Protein AF-A0A814JMW0-F1 (afdb_monomer)

Radius of gyration: 36.88 Å; Cα contacts (8 Å, |Δi|>4): 729; chains: 1; bounding box: 128×78×110 Å

Secondary structure (DSSP, 8-state):
------PPPPHHHHHHHHHHHHHHHHHHHTTTS-HHHHHHHHHHHHHHHHHHHHHTT-TT-HHHHHHHHHHHHHHHHHHHHGGG---HHHHHHHHHHHHHHHHHHHHHHH--S-HHHHHHHS-S--TTT-TTS--STTS---HHHHHHHHHHHHHHS----S--TTSSTT------SSHHHHHHHTTSS---HHHHHHHHHHHHT-HHHHHHHHHHTT--HHHHHHHHHHHHHHGGGGGHHHHHHHHHHHHHHHHHHHHHHHTTT-SSTTHHHHHHH-S-SHHHHHHHHHHHHHHHHHHHHHHHHHHHHHHHHTT--HHHHHHHHHHHHHHHHHSTT-TTHHHHHHHHHHHHHHHHHHHHHHHHHHSTT-SHHHHHHHHHHTTTT--------SSSSS-HHIIIIIHHHHHHHHHHH-HHHHHHHHH-SSHHHHHHHHHHHHHHHHHHHHHHHHHHHHHHHHTTTS-TTTTT--S-GGGHHHHHHHHHHHTT-HHHHHHHHHHHHHHHHHHHHHHHHHHHHHHIIIIITTT----HHHHHHHHHHHHHHHHHHHHHHHHHHHHT---HHHHHHHHHHHHHHHHHHHHHHHHH-TT--HHHHHHHHHHHHHHHHHHHHHHHHHHTTPPPSS----TT--S---------------TTHHHHT--GGGHHHHHHHHHHHHHHHHHHHHHHHHHHHHHHHTS----------

Foldseek 3Di:
DDDDDDDDDDPLVLVVLVLVVLLVCCVVVVVPDDVLSVVCNVCVVLLSVLQVCQSVVVPPDPSNLVSLVVVLVVLVVVLVVLPPDPDPVSVVSNVLSVQLSVLSVVCSVPVDDDCVVSVVRSPSDDVVVVPPDPDPPVDDDDVVSVVSVVVSVVVVPPDDDPPDPPPPVPDPDDDDDDPVVVVVVVVPVPDPPPVVVVVLVVLLPDLVLLLLLLQLLLFALQCLLQLLLCLLQPFQQCLLLLVLLVLLLVLLLVCLVVLQVCLVPDLAPLVVVCVLFVPDLVSSVQLLVLLLVLLLLVLLLRLLSLLLLVCVVPVDDSLVSSVVLLVLLLVVLVPPDPSVVSVVSNVLLVLQLVLLVLLLVLLLPPDPQRPPVSLCVVCVVLVSNVRADDDPDQQDARHNCLSHPFSSLLSNLCQCRNSVNSVSLSSDPDSVSSSCSSVSNSVSSSSVSVSSSSLSSSLNSSCAQPDPVQLPVDLASSNSSLVSSCVSQVPPHNVSNVSNSCSNSVSSSNCSNVSLLSSLVSCCVSPPVVVDDDDPVVSVVSSSVSSVVSSVVSSVVSVVVSVLSDRSVLSSLLSSLLRRLLSSLLVCLSVVPSLQHPVLSVVLSVVLNVVSVVLSVLCSVLVVPDDSPGDGHNNPDPDDPGDRPPPPPPPPPDVVSVVSSGHSSNSNVVSSVSSNVRSNVVSVVVVVVVVVVVCVVPDPPPDPPPDDD

pLDDT: mean 72.02, std 21.58, range [23.84, 97.0]

Sequence (709 aa):
VENPKLYPSPVVTRWNTWFNAVKYINENFANLILKQFEFVASKCDNFKFVLLKFENQDFNTTNVYSVIFDLCFWLESQLEIYQNSETFQHDFGKKLFSDAKSKLGKYFLDGAQPATKLFKKARVFDPLQNYLSRKLDDFSFPEFIKSQIKDEWLLYLEISSELNKQSLDNLKLEKWPLRKRIKFLNKFSGENQKTDQDSDSLCENNFLFQILSSWSTTISSFFFAGNILETYLFGSRIFFNTLSVCIGYILAILFQPYLYELKKHINSPYEYLETRYHHGNILRWLCTCTGGVFNFAFLTLHLWGSAIILSILIPMPLWLSSVLIGFLSMVMGSFNGFKQFLCVNFLQVIFVLVTLIIAISLDLLLNDHGTAPVLLEIAGNYSRLKIIETKFDFRTKYTIWNQVFSSPISWCAFHCLLPSNFKKLRSASTSLKSKILIASNAPLVILINFLLVFSGVMTFVHFYGCDPLLIMRFDDKNQIAPFWLMQALETHAPFLTGITFSSFILSSIYQHSNGIANLRNSIYDELIKPVFTFDQVMVERVKLSTFFLLNIMSIVCAMLFTYARNSLLSLFFLFNHSLNPPIFGVMLLSILNTKANFFGAATTFIISLIASIWLAIARIYYINYSRPEFEPNTSLCENSTFTRMNLNNDFEENEIFSYYSVSSLWYPLLSSSFIIIFGSILSFLYEFVKIKYYNYVNKPKLNYVVFNF

Organism: NCBI:txid104777

Structure (mmCIF, N/CA/C/O backbone):
data_AF-A0A814JMW0-F1
#
_entry.id   AF-A0A814JMW0-F1
#
loop_
_atom_site.group_PDB
_atom_site.id
_atom_site.type_symbol
_atom_site.label_atom_id
_atom_site.label_alt_id
_atom_site.label_comp_id
_atom_site.label_asym_id
_atom_site.label_entity_id
_atom_site.label_seq_id
_atom_site.pdbx_PDB_ins_code
_atom_site.Cartn_x
_atom_site.Cartn_y
_atom_site.Cartn_z
_atom_site.occupancy
_atom_site.B_iso_or_equiv
_atom_site.auth_seq_id
_atom_site.auth_comp_id
_atom_site.auth_asym_id
_atom_site.auth_atom_id
_atom_site.pdbx_PDB_model_num
ATOM 1 N N . VAL A 1 1 ? 57.776 -39.636 29.467 1.00 32.97 1 VAL A N 1
ATOM 2 C CA . VAL A 1 1 ? 57.653 -40.203 28.110 1.00 32.97 1 VAL A CA 1
ATOM 3 C C . VAL A 1 1 ? 56.170 -40.423 27.861 1.00 32.97 1 VAL A C 1
ATOM 5 O O . VAL A 1 1 ? 55.550 -41.144 28.623 1.00 32.97 1 VAL A O 1
ATOM 8 N N . GLU A 1 2 ? 55.646 -39.637 26.917 1.00 30.73 2 GLU A N 1
ATOM 9 C CA . GLU A 1 2 ? 54.330 -39.663 26.243 1.00 30.73 2 GLU A CA 1
ATOM 10 C C . GLU A 1 2 ? 53.022 -39.566 27.069 1.00 30.73 2 GLU A C 1
ATOM 12 O O . GLU A 1 2 ? 52.496 -40.523 27.622 1.00 30.73 2 GLU A O 1
ATOM 17 N N . ASN A 1 3 ? 52.474 -38.340 27.079 1.00 31.56 3 ASN A N 1
ATOM 18 C CA . ASN A 1 3 ? 51.127 -37.942 27.510 1.00 31.56 3 ASN A CA 1
ATOM 19 C C . ASN A 1 3 ? 50.062 -38.307 26.455 1.00 31.56 3 ASN A C 1
ATOM 21 O O . ASN A 1 3 ? 50.239 -37.946 25.290 1.00 31.56 3 ASN A O 1
ATOM 25 N N . PRO A 1 4 ? 48.862 -38.724 26.897 1.00 34.56 4 PRO A N 1
ATOM 26 C CA . PRO A 1 4 ? 47.626 -38.109 26.419 1.00 34.56 4 PRO A CA 1
ATOM 27 C C . PRO A 1 4 ? 46.819 -37.588 27.622 1.00 34.56 4 PRO A C 1
ATOM 29 O O . PRO A 1 4 ? 46.383 -38.348 28.485 1.00 34.56 4 PRO A O 1
ATOM 32 N N . LYS A 1 5 ? 46.645 -36.263 27.723 1.00 31.98 5 LYS A N 1
ATOM 33 C CA . LYS A 1 5 ? 45.910 -35.649 28.839 1.00 31.98 5 LYS A CA 1
ATOM 34 C C . LYS A 1 5 ? 44.403 -35.917 28.717 1.00 31.98 5 LYS A C 1
ATOM 36 O O . LYS A 1 5 ? 43.751 -35.462 27.785 1.00 31.98 5 LYS A O 1
ATOM 41 N N . LEU A 1 6 ? 43.935 -36.664 29.714 1.00 31.55 6 LEU A N 1
ATOM 42 C CA . LEU A 1 6 ? 42.581 -36.969 30.181 1.00 31.55 6 LEU A CA 1
ATOM 43 C C . LEU A 1 6 ? 41.470 -35.943 29.863 1.00 31.55 6 LEU A C 1
ATOM 45 O O . LEU A 1 6 ? 41.650 -34.733 29.983 1.00 31.55 6 LEU A O 1
ATOM 49 N N . TYR A 1 7 ? 40.283 -36.480 29.553 1.00 29.80 7 TYR A N 1
ATOM 50 C CA . TYR A 1 7 ? 38.985 -35.792 29.483 1.00 29.80 7 TYR A CA 1
ATOM 51 C C . TYR A 1 7 ? 38.653 -35.010 30.775 1.00 29.80 7 TYR A C 1
ATOM 53 O O . TYR A 1 7 ? 39.103 -35.406 31.853 1.00 29.80 7 TYR A O 1
ATOM 61 N N . PRO A 1 8 ? 37.831 -33.938 30.721 1.00 36.69 8 PRO A N 1
ATOM 62 C CA . PRO A 1 8 ? 37.382 -33.253 31.932 1.00 36.69 8 PRO A CA 1
ATOM 63 C C . PRO A 1 8 ? 36.520 -34.191 32.791 1.00 36.69 8 PRO A C 1
ATOM 65 O O . PRO A 1 8 ? 35.694 -34.939 32.269 1.00 36.69 8 PRO A O 1
ATOM 68 N N . SER A 1 9 ? 36.717 -34.154 34.110 1.00 36.16 9 SER A N 1
ATOM 69 C CA . SER A 1 9 ? 36.027 -35.033 35.057 1.00 36.16 9 SER A CA 1
ATOM 70 C C . SER A 1 9 ? 34.511 -34.752 35.130 1.00 36.16 9 SER A C 1
ATOM 72 O O . SER A 1 9 ? 34.087 -33.600 34.976 1.00 36.16 9 SER A O 1
ATOM 74 N N . PRO A 1 10 ? 33.668 -35.780 35.366 1.00 45.81 10 PRO A N 1
ATOM 75 C CA . PRO A 1 10 ? 32.211 -35.627 35.433 1.00 45.81 10 PRO A CA 1
ATOM 76 C C . PRO A 1 10 ? 31.783 -34.748 36.617 1.00 45.81 10 PRO A C 1
ATOM 78 O O . PRO A 1 10 ? 32.451 -34.732 37.651 1.00 45.81 10 PRO A O 1
ATOM 81 N N . VAL A 1 11 ? 30.662 -34.028 36.491 1.00 50.44 11 VAL A N 1
ATOM 82 C CA . VAL A 1 11 ? 30.157 -33.051 37.482 1.00 50.44 11 VAL A CA 1
ATOM 83 C C . VAL A 1 11 ? 29.976 -33.674 38.875 1.00 50.44 11 VAL A C 1
ATOM 85 O O . VAL A 1 11 ? 30.258 -33.008 39.873 1.00 50.44 11 VAL A O 1
ATOM 88 N N . VAL A 1 12 ? 29.670 -34.971 38.967 1.00 44.84 12 VAL A N 1
ATOM 89 C CA . VAL A 1 12 ? 29.664 -35.728 40.236 1.00 44.84 12 VAL A CA 1
ATOM 90 C C . VAL A 1 12 ? 30.996 -35.681 41.002 1.00 44.84 12 VAL A C 1
ATOM 92 O O . VAL A 1 12 ? 30.989 -35.657 42.234 1.00 44.84 12 VAL A O 1
ATOM 95 N N . THR A 1 13 ? 32.149 -35.629 40.324 1.00 48.53 13 THR A N 1
ATOM 96 C CA . THR A 1 13 ? 33.455 -35.548 41.015 1.00 48.53 13 THR A CA 1
ATOM 97 C C . THR A 1 13 ? 33.617 -34.261 41.824 1.00 48.53 13 THR A C 1
ATOM 99 O O . THR A 1 13 ? 34.257 -34.308 42.868 1.00 48.53 13 THR A O 1
ATOM 102 N N . ARG A 1 14 ? 32.960 -33.166 41.414 1.00 52.34 14 ARG A N 1
ATOM 103 C CA . ARG A 1 14 ? 32.971 -31.868 42.118 1.00 52.34 14 ARG A CA 1
ATOM 104 C C . ARG A 1 14 ? 32.041 -31.831 43.333 1.00 52.34 14 ARG A C 1
ATOM 106 O O . ARG A 1 14 ? 32.289 -31.113 44.287 1.00 52.34 14 ARG A O 1
ATOM 113 N N . TRP A 1 15 ? 30.957 -32.609 43.322 1.00 52.56 15 TRP A N 1
ATOM 114 C CA . TRP A 1 15 ? 30.052 -32.709 44.477 1.00 52.56 15 TRP A CA 1
ATOM 115 C C . TRP A 1 15 ? 30.544 -33.721 45.519 1.00 52.56 15 TRP A C 1
ATOM 117 O O . TRP A 1 15 ? 30.214 -33.603 46.696 1.00 52.56 15 TRP A O 1
ATOM 127 N N . ASN A 1 16 ? 31.359 -34.699 45.111 1.00 55.97 16 ASN A N 1
ATOM 128 C CA . ASN A 1 16 ? 31.934 -35.700 46.014 1.00 55.97 16 ASN A CA 1
ATOM 129 C C . ASN A 1 16 ? 32.823 -35.089 47.098 1.00 55.97 16 ASN A C 1
ATOM 131 O O . ASN A 1 16 ? 32.717 -35.480 48.257 1.00 55.97 16 ASN A O 1
ATOM 135 N N . THR A 1 17 ? 33.687 -34.144 46.732 1.00 55.00 17 THR A N 1
ATOM 136 C CA . THR A 1 17 ? 34.563 -33.420 47.666 1.00 55.00 17 THR A CA 1
ATOM 137 C C . THR A 1 17 ? 33.743 -32.646 48.694 1.00 55.00 17 THR A C 1
ATOM 139 O O . THR A 1 17 ? 34.010 -32.741 49.891 1.00 55.00 17 THR A O 1
ATOM 142 N N . TRP A 1 18 ? 32.679 -31.975 48.249 1.00 58.03 18 TRP A N 1
ATOM 143 C CA . TRP A 1 18 ? 31.778 -31.221 49.118 1.00 58.03 18 TRP A CA 1
ATOM 144 C C . TRP A 1 18 ? 30.972 -32.113 50.077 1.00 58.03 18 TRP A C 1
ATOM 146 O O . TRP A 1 18 ? 30.995 -31.887 51.285 1.00 58.03 18 TRP A O 1
ATOM 156 N N . PHE A 1 19 ? 30.309 -33.166 49.583 1.00 60.44 19 PHE A N 1
ATOM 157 C CA . PHE A 1 19 ? 29.531 -34.072 50.441 1.00 60.44 19 PHE A CA 1
ATOM 158 C C . PHE A 1 19 ? 30.414 -34.816 51.457 1.00 60.44 19 PHE A C 1
ATOM 160 O O . PHE A 1 19 ? 30.001 -35.001 52.604 1.00 60.44 19 PHE A O 1
ATOM 167 N N . ASN A 1 20 ? 31.641 -35.186 51.074 1.00 59.31 20 ASN A N 1
ATOM 168 C CA . ASN A 1 20 ? 32.610 -35.792 51.989 1.00 59.31 20 ASN A CA 1
ATOM 169 C C . ASN A 1 20 ? 33.083 -34.796 53.058 1.00 59.31 20 ASN A C 1
ATOM 171 O O . ASN A 1 20 ? 33.207 -35.174 54.222 1.00 59.31 20 ASN A O 1
ATOM 175 N N . ALA A 1 21 ? 33.293 -33.526 52.694 1.00 56.97 21 ALA A N 1
ATOM 176 C CA . ALA A 1 21 ? 33.627 -32.476 53.653 1.00 56.97 21 ALA A CA 1
ATOM 177 C C . ALA A 1 21 ? 32.484 -32.243 54.654 1.00 56.97 21 ALA A C 1
ATOM 179 O O . ALA A 1 21 ? 32.734 -32.177 55.854 1.00 56.97 21 ALA A O 1
ATOM 180 N N . VAL A 1 22 ? 31.228 -32.194 54.193 1.00 57.81 22 VAL A N 1
ATOM 181 C CA . VAL A 1 22 ? 30.050 -32.049 55.069 1.00 57.81 22 VAL A CA 1
ATOM 182 C C . VAL A 1 22 ? 29.917 -33.232 56.036 1.00 57.81 22 VAL A C 1
ATOM 184 O O . VAL A 1 22 ? 29.662 -33.020 57.220 1.00 57.81 22 VAL A O 1
ATOM 187 N N . LYS A 1 23 ? 30.143 -34.466 55.566 1.00 61.19 23 LYS A N 1
ATOM 188 C CA . LYS A 1 23 ? 30.094 -35.676 56.405 1.00 61.19 23 LYS A CA 1
ATOM 189 C C . LYS A 1 23 ? 31.195 -35.671 57.474 1.00 61.19 23 LYS A C 1
ATOM 191 O O . LYS A 1 23 ? 30.899 -35.851 58.650 1.00 61.19 23 LYS A O 1
ATOM 196 N N . TYR A 1 24 ? 32.425 -35.336 57.081 1.00 58.41 24 TYR A N 1
ATOM 197 C CA . TYR A 1 24 ? 33.569 -35.201 57.990 1.00 58.41 24 TYR A CA 1
ATOM 198 C C . TYR A 1 24 ? 33.367 -34.101 59.043 1.00 58.41 24 TYR A C 1
ATOM 200 O O . TYR A 1 24 ? 33.748 -34.261 60.203 1.00 58.41 24 TYR A O 1
ATOM 208 N N . ILE A 1 25 ? 32.768 -32.974 58.650 1.00 54.44 25 ILE A N 1
ATOM 209 C CA . ILE A 1 25 ? 32.462 -31.866 59.559 1.00 54.44 25 ILE A CA 1
ATOM 210 C C . ILE A 1 25 ? 31.393 -32.293 60.574 1.00 54.44 25 ILE A C 1
ATOM 212 O O . ILE A 1 25 ? 31.570 -32.045 61.764 1.00 54.44 25 ILE A O 1
ATOM 216 N N . ASN A 1 26 ? 30.334 -32.984 60.140 1.00 58.41 26 ASN A N 1
ATOM 217 C CA . ASN A 1 26 ? 29.290 -33.477 61.041 1.00 58.41 26 ASN A CA 1
ATOM 218 C C . ASN A 1 26 ? 29.820 -34.503 62.055 1.00 58.41 26 ASN A C 1
ATOM 220 O O . ASN A 1 26 ? 29.506 -34.412 63.235 1.00 58.41 26 ASN A O 1
ATOM 224 N N . GLU A 1 27 ? 30.654 -35.447 61.615 1.00 59.31 27 GLU A N 1
ATOM 225 C CA . GLU A 1 27 ? 31.215 -36.492 62.485 1.00 59.31 27 GLU A CA 1
ATOM 226 C C . GLU A 1 27 ? 32.170 -35.925 63.551 1.00 59.31 27 GLU A C 1
ATOM 228 O O . GLU A 1 27 ? 32.173 -36.399 64.685 1.00 59.31 27 GLU A O 1
ATOM 233 N N . ASN A 1 28 ? 32.940 -34.880 63.220 1.00 50.22 28 ASN A N 1
ATOM 234 C CA . ASN A 1 28 ? 33.959 -34.325 64.121 1.00 50.22 28 ASN A CA 1
ATOM 235 C C . ASN A 1 28 ? 33.499 -33.109 64.941 1.00 50.22 28 ASN A C 1
ATOM 237 O O . ASN A 1 28 ? 34.107 -32.799 65.964 1.00 50.22 28 ASN A O 1
ATOM 241 N N . PHE A 1 29 ? 32.437 -32.416 64.521 1.00 51.78 29 PHE A N 1
ATOM 242 C CA . PHE A 1 29 ? 31.945 -31.195 65.175 1.00 51.78 29 PHE A CA 1
ATOM 243 C C . PHE A 1 29 ? 30.441 -31.261 65.511 1.00 51.78 29 PHE A C 1
ATOM 245 O O . PHE A 1 29 ? 29.776 -30.227 65.607 1.00 51.78 29 PHE A O 1
ATOM 252 N N . ALA A 1 30 ? 29.914 -32.472 65.735 1.00 46.94 30 ALA A N 1
ATOM 253 C CA . ALA A 1 30 ? 28.493 -32.779 65.958 1.00 46.94 30 ALA A CA 1
ATOM 254 C C . ALA A 1 30 ? 27.775 -31.876 66.985 1.00 46.94 30 ALA A C 1
ATOM 256 O O . ALA A 1 30 ? 26.603 -31.560 66.819 1.00 46.94 30 ALA A O 1
ATOM 257 N N . ASN A 1 31 ? 28.473 -31.403 68.025 1.00 45.53 31 ASN A N 1
ATOM 258 C CA . ASN A 1 31 ? 27.866 -30.620 69.110 1.00 45.53 31 ASN A CA 1
ATOM 259 C C . ASN A 1 31 ? 27.655 -29.124 68.795 1.00 45.53 31 ASN A C 1
ATOM 261 O O . ASN A 1 31 ? 27.012 -28.430 69.580 1.00 45.53 31 ASN A O 1
ATOM 265 N N . LEU A 1 32 ? 28.208 -28.603 67.693 1.00 45.97 32 LEU A N 1
ATOM 266 C CA . LEU A 1 32 ? 28.256 -27.157 67.401 1.00 45.97 32 LEU A CA 1
ATOM 267 C C . LEU A 1 32 ? 27.588 -26.758 66.080 1.00 45.97 32 LEU A C 1
ATOM 269 O O . LEU A 1 32 ? 27.484 -25.570 65.773 1.00 45.97 32 LEU A O 1
ATOM 273 N N . ILE A 1 33 ? 27.135 -27.728 65.293 1.00 48.12 33 ILE A N 1
ATOM 274 C CA . ILE A 1 33 ? 26.652 -27.493 63.937 1.00 48.12 33 ILE A CA 1
ATOM 275 C C . ILE A 1 33 ? 25.131 -27.269 63.924 1.00 48.12 33 ILE A C 1
ATOM 277 O O . ILE A 1 33 ? 24.365 -27.961 64.587 1.00 48.12 33 ILE A O 1
ATOM 281 N N . LEU A 1 34 ? 24.678 -26.297 63.122 1.00 52.75 34 LEU A N 1
ATOM 282 C CA . LEU A 1 34 ? 23.263 -26.092 62.791 1.00 52.75 34 LEU A CA 1
ATOM 283 C C . LEU A 1 34 ? 22.636 -27.415 62.310 1.00 52.75 34 LEU A C 1
ATOM 285 O O . LEU A 1 34 ? 23.131 -27.992 61.343 1.00 52.75 34 LEU A O 1
ATOM 289 N N . LYS A 1 35 ? 21.498 -27.833 62.892 1.00 52.41 35 LYS A N 1
ATOM 290 C CA . LYS A 1 35 ? 20.714 -29.046 62.525 1.00 52.41 35 LYS A CA 1
ATOM 291 C C . LYS A 1 35 ? 20.531 -29.272 61.010 1.00 52.41 35 LYS A C 1
ATOM 293 O O . LYS A 1 35 ? 20.320 -30.387 60.547 1.00 52.41 35 LYS A O 1
ATOM 298 N N . GLN A 1 36 ? 20.626 -28.206 60.216 1.00 50.44 36 GLN A N 1
ATOM 299 C CA . GLN A 1 36 ? 20.558 -28.228 58.756 1.00 50.44 36 GLN A CA 1
ATOM 300 C C . GLN A 1 36 ? 21.731 -28.958 58.079 1.00 50.44 36 GLN A C 1
ATOM 302 O O . GLN A 1 36 ? 21.523 -29.554 57.030 1.00 50.44 36 GLN A O 1
ATOM 307 N N . PHE A 1 37 ? 22.943 -28.946 58.637 1.00 51.62 37 PHE A N 1
ATOM 308 C CA . PH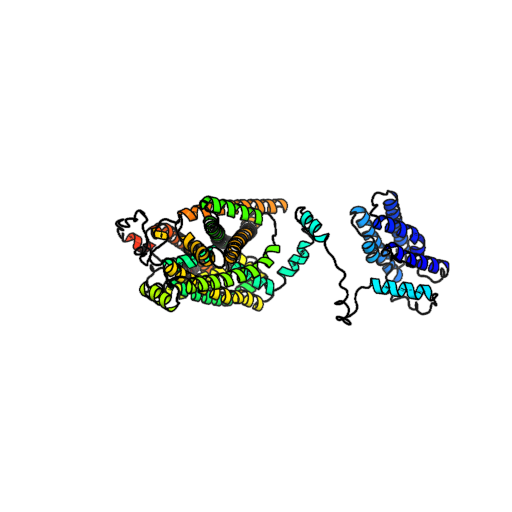E A 1 37 ? 24.082 -29.684 58.065 1.00 51.62 37 PHE A CA 1
ATOM 309 C C . PHE A 1 37 ? 24.102 -31.151 58.506 1.00 51.62 37 PHE A C 1
ATOM 311 O O . PHE A 1 37 ? 24.495 -32.013 57.721 1.00 51.62 37 PHE A O 1
ATOM 318 N N . GLU A 1 38 ? 23.603 -31.443 59.710 1.00 55.88 38 GLU A N 1
ATOM 319 C CA . GLU A 1 38 ? 23.381 -32.810 60.196 1.00 55.88 38 GLU A CA 1
ATOM 320 C C . GLU A 1 38 ? 22.397 -33.563 59.284 1.00 55.88 38 GLU A C 1
ATOM 322 O O . GLU A 1 38 ? 22.662 -34.691 58.858 1.00 55.88 38 GLU A O 1
ATOM 327 N N . PHE A 1 39 ? 21.314 -32.889 58.870 1.00 60.97 39 PHE A N 1
ATOM 328 C CA . PHE A 1 39 ? 20.399 -33.379 57.834 1.00 60.97 39 PHE A CA 1
ATOM 329 C C . PHE A 1 39 ? 21.162 -33.855 56.595 1.00 60.97 39 PHE A C 1
ATOM 331 O O . PHE A 1 39 ? 20.995 -34.987 56.133 1.00 60.97 39 PHE A O 1
ATOM 338 N N . VAL A 1 40 ? 21.992 -32.980 56.047 1.00 58.53 40 VAL A N 1
ATOM 339 C CA . VAL A 1 40 ? 22.605 -33.170 54.735 1.00 58.53 40 VAL A CA 1
ATOM 340 C C . VAL A 1 40 ? 23.587 -34.318 54.811 1.00 58.53 40 VAL A C 1
ATOM 342 O O . VAL A 1 40 ? 23.504 -35.226 53.988 1.00 58.53 40 VAL A O 1
ATOM 345 N N . ALA A 1 41 ? 24.409 -34.335 55.862 1.00 62.41 41 ALA A N 1
ATOM 346 C CA . ALA A 1 41 ? 25.329 -35.421 56.160 1.00 62.41 41 ALA A CA 1
ATOM 347 C C . ALA A 1 41 ? 24.624 -36.790 56.206 1.00 62.41 41 ALA A C 1
ATOM 349 O O . ALA A 1 41 ? 25.139 -37.756 55.642 1.00 62.41 41 ALA A O 1
ATOM 350 N N . SER A 1 42 ? 23.422 -36.871 56.794 1.00 68.38 42 SER A N 1
ATOM 351 C CA . SER A 1 42 ? 22.669 -38.132 56.916 1.00 68.38 42 SER A CA 1
ATOM 352 C C . SER A 1 42 ? 22.102 -38.674 55.592 1.00 68.38 42 SER A C 1
ATOM 354 O O . SER A 1 42 ? 21.862 -39.877 55.473 1.00 68.38 42 SER A O 1
ATOM 356 N N . LYS A 1 43 ? 21.881 -37.813 54.585 1.00 70.75 43 LYS A N 1
ATOM 357 C CA . LYS A 1 43 ? 21.272 -38.181 53.286 1.00 70.75 43 LYS A CA 1
ATOM 358 C C . LYS A 1 43 ? 22.183 -37.940 52.073 1.00 70.75 43 LYS A C 1
ATOM 360 O O . LYS A 1 43 ? 21.739 -38.148 50.942 1.00 70.75 43 LYS A O 1
ATOM 365 N N . CYS A 1 44 ? 23.450 -37.570 52.288 1.00 66.50 44 CYS A N 1
ATOM 366 C CA . CYS A 1 44 ? 24.462 -37.329 51.247 1.00 66.50 44 CYS A CA 1
ATOM 367 C C . CYS A 1 44 ? 24.518 -38.443 50.191 1.00 66.50 44 CYS A C 1
ATOM 369 O O . CYS A 1 44 ? 24.492 -38.169 48.990 1.00 66.50 44 CYS A O 1
ATOM 371 N N . ASP A 1 45 ? 24.567 -39.700 50.634 1.00 68.75 45 ASP A N 1
ATOM 372 C CA . ASP A 1 45 ? 24.754 -40.852 49.748 1.00 68.75 45 ASP A CA 1
ATOM 373 C C . ASP A 1 45 ? 23.541 -41.060 48.816 1.00 68.75 45 ASP A C 1
ATOM 375 O O . ASP A 1 45 ? 23.704 -41.345 47.626 1.00 68.75 45 ASP A O 1
ATOM 379 N N . ASN A 1 46 ? 22.328 -40.779 49.306 1.00 72.00 46 ASN A N 1
ATOM 380 C CA . ASN A 1 46 ? 21.096 -40.819 48.513 1.00 72.00 46 ASN A CA 1
ATOM 381 C C . ASN A 1 46 ? 21.055 -39.693 47.469 1.00 72.00 46 ASN A C 1
ATOM 383 O O . ASN A 1 46 ? 20.706 -39.929 46.311 1.00 72.00 46 ASN A O 1
ATOM 387 N N . PHE A 1 47 ? 21.458 -38.476 47.848 1.00 68.56 47 PHE A N 1
ATOM 388 C CA . PHE A 1 47 ? 21.540 -37.350 46.913 1.00 68.56 47 PHE A CA 1
ATOM 389 C C . PHE A 1 47 ? 22.569 -37.596 45.807 1.00 68.56 47 PHE A C 1
ATOM 391 O O . PHE A 1 47 ? 22.303 -37.322 44.633 1.00 68.56 47 PHE A O 1
ATOM 398 N N . LYS A 1 48 ? 23.716 -38.176 46.162 1.00 66.69 48 LYS A N 1
ATOM 399 C CA . LYS A 1 48 ? 24.762 -38.564 45.215 1.00 66.69 48 LYS A CA 1
ATOM 400 C C . LYS A 1 48 ? 24.289 -39.638 44.234 1.00 66.69 48 LYS A C 1
ATOM 402 O O . LYS A 1 48 ? 24.548 -39.515 43.037 1.00 66.69 48 LYS A O 1
ATOM 407 N N . PHE A 1 49 ? 23.575 -40.659 44.712 1.00 71.00 49 PHE A N 1
ATOM 408 C CA . PHE A 1 49 ? 23.004 -41.705 43.858 1.00 71.00 49 PHE A CA 1
ATOM 409 C C . PHE A 1 49 ? 22.030 -41.132 42.816 1.00 71.00 49 PHE A C 1
ATOM 411 O O . PHE A 1 49 ? 22.138 -41.436 41.626 1.00 71.00 49 PHE A O 1
ATOM 418 N N . VAL A 1 50 ? 21.129 -40.246 43.248 1.00 66.62 50 VAL A N 1
ATOM 419 C CA . VAL A 1 50 ? 20.152 -39.587 42.369 1.00 66.62 50 VAL A CA 1
ATOM 420 C C . VAL A 1 50 ? 20.849 -38.693 41.334 1.00 66.62 50 VAL A C 1
ATOM 422 O O . VAL A 1 50 ? 20.512 -38.746 40.151 1.00 66.62 50 VAL A O 1
ATOM 425 N N . LEU A 1 51 ? 21.867 -37.926 41.739 1.00 62.09 51 LEU A N 1
ATOM 426 C CA . LEU A 1 51 ? 22.665 -37.090 40.832 1.00 62.09 51 LEU A CA 1
ATOM 427 C C . LEU A 1 51 ? 23.383 -37.910 39.755 1.00 62.09 51 LEU A C 1
ATOM 429 O O . LEU A 1 51 ? 23.308 -37.564 38.577 1.00 62.09 51 LEU A O 1
ATOM 433 N N . LEU A 1 52 ? 24.018 -39.017 40.146 1.00 63.72 52 LEU A N 1
ATOM 434 C CA . LEU A 1 52 ? 24.693 -39.933 39.223 1.00 63.72 52 LEU A CA 1
ATOM 435 C C . LEU A 1 52 ? 23.732 -40.506 38.177 1.00 63.72 52 LEU A C 1
ATOM 437 O O . LEU A 1 52 ? 24.054 -40.550 36.991 1.00 63.72 52 LEU A O 1
ATOM 441 N N . LYS A 1 53 ? 22.537 -40.926 38.602 1.00 64.56 53 LYS A N 1
ATOM 442 C CA . LYS A 1 53 ? 21.531 -41.490 37.695 1.00 64.56 53 LYS A CA 1
ATOM 443 C C . LYS A 1 53 ? 20.941 -40.446 36.750 1.00 64.56 53 LYS A C 1
ATOM 445 O O . LYS A 1 53 ? 20.750 -40.741 35.572 1.00 64.56 53 LYS A O 1
ATOM 450 N N . PHE A 1 54 ? 20.748 -39.216 37.225 1.00 60.38 54 PHE A N 1
ATOM 451 C CA . PHE A 1 54 ? 20.322 -38.105 36.377 1.00 60.38 54 PHE A CA 1
ATOM 452 C C . PHE A 1 54 ? 21.393 -37.659 35.373 1.00 60.38 54 PHE A C 1
ATOM 454 O O . PHE A 1 54 ? 21.044 -37.332 34.238 1.00 60.38 54 PHE A O 1
ATOM 461 N N . GLU A 1 55 ? 22.675 -37.653 35.750 1.00 58.00 55 GLU A N 1
ATOM 462 C CA . GLU A 1 55 ? 23.777 -37.361 34.818 1.00 58.00 55 GLU A CA 1
ATOM 463 C C . GLU A 1 55 ? 23.906 -38.432 33.733 1.00 58.00 55 GLU A C 1
ATOM 465 O O . GLU A 1 55 ? 24.109 -38.100 32.566 1.00 58.00 55 GLU A O 1
ATOM 470 N N . ASN A 1 56 ? 23.692 -39.697 34.097 1.00 57.72 56 ASN A N 1
ATOM 471 C CA . ASN A 1 56 ? 23.716 -40.818 33.160 1.00 57.72 56 ASN A CA 1
ATOM 472 C C . ASN A 1 56 ? 22.425 -40.965 32.331 1.00 57.72 56 ASN A C 1
ATOM 474 O O . ASN A 1 56 ? 22.346 -41.870 31.511 1.00 57.72 56 ASN A O 1
ATOM 478 N N . GLN A 1 57 ? 21.432 -40.081 32.513 1.00 55.50 57 GLN A N 1
ATOM 479 C CA . GLN A 1 57 ? 20.128 -40.120 31.830 1.00 55.50 57 GLN A CA 1
ATOM 480 C C . GLN A 1 57 ? 19.320 -41.417 32.066 1.00 55.50 57 GLN A C 1
ATOM 482 O O . GLN A 1 57 ? 18.426 -41.757 31.292 1.00 55.50 57 GLN A O 1
ATOM 487 N N . ASP A 1 58 ? 19.588 -42.114 33.172 1.00 56.50 58 ASP A N 1
ATOM 488 C CA . ASP A 1 58 ? 18.924 -43.358 33.574 1.00 56.50 58 ASP A CA 1
ATOM 489 C C . ASP A 1 58 ? 17.688 -43.056 34.445 1.00 56.50 58 ASP A C 1
ATOM 491 O O . ASP A 1 58 ? 17.693 -43.238 35.667 1.00 56.50 58 ASP A O 1
ATOM 495 N N . PHE A 1 59 ? 16.608 -42.574 33.827 1.00 56.75 59 PHE A N 1
ATOM 496 C CA . PHE A 1 59 ? 15.403 -42.134 34.552 1.00 56.75 59 PHE A CA 1
ATOM 497 C C . PHE A 1 59 ? 14.481 -43.284 34.990 1.00 56.75 59 PHE A C 1
ATOM 499 O O . PHE A 1 59 ? 13.744 -43.144 35.954 1.00 56.75 59 PHE A O 1
ATOM 506 N N . ASN A 1 60 ? 14.538 -44.443 34.329 1.00 52.78 60 ASN A N 1
ATOM 507 C CA . ASN A 1 60 ? 13.546 -45.521 34.471 1.00 52.78 60 ASN A CA 1
ATOM 508 C C . ASN A 1 60 ? 13.760 -46.474 35.662 1.00 52.78 60 ASN A C 1
ATOM 510 O O . ASN A 1 60 ? 13.135 -47.531 35.729 1.00 52.78 60 ASN A O 1
ATOM 514 N N . THR A 1 61 ? 14.645 -46.148 36.606 1.00 58.50 61 THR A N 1
ATOM 515 C CA . THR A 1 61 ? 14.856 -47.024 37.767 1.00 58.50 61 THR A CA 1
ATOM 516 C C . THR A 1 61 ? 13.834 -46.700 38.854 1.00 58.50 61 THR A C 1
ATOM 518 O O . THR A 1 61 ? 13.822 -45.600 39.402 1.00 58.50 61 THR A O 1
ATOM 521 N N . THR A 1 62 ? 12.984 -47.670 39.200 1.00 57.78 62 THR A N 1
ATOM 522 C CA . THR A 1 62 ? 12.053 -47.597 40.345 1.00 57.78 62 THR A CA 1
ATOM 523 C C . THR A 1 62 ? 12.754 -47.130 41.626 1.00 57.78 62 THR A C 1
ATOM 525 O O . THR A 1 62 ? 12.179 -46.364 42.393 1.00 57.78 62 THR A O 1
ATOM 528 N N . ASN A 1 63 ? 14.032 -47.488 41.787 1.00 61.28 63 ASN A N 1
ATOM 529 C CA . ASN A 1 63 ? 14.888 -47.062 42.895 1.00 61.28 63 ASN A CA 1
ATOM 530 C C . ASN A 1 63 ? 15.204 -45.553 42.920 1.00 61.28 63 ASN A C 1
ATOM 532 O O . ASN A 1 63 ? 15.383 -44.992 43.994 1.00 61.28 63 ASN A O 1
ATOM 536 N N . VAL A 1 64 ? 15.300 -44.861 41.778 1.00 63.28 64 VAL A N 1
ATOM 537 C CA . VAL A 1 64 ? 15.532 -43.400 41.775 1.00 63.28 64 VAL A CA 1
ATOM 538 C C . VAL A 1 64 ? 14.274 -42.670 42.225 1.00 63.28 64 VAL A C 1
ATOM 540 O O . VAL A 1 64 ? 14.352 -41.771 43.061 1.00 63.28 64 VAL A O 1
ATOM 543 N N . TYR A 1 65 ? 13.109 -43.093 41.735 1.00 60.16 65 TYR A N 1
ATOM 544 C CA . TYR A 1 65 ? 11.832 -42.518 42.152 1.00 60.16 65 TYR A CA 1
ATOM 545 C C . TYR A 1 65 ? 11.497 -42.832 43.611 1.00 60.16 65 TYR A C 1
ATOM 547 O O . TYR A 1 65 ? 10.999 -41.944 44.300 1.00 60.16 65 TYR A O 1
ATOM 555 N N . SER A 1 66 ? 11.829 -44.028 44.113 1.00 65.50 66 SER A N 1
ATOM 556 C CA . SER A 1 66 ? 11.658 -44.354 45.534 1.00 65.50 66 SER A CA 1
ATOM 557 C C . SER A 1 66 ? 12.556 -43.491 46.421 1.00 65.50 66 SER A C 1
ATOM 559 O O . SER A 1 66 ? 12.077 -42.925 47.392 1.00 65.50 66 SER A O 1
ATOM 561 N N . VAL A 1 67 ? 13.824 -43.281 46.048 1.00 67.94 67 VAL A N 1
ATOM 562 C CA . VAL A 1 67 ? 14.741 -42.421 46.817 1.00 67.94 67 VAL A CA 1
ATOM 563 C C . VAL A 1 67 ? 14.300 -40.953 46.786 1.00 67.94 67 VAL A C 1
ATOM 565 O O . VAL A 1 67 ? 14.399 -40.261 47.798 1.00 67.94 67 VAL A O 1
ATOM 568 N N . ILE A 1 68 ? 13.779 -40.459 45.657 1.00 63.38 68 ILE A N 1
ATOM 569 C CA . ILE A 1 68 ? 13.205 -39.105 45.569 1.00 63.38 68 ILE A CA 1
ATOM 570 C C . ILE A 1 68 ? 11.956 -38.987 46.451 1.00 63.38 68 ILE A C 1
ATOM 572 O O . ILE A 1 68 ? 11.792 -37.978 47.140 1.00 63.38 68 ILE A O 1
ATOM 576 N N . PHE A 1 69 ? 11.098 -40.008 46.457 1.00 61.97 69 PHE A N 1
ATOM 577 C CA . PHE A 1 69 ? 9.909 -40.061 47.303 1.00 61.97 69 PHE A CA 1
ATOM 578 C C . PHE A 1 69 ? 10.278 -40.089 48.794 1.00 61.97 69 PHE A C 1
ATOM 580 O O . PHE A 1 69 ? 9.759 -39.277 49.559 1.00 61.97 69 PHE A O 1
ATOM 587 N N . ASP A 1 70 ? 11.254 -40.911 49.185 1.00 68.25 70 ASP A N 1
ATOM 588 C CA . ASP A 1 70 ? 11.779 -40.982 50.552 1.00 68.25 70 ASP A CA 1
ATOM 589 C C . ASP A 1 70 ? 12.375 -39.643 51.003 1.00 68.25 70 ASP A C 1
ATOM 591 O O . ASP A 1 70 ? 12.167 -39.214 52.138 1.00 68.25 70 ASP A O 1
ATOM 595 N N . LEU A 1 71 ? 13.089 -38.941 50.115 1.00 66.00 71 LEU A N 1
ATOM 596 C CA . LEU A 1 71 ? 13.613 -37.600 50.389 1.00 66.00 71 LEU A CA 1
ATOM 597 C C . LEU A 1 71 ? 12.484 -36.573 50.559 1.00 66.00 71 LEU A C 1
ATOM 599 O O . LEU A 1 71 ? 12.572 -35.721 51.442 1.00 66.00 71 LEU A O 1
ATOM 603 N N . CYS A 1 72 ? 11.415 -36.656 49.761 1.00 62.12 72 CYS A N 1
ATOM 604 C CA . CYS A 1 72 ? 10.248 -35.777 49.893 1.00 62.12 72 CYS A CA 1
ATOM 605 C C . CYS A 1 72 ? 9.483 -36.021 51.198 1.00 62.12 72 CYS A C 1
ATOM 607 O O . CYS A 1 72 ? 9.129 -35.059 51.881 1.00 62.12 72 CYS A O 1
ATOM 609 N N . PHE A 1 73 ? 9.262 -37.287 51.557 1.00 64.88 73 PHE A N 1
ATOM 610 C CA . PHE A 1 73 ? 8.597 -37.674 52.800 1.00 64.88 73 PHE A CA 1
ATOM 611 C C . PHE A 1 73 ? 9.430 -37.275 54.024 1.00 64.88 73 PHE A C 1
ATOM 613 O O . PHE A 1 73 ? 8.922 -36.714 54.994 1.00 64.88 73 PHE A O 1
ATOM 620 N N . TRP A 1 74 ? 10.746 -37.471 53.957 1.00 68.25 74 TRP A N 1
ATOM 621 C CA . TRP A 1 74 ? 11.651 -37.041 55.014 1.00 68.25 74 TRP A CA 1
ATOM 622 C C . TRP A 1 74 ? 11.647 -35.509 55.192 1.00 68.25 74 TRP A C 1
ATOM 624 O O . TRP A 1 74 ? 11.581 -35.031 56.326 1.00 68.25 74 TRP A O 1
ATOM 634 N N . LEU A 1 75 ? 11.631 -34.727 54.101 1.00 63.12 75 LEU A N 1
ATOM 635 C CA . LEU A 1 75 ? 11.519 -33.259 54.160 1.00 63.12 75 LEU A CA 1
ATOM 636 C C . LEU A 1 75 ? 10.209 -32.801 54.823 1.00 63.12 75 LEU A C 1
ATOM 638 O O . LEU A 1 75 ? 10.190 -31.791 55.525 1.00 63.12 75 LEU A O 1
ATOM 642 N N . GLU A 1 76 ? 9.128 -33.550 54.619 1.00 62.25 76 GLU A N 1
ATOM 643 C CA . GLU A 1 76 ? 7.831 -33.317 55.258 1.00 62.25 76 GLU A CA 1
ATOM 644 C C . GLU A 1 76 ? 7.866 -33.600 56.767 1.00 62.25 76 GLU A C 1
ATOM 646 O O . GLU A 1 76 ? 7.413 -32.763 57.545 1.00 62.25 76 GLU A O 1
ATOM 651 N N . SER A 1 77 ? 8.534 -34.676 57.198 1.00 66.25 77 SER A N 1
ATOM 652 C CA . SER A 1 77 ? 8.718 -34.975 58.629 1.00 66.25 77 SER A CA 1
ATOM 653 C C . SER A 1 77 ? 9.509 -33.891 59.376 1.00 66.25 77 SER A C 1
ATOM 655 O O . SER A 1 77 ? 9.222 -33.574 60.527 1.00 66.25 77 SER A O 1
ATOM 657 N N . GLN A 1 78 ? 10.489 -33.263 58.716 1.00 62.31 78 GLN A N 1
ATOM 658 C CA . GLN A 1 78 ? 11.222 -32.152 59.322 1.00 62.31 78 GLN A CA 1
ATOM 659 C C . GLN A 1 78 ? 10.374 -30.886 59.390 1.00 62.31 78 GLN A C 1
ATOM 661 O O . GLN A 1 78 ? 10.429 -30.171 60.387 1.00 62.31 78 GLN A O 1
ATOM 666 N N . LEU A 1 79 ? 9.563 -30.608 58.364 1.00 60.44 79 LEU A N 1
ATOM 667 C CA . LEU A 1 79 ? 8.638 -29.475 58.381 1.00 60.44 79 LEU A CA 1
ATOM 668 C C . LEU A 1 79 ? 7.693 -29.524 59.589 1.00 60.44 79 LEU A C 1
ATOM 670 O O . LEU A 1 79 ? 7.427 -28.470 60.165 1.00 60.44 79 LEU A O 1
ATOM 674 N N . GLU A 1 80 ? 7.248 -30.713 60.001 1.00 59.66 80 GLU A N 1
ATOM 675 C CA . GLU A 1 80 ? 6.429 -30.909 61.206 1.00 59.66 80 GLU A CA 1
ATOM 676 C C . GLU A 1 80 ? 7.193 -30.582 62.501 1.00 59.66 80 GLU A C 1
ATOM 678 O O . GLU A 1 80 ? 6.661 -29.895 63.373 1.00 59.66 80 GLU A O 1
ATOM 683 N N . ILE A 1 81 ? 8.475 -30.957 62.609 1.00 61.97 81 ILE A N 1
ATOM 684 C CA . ILE A 1 81 ? 9.330 -30.604 63.763 1.00 61.97 81 ILE A CA 1
ATOM 685 C C . ILE A 1 81 ? 9.481 -29.078 63.891 1.00 61.97 81 ILE A C 1
ATOM 687 O O . ILE A 1 81 ? 9.517 -28.535 64.997 1.00 61.97 81 ILE A O 1
ATOM 691 N N . TYR A 1 82 ? 9.534 -28.369 62.761 1.00 55.12 82 TYR A N 1
ATOM 692 C CA . TYR A 1 82 ? 9.648 -26.910 62.716 1.00 55.12 82 TYR A CA 1
ATOM 693 C C . TYR A 1 82 ? 8.306 -26.169 62.893 1.00 55.12 82 TYR A C 1
ATOM 695 O O . TYR A 1 82 ? 8.322 -24.950 63.057 1.00 55.12 82 TYR A O 1
ATOM 703 N N . GLN A 1 83 ? 7.155 -26.856 62.892 1.00 53.50 83 GLN A N 1
ATOM 704 C CA . GLN A 1 83 ? 5.833 -26.229 63.050 1.00 53.50 83 GLN A CA 1
ATOM 705 C C . GLN A 1 83 ? 5.468 -25.876 64.503 1.00 53.50 83 GLN A C 1
ATOM 707 O O . GLN A 1 83 ? 4.628 -25.001 64.694 1.00 53.50 83 GLN A O 1
ATOM 712 N N . ASN A 1 84 ? 6.114 -26.482 65.506 1.00 48.75 84 ASN A N 1
ATOM 713 C CA . ASN A 1 84 ? 5.705 -26.373 66.916 1.00 48.75 84 ASN A CA 1
ATOM 714 C C . ASN A 1 84 ? 6.474 -25.330 67.757 1.00 48.75 84 ASN A C 1
ATOM 716 O O . ASN A 1 84 ? 6.373 -25.348 68.982 1.00 48.75 84 ASN A O 1
ATOM 720 N N . SER A 1 85 ? 7.238 -24.413 67.154 1.00 47.78 85 SER A N 1
ATOM 721 C CA . SER A 1 85 ? 7.973 -23.387 67.917 1.00 47.78 85 SER A CA 1
ATOM 722 C C . SER A 1 85 ? 8.069 -22.041 67.192 1.00 47.78 85 SER A C 1
ATOM 724 O O . SER A 1 85 ? 8.599 -21.966 66.084 1.00 47.78 85 SER A O 1
ATOM 726 N N . GLU A 1 86 ? 7.637 -20.969 67.858 1.00 47.44 86 GLU A N 1
ATOM 727 C CA . GLU A 1 86 ? 7.602 -19.589 67.347 1.00 47.44 86 GLU A CA 1
ATOM 728 C C . GLU A 1 86 ? 8.948 -18.861 67.520 1.00 47.44 86 GLU A C 1
ATOM 730 O O . GLU A 1 86 ? 9.072 -17.891 68.265 1.00 47.44 86 GLU A O 1
ATOM 735 N N . THR A 1 87 ? 10.003 -19.325 66.847 1.00 47.81 87 THR A N 1
ATOM 736 C CA . THR A 1 87 ? 11.268 -18.570 66.772 1.00 47.81 87 THR A CA 1
ATOM 737 C C . THR A 1 87 ? 11.662 -18.300 65.323 1.00 47.81 87 THR A C 1
ATOM 739 O O . THR A 1 87 ? 11.441 -19.115 64.432 1.00 47.81 87 THR A O 1
ATOM 742 N N . PHE A 1 88 ? 12.284 -17.145 65.067 1.00 41.03 88 PHE A N 1
ATOM 743 C CA . PHE A 1 88 ? 12.623 -16.660 63.718 1.00 41.03 88 PHE A CA 1
ATOM 744 C C . PHE A 1 88 ? 13.478 -17.644 62.887 1.00 41.03 88 PHE A C 1
ATOM 746 O O . PHE A 1 88 ? 13.340 -17.728 61.667 1.00 41.03 88 PHE A O 1
ATOM 753 N N . GLN A 1 89 ? 14.336 -18.440 63.538 1.00 45.09 89 GLN A N 1
ATOM 754 C CA . GLN A 1 89 ? 15.123 -19.492 62.879 1.00 45.09 89 GLN A CA 1
ATOM 755 C C . GLN A 1 89 ? 14.250 -20.645 62.349 1.00 45.09 89 GLN A C 1
ATOM 757 O O . GLN A 1 89 ? 14.593 -21.263 61.337 1.00 45.09 89 GLN A O 1
ATOM 762 N N . HIS A 1 90 ? 13.108 -20.911 62.988 1.00 50.00 90 HIS A N 1
ATOM 763 C CA . HIS A 1 90 ? 12.178 -21.962 62.585 1.00 50.00 90 HIS A CA 1
ATOM 764 C C . HIS A 1 90 ? 11.306 -21.547 61.388 1.00 50.00 90 HIS A C 1
ATOM 766 O O . HIS A 1 90 ? 11.066 -22.369 60.502 1.00 50.00 90 HIS A O 1
ATOM 772 N N . ASP A 1 91 ? 10.944 -20.264 61.273 1.00 45.22 91 ASP A N 1
ATOM 773 C CA . ASP A 1 91 ? 10.220 -19.724 60.109 1.00 45.22 91 ASP A CA 1
ATOM 774 C C . ASP A 1 91 ? 11.046 -19.772 58.817 1.00 45.22 91 ASP A C 1
ATOM 776 O O . ASP A 1 91 ? 10.529 -20.100 57.740 1.00 45.22 91 ASP A O 1
ATOM 780 N N . PHE A 1 92 ? 12.351 -19.498 58.913 1.00 48.25 92 PHE A N 1
ATOM 781 C CA . PHE A 1 92 ? 13.258 -19.630 57.775 1.00 48.25 92 PHE A CA 1
ATOM 782 C C . PHE A 1 92 ? 13.355 -21.089 57.311 1.00 48.25 92 PHE A C 1
ATOM 784 O O . PHE A 1 92 ? 13.144 -21.364 56.128 1.00 48.25 92 PHE A O 1
ATOM 791 N N . GLY A 1 93 ? 13.581 -22.028 58.239 1.00 50.69 93 GLY A N 1
ATOM 792 C CA . GLY A 1 93 ? 13.603 -23.465 57.942 1.00 50.69 93 GLY A CA 1
ATOM 793 C C . GLY A 1 93 ? 12.304 -23.944 57.285 1.00 50.69 93 GLY A C 1
ATOM 794 O O . GLY A 1 93 ? 12.340 -24.608 56.248 1.00 50.69 93 GLY A O 1
ATOM 795 N N . LYS A 1 94 ? 11.147 -23.519 57.805 1.00 55.78 94 LYS A N 1
ATOM 796 C CA . LYS A 1 94 ? 9.824 -23.876 57.270 1.00 55.78 94 LYS A CA 1
ATOM 797 C C . LYS A 1 94 ? 9.627 -23.429 55.817 1.00 55.78 94 LYS A C 1
ATOM 799 O O . LYS A 1 94 ? 9.143 -24.198 54.983 1.00 55.78 94 LYS A O 1
ATOM 804 N N . LYS A 1 95 ? 10.036 -22.203 55.477 1.00 53.78 95 LYS A N 1
ATOM 805 C CA . LYS A 1 95 ? 9.925 -21.666 54.108 1.00 53.78 95 LYS A CA 1
ATOM 806 C C . LYS A 1 95 ? 10.873 -22.371 53.132 1.00 53.78 95 LYS A C 1
ATOM 808 O O . LYS A 1 95 ? 10.502 -22.634 51.988 1.00 53.78 95 LYS A O 1
ATOM 813 N N . LEU A 1 96 ? 12.068 -22.708 53.606 1.00 54.03 96 LEU A N 1
ATOM 814 C CA . LEU A 1 96 ? 13.124 -23.382 52.854 1.00 54.03 96 LEU A CA 1
ATOM 815 C C . LEU A 1 96 ? 12.732 -24.815 52.462 1.00 54.03 96 LEU A C 1
ATOM 817 O O . LEU A 1 96 ? 12.789 -25.185 51.287 1.00 54.03 96 LEU A O 1
ATOM 821 N N . PHE A 1 97 ? 12.290 -25.609 53.442 1.00 55.56 97 PHE A N 1
ATOM 822 C CA . PHE A 1 97 ? 11.924 -27.009 53.231 1.00 55.56 97 PHE A CA 1
ATOM 823 C C . PHE A 1 97 ? 10.633 -27.148 52.408 1.00 55.56 97 PHE A C 1
ATOM 825 O O . PHE A 1 97 ? 10.528 -28.054 51.581 1.00 55.56 97 PHE A O 1
ATOM 832 N N . SER A 1 98 ? 9.691 -26.206 52.542 1.00 57.56 98 SER A N 1
ATOM 833 C CA . SER A 1 98 ? 8.473 -26.155 51.718 1.00 57.56 98 SER A CA 1
ATOM 834 C C . SER A 1 98 ? 8.776 -25.901 50.232 1.00 57.56 98 SER A C 1
ATOM 836 O O . SER A 1 98 ? 8.262 -26.601 49.354 1.00 57.56 98 SER A O 1
ATOM 838 N N . ASP A 1 99 ? 9.677 -24.960 49.929 1.00 56.44 99 ASP A N 1
ATOM 839 C CA . ASP A 1 99 ? 10.083 -24.662 48.548 1.00 56.44 99 ASP A CA 1
ATOM 840 C C . ASP A 1 99 ? 10.886 -25.824 47.925 1.00 56.44 99 ASP A C 1
ATOM 842 O O . ASP A 1 99 ? 10.697 -26.164 46.753 1.00 56.44 99 ASP A O 1
ATOM 846 N N . ALA A 1 100 ? 11.727 -26.499 48.720 1.00 55.34 100 ALA A N 1
ATOM 847 C CA . ALA A 1 100 ? 12.442 -27.703 48.293 1.00 55.34 100 ALA A CA 1
ATOM 848 C C . ALA A 1 100 ? 11.482 -28.860 47.954 1.00 55.34 100 ALA A C 1
ATOM 850 O O . ALA A 1 100 ? 11.607 -29.458 46.881 1.00 55.34 100 ALA A O 1
ATOM 851 N N . LYS A 1 101 ? 10.481 -29.122 48.809 1.00 61.03 101 LYS A N 1
ATOM 852 C CA . LYS A 1 101 ? 9.449 -30.150 48.582 1.00 61.03 101 LYS A CA 1
ATOM 853 C C . LYS A 1 101 ? 8.630 -29.869 47.320 1.00 61.03 101 LYS A C 1
ATOM 855 O O . LYS A 1 101 ? 8.467 -30.750 46.480 1.00 61.03 101 LYS A O 1
ATOM 860 N N . SER A 1 102 ? 8.159 -28.631 47.150 1.00 59.31 102 SER A N 1
ATOM 861 C CA . SER A 1 102 ? 7.363 -28.213 45.984 1.00 59.31 102 SER A CA 1
ATOM 862 C C . SER A 1 102 ? 8.109 -28.433 44.665 1.00 59.31 102 SER A C 1
ATOM 864 O O . SER A 1 102 ? 7.549 -28.933 43.686 1.00 59.31 102 SER A O 1
ATOM 866 N N . LYS A 1 103 ? 9.405 -28.110 44.638 1.00 57.00 103 LYS A N 1
ATOM 867 C CA . LYS A 1 103 ? 10.241 -28.296 43.448 1.00 57.00 103 LYS A CA 1
ATOM 868 C C . LYS A 1 103 ? 10.517 -29.771 43.171 1.00 57.00 103 LYS A C 1
ATOM 870 O O . LYS A 1 103 ? 10.362 -30.176 42.025 1.00 57.00 103 LYS A O 1
ATOM 875 N N . LEU A 1 104 ? 10.861 -30.573 44.182 1.00 56.94 104 LEU A N 1
ATOM 876 C CA . LEU A 1 104 ? 11.039 -32.023 44.017 1.00 56.94 104 LEU A CA 1
ATOM 877 C C . LEU A 1 104 ? 9.752 -32.709 43.526 1.00 56.94 104 LEU A C 1
ATOM 879 O O . LEU A 1 104 ? 9.814 -33.527 42.610 1.00 56.94 104 LEU A O 1
ATOM 883 N N . GLY A 1 105 ? 8.587 -32.305 44.043 1.00 57.78 105 GLY A N 1
ATOM 884 C CA . GLY A 1 105 ? 7.285 -32.809 43.594 1.00 57.78 105 GLY A CA 1
ATOM 885 C C . GLY A 1 105 ? 6.975 -32.485 42.128 1.00 57.78 105 GLY A C 1
ATOM 886 O O . GLY A 1 105 ? 6.487 -33.344 41.399 1.00 57.78 105 GLY A O 1
ATOM 887 N N . LYS A 1 106 ? 7.330 -31.285 41.648 1.00 56.28 106 LYS A N 1
ATOM 888 C CA . LYS A 1 106 ? 7.212 -30.945 40.215 1.00 56.28 106 LYS A CA 1
ATOM 889 C C . LYS A 1 106 ? 8.124 -31.798 39.335 1.00 56.28 106 LYS A C 1
ATOM 891 O O . LYS A 1 106 ? 7.719 -32.205 38.257 1.00 56.28 106 LYS A O 1
ATOM 896 N N . TYR A 1 107 ? 9.329 -32.119 39.802 1.00 56.38 107 TYR A N 1
ATOM 897 C CA . TYR A 1 107 ? 10.233 -33.007 39.065 1.00 56.38 107 TYR A CA 1
ATOM 898 C C . TYR A 1 107 ? 9.718 -34.448 38.979 1.00 56.38 107 TYR A C 1
ATOM 900 O O . TYR A 1 107 ? 9.898 -35.083 37.942 1.00 56.38 107 TYR A O 1
ATOM 908 N N . PHE A 1 108 ? 9.059 -34.945 40.031 1.00 50.72 108 PHE A N 1
ATOM 909 C CA . PHE A 1 108 ? 8.394 -36.251 40.009 1.00 50.72 108 PHE A CA 1
ATOM 910 C C . PHE A 1 108 ? 7.300 -36.323 38.927 1.00 50.72 108 PHE A C 1
ATOM 912 O O . PHE A 1 108 ? 7.137 -37.363 38.299 1.00 50.72 108 PHE A O 1
ATOM 919 N N . LEU A 1 109 ? 6.592 -35.213 38.680 1.00 51.69 109 LEU A N 1
ATOM 920 C CA . LEU A 1 109 ? 5.488 -35.132 37.717 1.00 51.69 109 LEU A CA 1
ATOM 921 C C . LEU A 1 109 ? 5.936 -34.832 36.273 1.00 51.69 109 LEU A C 1
ATOM 923 O O . LEU A 1 109 ? 5.347 -35.373 35.342 1.00 51.69 109 LEU A O 1
ATOM 927 N N . ASP A 1 110 ? 6.972 -34.003 36.081 1.00 50.31 110 ASP A N 1
ATOM 928 C CA . ASP A 1 110 ? 7.290 -33.407 34.768 1.00 50.31 110 ASP A CA 1
ATOM 929 C C . ASP A 1 110 ? 8.508 -34.023 34.038 1.00 50.31 110 ASP A C 1
ATOM 931 O O . ASP A 1 110 ? 8.722 -33.736 32.861 1.00 50.31 110 ASP A O 1
ATOM 935 N N . GLY A 1 111 ? 9.345 -34.840 34.694 1.00 50.16 111 GLY A N 1
ATOM 936 C CA . GLY A 1 111 ? 10.385 -35.648 34.026 1.00 50.16 111 GLY A CA 1
ATOM 937 C C . GLY A 1 111 ? 11.490 -34.921 33.217 1.00 50.16 111 GLY A C 1
ATOM 938 O O . GLY A 1 111 ? 12.091 -35.547 32.347 1.00 50.16 111 GLY A O 1
ATOM 939 N N . ALA A 1 112 ? 11.804 -33.638 33.461 1.00 40.66 112 ALA A N 1
ATOM 940 C CA . ALA A 1 112 ? 12.745 -32.841 32.635 1.00 40.66 112 ALA A CA 1
ATOM 941 C C . ALA A 1 112 ? 14.097 -32.460 33.320 1.00 40.66 112 ALA A C 1
ATOM 943 O O . ALA A 1 112 ? 14.136 -32.205 34.517 1.00 40.66 112 ALA A O 1
ATOM 944 N N . GLN A 1 113 ? 15.214 -32.379 32.562 1.00 45.41 113 GLN A N 1
ATOM 945 C CA . GLN A 1 113 ? 16.629 -32.142 32.997 1.00 45.41 113 GLN A CA 1
ATOM 946 C C . GLN A 1 113 ? 17.018 -30.675 33.370 1.00 45.41 113 GLN A C 1
ATOM 948 O O . GLN A 1 113 ? 16.331 -29.744 32.944 1.00 45.41 113 GLN A O 1
ATOM 953 N N . PRO A 1 114 ? 18.203 -30.391 33.998 1.00 50.19 114 PRO A N 1
ATOM 954 C CA . PRO A 1 114 ? 19.179 -31.275 34.656 1.00 50.19 114 PRO A CA 1
ATOM 955 C C . PRO A 1 114 ? 19.226 -31.073 36.189 1.00 50.19 114 PRO A C 1
ATOM 957 O O . PRO A 1 114 ? 19.048 -29.960 36.694 1.00 50.19 114 PRO A O 1
ATOM 960 N N . ALA A 1 115 ? 19.555 -32.138 36.929 1.00 47.97 115 ALA A N 1
ATOM 961 C CA . ALA A 1 115 ? 19.609 -32.175 38.398 1.00 47.97 115 ALA A CA 1
ATOM 962 C C . ALA A 1 115 ? 20.463 -31.060 39.041 1.00 47.97 115 ALA A C 1
ATOM 964 O O . 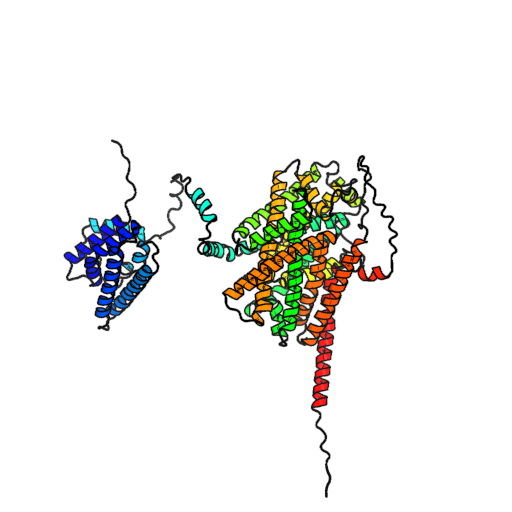ALA A 1 115 ? 20.184 -30.608 40.149 1.00 47.97 115 ALA A O 1
ATOM 965 N N . THR A 1 116 ? 21.441 -30.514 38.319 1.00 46.16 116 THR A N 1
ATOM 966 C CA . THR A 1 116 ? 22.227 -29.359 38.769 1.00 46.16 116 THR A CA 1
ATOM 967 C C . THR A 1 116 ? 21.365 -28.119 39.028 1.00 46.16 116 THR A C 1
ATOM 969 O O . THR A 1 116 ? 21.582 -27.440 40.028 1.00 46.16 116 THR A O 1
ATOM 972 N N . LYS A 1 117 ? 20.336 -27.834 38.210 1.00 46.66 117 LYS A N 1
ATOM 973 C CA . LYS A 1 117 ? 19.395 -26.716 38.444 1.00 46.66 117 LYS A CA 1
ATOM 974 C C . LYS A 1 117 ? 18.439 -26.976 39.612 1.00 46.66 117 LYS A C 1
ATOM 976 O O . LYS A 1 117 ? 17.996 -26.007 40.230 1.00 46.66 117 LYS A O 1
ATOM 981 N N . LEU A 1 118 ? 18.137 -28.244 39.910 1.00 46.03 118 LEU A N 1
ATOM 982 C CA . LEU A 1 118 ? 17.350 -28.651 41.077 1.00 46.03 118 LEU A CA 1
ATOM 983 C C . LEU A 1 118 ? 18.092 -28.267 42.361 1.00 46.03 118 LEU A C 1
ATOM 985 O O . LEU A 1 118 ? 17.538 -27.524 43.167 1.00 46.03 118 LEU A O 1
ATOM 989 N N . PHE A 1 119 ? 19.372 -28.629 42.486 1.00 48.81 119 PHE A N 1
ATOM 990 C CA . PHE A 1 119 ? 20.181 -28.264 43.657 1.00 48.81 119 PHE A CA 1
ATOM 991 C C . PHE A 1 119 ? 20.629 -26.792 43.670 1.00 48.81 119 PHE A C 1
ATOM 993 O O . PHE A 1 119 ? 20.719 -26.211 44.746 1.00 48.81 119 PHE A O 1
ATOM 1000 N N . LYS A 1 120 ? 20.782 -26.122 42.509 1.00 45.16 120 LYS A N 1
ATOM 1001 C CA . LYS A 1 120 ? 20.966 -24.650 42.461 1.00 45.16 120 LYS A CA 1
ATOM 1002 C C . LYS A 1 120 ? 19.751 -23.884 43.022 1.00 45.16 120 LYS A C 1
ATOM 1004 O O . LYS A 1 120 ? 19.904 -22.766 43.509 1.00 45.16 120 LYS A O 1
ATOM 1009 N N . LYS A 1 121 ? 18.528 -24.425 42.880 1.00 41.22 121 LYS A N 1
ATOM 1010 C CA . LYS A 1 121 ? 17.261 -23.756 43.258 1.00 41.22 121 LYS A CA 1
ATOM 1011 C C . LYS A 1 121 ? 16.626 -24.274 44.550 1.00 41.22 121 LYS A C 1
ATOM 1013 O O . LYS A 1 121 ? 15.793 -23.552 45.104 1.00 41.22 121 LYS A O 1
ATOM 1018 N N . ALA A 1 122 ? 16.979 -25.470 45.016 1.00 45.09 122 ALA A N 1
ATOM 1019 C CA . ALA A 1 122 ? 16.731 -25.952 46.373 1.00 45.09 122 ALA A CA 1
ATOM 1020 C C . ALA A 1 122 ? 17.789 -25.316 47.290 1.00 45.09 122 ALA A C 1
ATOM 1022 O O . ALA A 1 122 ? 18.780 -25.933 47.666 1.00 45.09 122 ALA A O 1
ATOM 1023 N N . ARG A 1 123 ? 17.631 -24.010 47.525 1.00 52.66 123 ARG A N 1
ATOM 1024 C CA . ARG A 1 123 ? 18.581 -23.116 48.201 1.00 52.66 123 ARG A CA 1
ATOM 1025 C C . ARG A 1 123 ? 18.730 -23.441 49.696 1.00 52.66 123 ARG A C 1
ATOM 1027 O O . ARG A 1 123 ? 18.331 -22.637 50.517 1.00 52.66 123 ARG A O 1
ATOM 1034 N N . VAL A 1 124 ? 19.275 -24.599 50.058 1.00 45.09 124 VAL A N 1
ATOM 1035 C CA . VAL A 1 124 ? 19.639 -24.943 51.454 1.00 45.09 124 VAL A CA 1
ATOM 1036 C C . VAL A 1 124 ? 21.144 -24.753 51.703 1.00 45.09 124 VAL A C 1
ATOM 1038 O O . VAL A 1 124 ? 21.600 -24.727 52.837 1.00 45.09 124 VAL A O 1
ATOM 1041 N N . PHE A 1 125 ? 21.924 -24.578 50.635 1.00 46.28 125 PHE A N 1
ATOM 1042 C CA . PHE A 1 125 ? 23.372 -24.808 50.635 1.00 46.28 125 PHE A CA 1
ATOM 1043 C C . PHE A 1 125 ? 24.222 -23.583 50.297 1.00 46.28 125 PHE A C 1
ATOM 1045 O O . PHE A 1 125 ? 25.412 -23.724 50.035 1.00 46.28 125 PHE A O 1
ATOM 1052 N N . ASP A 1 126 ? 23.623 -22.394 50.252 1.00 42.25 126 ASP A N 1
ATOM 1053 C CA . ASP A 1 126 ? 24.326 -21.166 49.891 1.00 42.25 126 ASP A CA 1
ATOM 1054 C C . ASP A 1 126 ? 24.923 -20.505 51.152 1.00 42.25 126 ASP A C 1
ATOM 1056 O O . ASP A 1 126 ? 24.168 -19.962 51.966 1.00 42.25 126 ASP A O 1
ATOM 1060 N N . PRO A 1 127 ? 26.255 -20.522 51.360 1.00 38.22 127 PRO A N 1
ATOM 1061 C CA . PRO A 1 127 ? 26.873 -19.923 52.539 1.00 38.22 127 PRO A CA 1
ATOM 1062 C C . PRO A 1 127 ? 26.686 -18.398 52.583 1.00 38.22 127 PRO A C 1
ATOM 1064 O O . PRO A 1 127 ? 26.774 -17.814 53.661 1.00 38.22 127 PRO A O 1
ATOM 1067 N N . LEU A 1 128 ? 26.350 -17.750 51.458 1.00 37.12 128 LEU A N 1
ATOM 1068 C CA . LEU A 1 128 ? 26.029 -16.318 51.415 1.00 37.12 128 LEU A CA 1
ATOM 1069 C C . LEU A 1 128 ? 24.653 -15.986 52.019 1.00 37.12 128 LEU A C 1
ATOM 1071 O O . LEU A 1 128 ? 24.441 -14.850 52.438 1.00 37.12 128 LEU A O 1
ATOM 1075 N N . GLN A 1 129 ? 23.727 -16.950 52.120 1.00 39.56 129 GLN A N 1
ATOM 1076 C CA . GLN A 1 129 ? 22.458 -16.756 52.839 1.00 39.56 129 GLN A CA 1
ATOM 1077 C C . GLN A 1 129 ? 22.583 -17.003 54.352 1.00 39.56 129 GLN A C 1
ATOM 1079 O O . GLN A 1 129 ? 21.769 -16.485 55.114 1.00 39.56 129 GLN A O 1
ATOM 1084 N N . ASN A 1 130 ? 23.646 -17.679 54.808 1.00 42.12 130 ASN A N 1
ATOM 1085 C CA . ASN A 1 130 ? 23.986 -17.859 56.228 1.00 42.12 130 ASN A CA 1
ATOM 1086 C C . ASN A 1 130 ? 24.681 -16.633 56.852 1.00 42.12 130 ASN A C 1
ATOM 1088 O O . ASN A 1 130 ? 25.394 -16.748 57.849 1.00 42.12 130 ASN A O 1
ATOM 1092 N N . TYR A 1 131 ? 24.420 -15.429 56.338 1.00 34.12 131 TYR A N 1
ATOM 1093 C CA . TYR A 1 131 ? 24.976 -14.173 56.860 1.00 34.12 131 TYR A CA 1
ATOM 1094 C C . TYR A 1 131 ? 24.433 -13.767 58.251 1.00 34.12 131 TYR A C 1
ATOM 1096 O O . TYR A 1 131 ? 24.623 -12.636 58.695 1.00 34.12 131 TYR A O 1
ATOM 1104 N N . LEU A 1 132 ? 23.769 -14.681 58.970 1.00 33.94 132 LEU A N 1
ATOM 1105 C CA . LEU A 1 132 ? 23.295 -14.480 60.342 1.00 33.94 132 LEU A CA 1
ATOM 1106 C C . LEU A 1 132 ? 23.834 -15.488 61.372 1.00 33.94 132 LEU A C 1
ATOM 1108 O O . LEU A 1 132 ? 23.489 -15.366 62.546 1.00 33.94 132 LEU A O 1
ATOM 1112 N N . SER A 1 133 ? 24.750 -16.396 61.014 1.00 33.22 133 SER A N 1
ATOM 1113 C CA . SER A 1 133 ? 25.615 -17.038 62.017 1.00 33.22 133 SER A CA 1
ATOM 1114 C C . SER A 1 133 ? 27.007 -16.416 61.948 1.00 33.22 133 SER A C 1
ATOM 1116 O O . SER A 1 133 ? 27.835 -16.778 61.113 1.00 33.22 133 SER A O 1
ATOM 1118 N N . ARG A 1 134 ? 27.264 -15.442 62.825 1.00 33.56 134 ARG A N 1
ATOM 1119 C CA . ARG A 1 134 ? 28.621 -14.961 63.111 1.00 33.56 134 ARG A CA 1
ATOM 1120 C C . ARG A 1 134 ? 29.548 -16.159 63.388 1.00 33.56 134 ARG A C 1
ATOM 1122 O O . ARG A 1 134 ? 29.160 -17.041 64.148 1.00 33.56 134 ARG A O 1
ATOM 1129 N N . LYS A 1 135 ? 30.774 -16.082 62.845 1.00 37.50 135 LYS A N 1
ATOM 1130 C CA . LYS A 1 135 ? 31.966 -16.928 63.090 1.00 37.50 135 LYS A CA 1
ATOM 1131 C C . LYS A 1 135 ? 32.047 -18.260 62.321 1.00 37.50 135 LYS A C 1
ATOM 1133 O O . LYS A 1 135 ? 31.994 -19.328 62.911 1.00 37.50 135 LYS A O 1
ATOM 1138 N N . LEU A 1 136 ? 32.288 -18.194 61.008 1.00 35.34 136 LEU A N 1
ATOM 1139 C CA . LEU A 1 136 ? 32.970 -19.279 60.269 1.00 35.34 136 LEU A CA 1
ATOM 1140 C C . LEU A 1 136 ? 34.497 -19.080 60.224 1.00 35.34 136 LEU A C 1
ATOM 1142 O O . LEU A 1 136 ? 35.236 -20.042 60.031 1.00 35.34 136 LEU A O 1
ATOM 1146 N N . ASP A 1 137 ? 34.972 -17.855 60.463 1.00 36.25 137 ASP A N 1
ATOM 1147 C CA . ASP A 1 137 ? 36.400 -17.517 60.452 1.00 36.25 137 ASP A CA 1
ATOM 1148 C C . ASP A 1 137 ? 37.163 -17.985 61.705 1.00 36.25 137 ASP A C 1
ATOM 1150 O O . ASP A 1 137 ? 38.383 -18.113 61.654 1.00 36.25 137 ASP A O 1
ATOM 1154 N N . ASP A 1 138 ? 36.462 -18.327 62.793 1.00 33.72 138 ASP A N 1
ATOM 1155 C CA . ASP A 1 138 ? 37.076 -18.826 64.036 1.00 33.72 138 ASP A CA 1
ATOM 1156 C C . ASP A 1 138 ? 37.409 -20.334 63.988 1.00 33.72 138 ASP A C 1
ATOM 1158 O O . ASP A 1 138 ? 38.001 -20.865 64.927 1.00 33.72 138 ASP A O 1
ATOM 1162 N N . PHE A 1 139 ? 37.056 -21.041 62.906 1.00 38.28 139 PHE A N 1
ATOM 1163 C CA . PHE A 1 139 ? 37.297 -22.480 62.767 1.00 38.28 139 PHE A CA 1
ATOM 1164 C C . PHE A 1 139 ? 38.480 -22.761 61.821 1.00 38.28 139 PHE A C 1
ATOM 1166 O O . PHE A 1 139 ? 38.450 -22.486 60.614 1.00 38.28 139 PHE A O 1
ATOM 1173 N N . SER A 1 140 ? 39.557 -23.327 62.370 1.00 34.41 140 SER A N 1
ATOM 1174 C CA . SER A 1 140 ? 40.751 -23.753 61.633 1.00 34.41 140 SER A CA 1
ATOM 1175 C C . SER A 1 140 ? 40.499 -25.064 60.877 1.00 34.41 140 SER A C 1
ATOM 1177 O O . SER A 1 140 ? 40.859 -26.153 61.314 1.00 34.41 140 SER A O 1
ATOM 1179 N N . PHE A 1 141 ? 39.874 -24.966 59.703 1.00 39.09 141 PHE A N 1
ATOM 1180 C CA . PHE A 1 141 ? 39.821 -26.086 58.759 1.00 39.09 141 PHE A CA 1
ATOM 1181 C C . PHE A 1 141 ? 41.238 -26.468 58.282 1.00 39.09 141 PHE A C 1
ATOM 1183 O O . PHE A 1 141 ? 42.043 -25.564 58.041 1.00 39.09 141 PHE A O 1
ATOM 1190 N N . PRO A 1 142 ? 41.542 -27.766 58.071 1.00 42.41 142 PRO A N 1
ATOM 1191 C CA . PRO A 1 142 ? 42.783 -28.195 57.427 1.00 42.41 142 PRO A CA 1
ATOM 1192 C C . PRO A 1 142 ? 42.949 -27.510 56.060 1.00 42.41 142 PRO A C 1
ATOM 1194 O O . PRO A 1 142 ? 42.012 -27.504 55.256 1.00 42.41 142 PRO A O 1
ATOM 1197 N N . GLU A 1 143 ? 44.124 -26.934 55.786 1.00 40.38 143 GLU A N 1
ATOM 1198 C CA . GLU A 1 143 ? 44.366 -26.048 54.627 1.00 40.38 143 GLU A CA 1
ATOM 1199 C C . GLU A 1 143 ? 43.989 -26.666 53.274 1.00 40.38 143 GLU A C 1
ATOM 1201 O O . GLU A 1 143 ? 43.511 -25.962 52.384 1.00 40.38 143 GLU A O 1
ATOM 1206 N N . PHE A 1 144 ? 44.113 -27.989 53.146 1.00 40.59 144 PHE A N 1
ATOM 1207 C CA . PHE A 1 144 ? 43.741 -28.732 51.942 1.00 40.59 144 PHE A CA 1
ATOM 1208 C C . PHE A 1 144 ? 42.250 -28.602 51.580 1.00 40.59 144 PHE A C 1
ATOM 1210 O O . PHE A 1 144 ? 41.900 -28.470 50.410 1.00 40.59 144 PHE A O 1
ATOM 1217 N N . ILE A 1 145 ? 41.363 -28.585 52.580 1.00 40.72 145 ILE A N 1
ATOM 1218 C CA . ILE A 1 145 ? 39.912 -28.458 52.370 1.00 40.72 145 ILE A CA 1
ATOM 1219 C C . ILE A 1 145 ? 39.549 -26.995 52.074 1.00 40.72 145 ILE A C 1
ATOM 1221 O O . ILE A 1 145 ? 38.666 -26.712 51.263 1.00 40.72 145 ILE A O 1
ATOM 1225 N N . LYS A 1 146 ? 40.266 -26.049 52.695 1.00 42.97 146 LYS A N 1
ATOM 1226 C CA . LYS A 1 146 ? 40.027 -24.607 52.549 1.00 42.97 146 LYS A CA 1
ATOM 1227 C C . LYS A 1 146 ? 40.366 -24.096 51.143 1.00 42.97 146 LYS A C 1
ATOM 1229 O O . LYS A 1 146 ? 39.660 -23.216 50.658 1.00 42.97 146 LYS A O 1
ATOM 1234 N N . SER A 1 147 ? 41.399 -24.636 50.486 1.00 41.44 147 SER A N 1
ATOM 1235 C CA . SER A 1 147 ? 41.764 -24.230 49.118 1.00 41.44 147 SER A CA 1
ATOM 1236 C C . SER A 1 147 ? 40.829 -24.825 48.061 1.00 41.44 147 SER A C 1
ATOM 1238 O O . SER A 1 147 ? 40.303 -24.087 47.231 1.00 41.44 147 SER A O 1
ATOM 1240 N N . GLN A 1 148 ? 40.525 -26.126 48.147 1.00 41.69 148 GLN A N 1
ATOM 1241 C CA . GLN A 1 148 ? 39.684 -26.802 47.152 1.00 41.69 148 GLN A CA 1
ATOM 1242 C C . GLN A 1 148 ? 38.248 -26.271 47.130 1.00 41.69 148 GLN A C 1
ATOM 1244 O O . GLN A 1 148 ? 37.704 -26.022 46.056 1.00 41.69 148 GLN A O 1
ATOM 1249 N N . ILE A 1 149 ? 37.648 -26.022 48.300 1.00 40.41 149 ILE A N 1
ATOM 1250 C CA . ILE A 1 149 ? 36.283 -25.485 48.371 1.00 40.41 149 ILE A CA 1
ATOM 1251 C C . ILE A 1 149 ? 36.234 -24.057 47.818 1.00 40.41 149 ILE A C 1
ATOM 1253 O O . ILE A 1 149 ? 35.288 -23.708 47.120 1.00 40.41 149 ILE A O 1
ATOM 1257 N N . LYS A 1 150 ? 37.243 -23.223 48.094 1.00 40.34 150 LYS A N 1
ATOM 1258 C CA . LYS A 1 150 ? 37.232 -21.802 47.718 1.00 40.34 150 LYS A CA 1
ATOM 1259 C C . LYS A 1 150 ? 37.359 -21.599 46.205 1.00 40.34 150 LYS A C 1
ATOM 1261 O O . LYS A 1 150 ? 36.626 -20.782 45.645 1.00 40.34 150 LYS A O 1
ATOM 1266 N N . ASP A 1 151 ? 38.217 -22.379 45.551 1.00 39.03 151 ASP A N 1
ATOM 1267 C CA . ASP A 1 151 ? 38.445 -22.285 44.104 1.00 39.03 151 ASP A CA 1
ATOM 1268 C C . ASP A 1 151 ? 37.276 -22.876 43.295 1.00 39.03 151 ASP A C 1
ATOM 1270 O O . ASP A 1 151 ? 36.857 -22.299 42.286 1.00 39.03 151 ASP A O 1
ATOM 1274 N N . GLU A 1 152 ? 36.670 -23.973 43.763 1.00 39.28 152 GLU A N 1
ATOM 1275 C CA . GLU A 1 152 ? 35.481 -24.556 43.122 1.00 39.28 152 GLU A CA 1
ATOM 1276 C C . GLU A 1 152 ? 34.231 -23.677 43.299 1.00 39.28 152 GLU A C 1
ATOM 1278 O O . GLU A 1 152 ? 33.395 -23.596 42.391 1.00 39.28 152 GLU A O 1
ATOM 1283 N N . TRP A 1 153 ? 34.120 -22.963 44.426 1.00 37.88 153 TRP A N 1
ATOM 1284 C CA . TRP A 1 153 ? 32.999 -22.058 44.705 1.00 37.88 153 TRP A CA 1
ATOM 1285 C C . TRP A 1 153 ? 33.037 -20.779 43.858 1.00 37.88 153 TRP A C 1
ATOM 1287 O O . TRP A 1 153 ? 32.000 -20.309 43.390 1.00 37.88 153 TRP A O 1
ATOM 1297 N N . LEU A 1 154 ? 34.229 -20.241 43.590 1.00 36.78 154 LEU A N 1
ATOM 1298 C CA . LEU A 1 154 ? 34.417 -19.074 42.717 1.00 36.78 154 LEU A CA 1
ATOM 1299 C C . LEU A 1 154 ? 34.091 -19.382 41.249 1.00 36.78 154 LEU A C 1
ATOM 1301 O O . LEU A 1 154 ? 33.441 -18.577 40.582 1.00 36.78 154 LEU A O 1
ATOM 1305 N N . LEU A 1 155 ? 34.453 -20.573 40.765 1.00 38.09 155 LEU A N 1
ATOM 1306 C CA . LEU A 1 155 ? 34.074 -21.061 39.431 1.00 38.09 155 LEU A CA 1
ATOM 1307 C C . LEU A 1 155 ? 32.555 -21.248 39.268 1.00 38.09 155 LEU A C 1
ATOM 1309 O O . LEU A 1 155 ? 32.040 -21.195 38.153 1.00 38.09 155 LEU A O 1
ATOM 1313 N N . TYR A 1 156 ? 31.828 -21.459 40.366 1.00 34.69 156 TYR A N 1
ATOM 1314 C CA . TYR A 1 156 ? 30.375 -21.635 40.372 1.00 34.69 156 TYR A CA 1
ATOM 1315 C C . TYR A 1 156 ? 29.590 -20.313 40.304 1.00 34.69 156 TYR A C 1
ATOM 1317 O O . TYR A 1 156 ? 28.428 -20.321 39.881 1.00 34.69 156 TYR A O 1
ATOM 1325 N N . LEU A 1 157 ? 30.207 -19.197 40.709 1.00 32.66 157 LEU A N 1
ATOM 1326 C CA . LEU A 1 157 ? 29.548 -17.899 40.886 1.00 32.66 157 LEU A CA 1
ATOM 1327 C C . LEU A 1 157 ? 29.486 -17.017 39.630 1.00 32.66 157 LEU A C 1
ATOM 1329 O O . LEU A 1 157 ? 28.876 -15.962 39.739 1.00 32.66 157 LEU A O 1
ATOM 1333 N N . GLU A 1 158 ? 30.071 -17.430 38.489 1.00 37.84 158 GLU A N 1
ATOM 1334 C CA . GLU A 1 158 ? 30.058 -16.742 37.174 1.00 37.84 158 GLU A CA 1
ATOM 1335 C C . GLU A 1 158 ? 29.508 -15.298 37.221 1.00 37.84 158 GLU A C 1
ATOM 1337 O O . GLU A 1 158 ? 28.352 -15.087 36.868 1.00 37.84 158 GLU A O 1
ATOM 1342 N N . ILE A 1 159 ? 30.314 -14.343 37.720 1.00 31.47 159 ILE A N 1
ATOM 1343 C CA . ILE A 1 159 ? 30.387 -12.902 37.377 1.00 31.47 159 ILE A CA 1
ATOM 1344 C C . ILE A 1 159 ? 31.191 -12.150 38.459 1.00 31.47 159 ILE A C 1
ATOM 1346 O O . ILE A 1 159 ? 30.714 -11.882 39.558 1.00 31.47 159 ILE A O 1
ATOM 1350 N N . SER A 1 160 ? 32.399 -11.730 38.092 1.00 23.84 160 SER A N 1
ATOM 1351 C CA . SER A 1 160 ? 32.975 -10.389 38.300 1.00 23.84 160 SER A CA 1
ATOM 1352 C C . SER A 1 160 ? 34.268 -10.373 37.473 1.00 23.84 160 SER A C 1
ATOM 1354 O O . SER A 1 160 ? 34.942 -11.387 37.367 1.00 23.84 160 SER A O 1
ATOM 1356 N N . SER A 1 161 ? 34.703 -9.354 36.752 1.00 26.78 161 SER A N 1
ATOM 1357 C CA . SER A 1 161 ? 34.337 -7.959 36.509 1.00 26.78 161 SER A CA 1
ATOM 1358 C C . SER A 1 161 ? 35.200 -7.534 35.298 1.00 26.78 161 SER A C 1
ATOM 1360 O O . SER A 1 161 ? 36.091 -8.280 34.902 1.00 26.78 161 SER A O 1
ATOM 1362 N N . GLU A 1 162 ? 34.959 -6.367 34.708 1.00 29.22 162 GLU A N 1
ATOM 1363 C CA . GLU A 1 162 ? 35.562 -5.789 33.485 1.00 29.22 162 GLU A CA 1
ATOM 1364 C C . GLU A 1 162 ? 37.106 -5.610 33.423 1.00 29.22 162 GLU A C 1
ATOM 1366 O O . GLU A 1 162 ? 37.600 -4.643 32.848 1.00 29.22 162 GLU A O 1
ATOM 1371 N N . LEU A 1 163 ? 37.915 -6.544 33.920 1.00 30.42 163 LEU A N 1
ATOM 1372 C CA . LEU A 1 163 ? 39.369 -6.537 33.760 1.00 30.42 163 LEU A CA 1
ATOM 1373 C C . LEU A 1 163 ? 39.818 -7.776 32.976 1.00 30.42 163 LEU A C 1
ATOM 1375 O O . LEU A 1 163 ? 39.579 -8.908 33.382 1.00 30.42 163 LEU A O 1
ATOM 1379 N N . ASN A 1 164 ? 40.502 -7.510 31.858 1.00 26.97 164 ASN A N 1
ATOM 1380 C CA . ASN A 1 164 ? 41.129 -8.425 30.890 1.00 26.97 164 ASN A CA 1
ATOM 1381 C C . ASN A 1 164 ? 40.287 -8.848 29.677 1.00 26.97 164 ASN A C 1
ATOM 1383 O O . ASN A 1 164 ? 40.083 -10.022 29.384 1.00 26.97 164 ASN A O 1
ATOM 1387 N N . LYS A 1 165 ? 39.938 -7.848 28.859 1.00 28.88 165 LYS A N 1
ATOM 1388 C CA . LYS A 1 165 ? 39.497 -8.000 27.460 1.00 28.88 165 LYS A CA 1
ATOM 1389 C C . LYS A 1 165 ? 40.652 -8.193 26.452 1.00 28.88 165 LYS A C 1
ATOM 1391 O O . LYS A 1 165 ? 40.451 -7.981 25.267 1.00 28.88 165 LYS A O 1
ATOM 1396 N N . GLN A 1 166 ? 41.855 -8.576 26.894 1.00 27.11 166 GLN A N 1
ATOM 1397 C CA . GLN A 1 166 ? 43.045 -8.707 26.029 1.00 27.11 166 GLN A CA 1
ATOM 1398 C C . GLN A 1 166 ? 43.674 -10.111 25.990 1.00 27.11 166 GLN A C 1
ATOM 1400 O O . GLN A 1 166 ? 44.629 -10.323 25.251 1.00 27.11 166 GLN A O 1
ATOM 1405 N N . SER A 1 167 ? 43.143 -11.095 26.722 1.00 28.45 167 SER A N 1
ATOM 1406 C CA . SER A 1 167 ? 43.732 -12.446 26.795 1.00 28.45 167 SER A CA 1
ATOM 1407 C C . SER A 1 167 ? 42.858 -13.573 26.232 1.00 28.45 16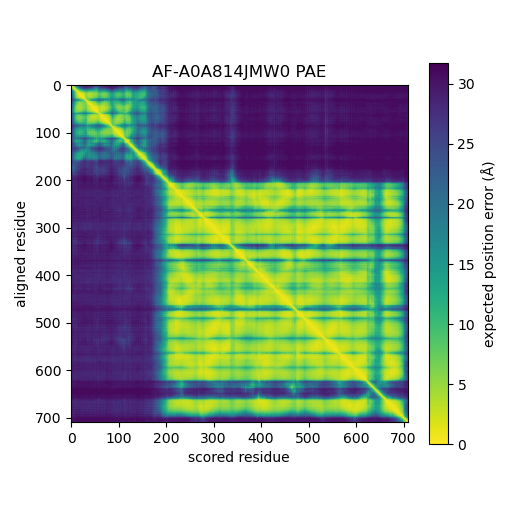7 SER A C 1
ATOM 1409 O O . SER A 1 167 ? 43.249 -14.734 26.327 1.00 28.45 167 SER A O 1
ATOM 1411 N N . LEU A 1 168 ? 41.712 -13.265 25.607 1.00 26.75 168 LEU A N 1
ATOM 1412 C CA . LEU A 1 168 ? 40.857 -14.274 24.956 1.00 26.75 168 LEU A CA 1
ATOM 1413 C C . LEU A 1 168 ? 40.941 -14.310 23.421 1.00 26.75 168 LEU A C 1
ATOM 1415 O O . LEU A 1 168 ? 40.467 -15.277 22.830 1.00 26.75 168 LEU A O 1
ATOM 1419 N N . ASP A 1 169 ? 41.612 -13.348 22.780 1.00 27.61 169 ASP A N 1
ATOM 1420 C CA . ASP A 1 169 ? 41.823 -13.358 21.321 1.00 27.61 169 ASP A CA 1
ATOM 1421 C C . ASP A 1 169 ? 42.940 -14.326 20.870 1.00 27.61 169 ASP A C 1
ATOM 1423 O O . ASP A 1 169 ? 43.065 -14.624 19.682 1.00 27.61 169 ASP A O 1
ATOM 1427 N N . ASN A 1 170 ? 43.706 -14.902 21.808 1.00 26.81 170 ASN A N 1
ATOM 1428 C CA . ASN A 1 170 ? 44.848 -15.780 21.508 1.00 26.81 170 ASN A CA 1
ATOM 1429 C C . ASN A 1 170 ? 44.606 -17.285 21.715 1.00 26.81 170 ASN A C 1
ATOM 1431 O O . ASN A 1 170 ? 45.529 -18.076 21.533 1.00 26.81 170 ASN A O 1
ATOM 1435 N N . LEU A 1 171 ? 43.382 -17.728 22.022 1.00 24.33 171 LEU A N 1
ATOM 1436 C CA . LEU A 1 171 ? 43.053 -19.159 22.084 1.00 24.33 171 LEU A CA 1
ATOM 1437 C C . LEU A 1 171 ? 42.119 -19.556 20.937 1.00 24.33 171 LEU A C 1
ATOM 1439 O O . LEU A 1 171 ? 40.933 -19.836 21.113 1.00 24.33 171 LEU A O 1
ATOM 1443 N N . LYS A 1 172 ? 42.701 -19.619 19.734 1.00 30.25 172 LYS A N 1
ATOM 1444 C CA . LYS A 1 172 ? 42.155 -20.378 18.603 1.00 30.25 172 LYS A CA 1
ATOM 1445 C C . LYS A 1 172 ? 42.146 -21.868 18.964 1.00 30.25 172 LYS A C 1
ATOM 1447 O O . LYS A 1 172 ? 43.136 -22.562 18.769 1.00 30.25 172 LYS A O 1
ATOM 1452 N N . LEU A 1 173 ? 41.018 -22.365 19.467 1.00 26.70 173 LEU A N 1
ATOM 1453 C CA . LEU A 1 173 ? 40.677 -23.786 19.405 1.00 26.70 173 LEU A CA 1
ATOM 1454 C C . LEU A 1 173 ? 39.585 -23.966 18.352 1.00 26.70 173 LEU A C 1
ATOM 1456 O O . LEU A 1 173 ? 38.435 -23.555 18.525 1.00 26.70 173 LEU A O 1
ATOM 1460 N N . GLU A 1 174 ? 40.007 -24.537 17.228 1.00 28.58 174 GLU A N 1
ATOM 1461 C CA . GLU A 1 174 ? 39.204 -24.862 16.058 1.00 28.58 174 GLU A CA 1
ATOM 1462 C C . GLU A 1 174 ? 37.947 -25.655 16.440 1.00 28.58 174 GLU A C 1
ATOM 1464 O O . GLU A 1 174 ? 38.005 -26.734 17.028 1.00 28.58 174 GLU A O 1
ATOM 1469 N N . LYS A 1 175 ? 36.777 -25.124 16.075 1.00 27.47 175 LYS A N 1
ATOM 1470 C CA . LYS A 1 175 ? 35.503 -25.851 16.103 1.00 27.47 175 LYS A CA 1
ATOM 1471 C C . LYS A 1 175 ? 34.900 -25.884 14.707 1.00 27.47 175 LYS A C 1
ATOM 1473 O O . LYS A 1 175 ? 34.281 -24.910 14.290 1.00 27.47 175 LYS A O 1
ATOM 1478 N N . TRP A 1 176 ? 34.983 -27.035 14.048 1.00 25.80 176 TRP A N 1
ATOM 1479 C CA . TRP A 1 176 ? 34.135 -27.453 12.920 1.00 25.80 176 TRP A CA 1
ATOM 1480 C C . TRP A 1 176 ? 33.855 -28.972 13.046 1.00 25.80 176 TRP A C 1
ATOM 1482 O O . TRP A 1 176 ? 34.696 -29.671 13.599 1.00 25.80 176 TRP A O 1
ATOM 1492 N N . PRO A 1 177 ? 32.754 -29.555 12.514 1.00 39.72 177 PRO A N 1
ATOM 1493 C CA . PRO A 1 177 ? 31.410 -29.021 12.290 1.00 39.72 177 PRO A CA 1
ATOM 1494 C C . PRO A 1 177 ? 30.302 -30.090 12.549 1.00 39.72 177 PRO A C 1
ATOM 1496 O O . PRO A 1 177 ? 29.830 -30.738 11.624 1.00 39.72 177 PRO A O 1
ATOM 1499 N N . LEU A 1 178 ? 29.798 -30.249 13.781 1.00 30.56 178 LEU A N 1
ATOM 1500 C CA . LEU A 1 178 ? 28.605 -31.093 14.064 1.00 30.56 178 LEU A CA 1
ATOM 1501 C C . LEU A 1 178 ? 27.312 -30.281 14.285 1.00 30.56 178 LEU A C 1
ATOM 1503 O O . LEU A 1 178 ? 26.202 -30.790 14.140 1.00 30.56 178 LEU A O 1
ATOM 1507 N N . ARG A 1 179 ? 27.432 -28.965 14.522 1.00 34.06 179 ARG A N 1
ATOM 1508 C CA . ARG A 1 179 ? 26.285 -28.059 14.731 1.00 34.06 179 ARG A CA 1
ATOM 1509 C C . ARG A 1 179 ? 25.510 -27.697 13.462 1.00 34.06 179 ARG A C 1
ATOM 1511 O O . ARG A 1 179 ? 24.370 -27.264 13.583 1.00 34.06 179 ARG A O 1
ATOM 1518 N N . LYS A 1 180 ? 26.081 -27.868 12.262 1.00 35.47 180 LYS A N 1
ATOM 1519 C CA . LYS A 1 180 ? 25.383 -27.550 10.999 1.00 35.47 180 LYS A CA 1
ATOM 1520 C C . LYS A 1 180 ? 24.431 -28.664 10.541 1.00 35.47 180 LYS A C 1
ATOM 1522 O O . LYS A 1 180 ? 23.407 -28.349 9.954 1.00 35.47 180 LYS A O 1
ATOM 1527 N N . ARG A 1 181 ? 24.695 -29.934 10.883 1.00 30.16 181 ARG A N 1
ATOM 1528 C CA . ARG A 1 181 ? 23.818 -31.071 10.532 1.00 30.16 181 ARG A CA 1
ATOM 1529 C C . ARG A 1 181 ? 22.601 -31.189 11.454 1.00 30.16 181 ARG A C 1
ATOM 1531 O O . ARG A 1 181 ? 21.492 -31.374 10.973 1.00 30.16 181 ARG A O 1
ATOM 1538 N N . ILE A 1 182 ? 22.786 -30.969 12.758 1.00 34.78 182 ILE A N 1
ATOM 1539 C CA . ILE A 1 182 ? 21.689 -31.031 13.742 1.00 34.78 182 ILE A CA 1
ATOM 1540 C C . ILE A 1 182 ? 20.789 -29.785 13.656 1.00 34.78 182 ILE A C 1
ATOM 1542 O O . ILE A 1 182 ? 19.574 -29.906 13.749 1.00 34.78 182 ILE A O 1
ATOM 1546 N N . LYS A 1 183 ? 21.341 -28.593 13.364 1.00 37.06 183 LYS A N 1
ATOM 1547 C CA . LYS A 1 183 ? 20.508 -27.410 13.061 1.00 37.06 183 LYS A CA 1
ATOM 1548 C C . LYS A 1 183 ? 19.711 -27.549 11.765 1.00 37.06 183 LYS A C 1
ATOM 1550 O O . LYS A 1 183 ? 18.675 -26.913 11.661 1.00 37.06 183 LYS A O 1
ATOM 1555 N N . PHE A 1 184 ? 20.186 -28.322 10.788 1.00 34.81 184 PHE A N 1
ATOM 1556 C CA . PHE A 1 184 ? 19.455 -28.554 9.542 1.00 34.81 184 PHE A CA 1
ATOM 1557 C C . PHE A 1 184 ? 18.293 -29.535 9.754 1.00 34.81 184 PHE A C 1
ATOM 1559 O O . PHE A 1 184 ? 17.191 -29.272 9.289 1.00 34.81 184 PHE A O 1
ATOM 1566 N N . LEU A 1 185 ? 18.509 -30.603 10.530 1.00 30.67 185 LEU A N 1
ATOM 1567 C CA . LEU A 1 185 ? 17.482 -31.612 10.819 1.00 30.67 185 LEU A CA 1
ATOM 1568 C C . LEU A 1 185 ? 16.424 -31.121 11.825 1.00 30.67 185 LEU A C 1
ATOM 1570 O O . LEU A 1 185 ? 15.234 -31.301 11.585 1.00 30.67 185 LEU A O 1
ATOM 1574 N N . ASN A 1 186 ? 16.815 -30.386 12.872 1.00 31.69 186 ASN A N 1
ATOM 1575 C CA . ASN A 1 186 ? 15.863 -29.844 13.856 1.00 31.69 186 ASN A CA 1
ATOM 1576 C C . ASN A 1 186 ? 15.051 -28.644 13.329 1.00 31.69 186 ASN A C 1
ATOM 1578 O O . ASN A 1 186 ? 14.084 -28.234 13.964 1.00 31.69 186 ASN A O 1
ATOM 1582 N N . LYS A 1 187 ? 15.415 -28.072 12.170 1.00 34.25 187 LYS A N 1
ATOM 1583 C CA . LYS A 1 187 ? 14.635 -27.005 11.518 1.00 34.25 187 LYS A CA 1
ATOM 1584 C C . LYS A 1 187 ? 13.377 -27.543 10.820 1.00 34.25 187 LYS A C 1
ATOM 1586 O O . LYS A 1 187 ? 12.481 -26.761 10.528 1.00 34.25 187 LYS A O 1
ATOM 1591 N N . PHE A 1 188 ? 13.297 -28.857 10.590 1.00 32.12 188 PHE A N 1
ATOM 1592 C CA . PHE A 1 188 ? 12.140 -29.517 9.978 1.00 32.12 188 PHE A CA 1
ATOM 1593 C C . PHE A 1 188 ? 11.159 -30.134 10.994 1.00 32.12 188 PHE A C 1
ATOM 1595 O O . PHE A 1 188 ? 10.037 -30.441 10.606 1.00 32.12 188 PHE A O 1
ATOM 1602 N N . SER A 1 189 ? 11.520 -30.283 12.280 1.00 29.36 189 SER A N 1
ATOM 1603 C CA . SER A 1 189 ? 10.727 -31.053 13.263 1.00 29.36 189 SER A CA 1
ATOM 1604 C C . SER A 1 189 ? 9.951 -30.234 14.313 1.00 29.36 189 SER A C 1
ATOM 1606 O O . SER A 1 189 ? 9.595 -30.768 15.354 1.00 29.36 189 SER A O 1
ATOM 1608 N N . GLY A 1 190 ? 9.661 -28.952 14.069 1.00 30.91 190 GLY A N 1
ATOM 1609 C CA . GLY A 1 190 ? 8.559 -28.223 14.732 1.00 30.91 190 GLY A CA 1
ATOM 1610 C C . GLY A 1 190 ? 8.626 -27.921 16.246 1.00 30.91 190 GLY A C 1
ATOM 1611 O O . GLY A 1 190 ? 7.758 -27.197 16.725 1.00 30.91 190 GLY A O 1
ATOM 1612 N N . GLU A 1 191 ? 9.617 -28.384 17.015 1.00 30.80 191 GLU A N 1
ATOM 1613 C CA . GLU A 1 191 ? 9.550 -28.326 18.495 1.00 30.80 191 GLU A CA 1
ATOM 1614 C C . GLU A 1 191 ? 10.076 -27.043 19.184 1.00 30.80 191 GLU A C 1
ATOM 1616 O O . GLU A 1 191 ? 9.910 -26.891 20.392 1.00 30.80 191 GLU A O 1
ATOM 1621 N N . ASN A 1 192 ? 10.637 -26.060 18.469 1.00 32.78 192 ASN A N 1
ATOM 1622 C CA . ASN A 1 192 ? 11.248 -24.865 19.093 1.00 32.78 192 ASN A CA 1
ATOM 1623 C C . ASN A 1 192 ? 10.424 -23.563 19.014 1.00 32.78 192 ASN A C 1
ATOM 1625 O O . ASN A 1 192 ? 10.985 -22.475 18.955 1.00 32.78 192 ASN A O 1
ATOM 1629 N N . GLN A 1 193 ? 9.092 -23.617 19.111 1.00 31.94 193 GLN A N 1
ATOM 1630 C CA . GLN A 1 193 ? 8.290 -22.378 19.161 1.00 31.94 193 GLN A CA 1
ATOM 1631 C C . GLN A 1 193 ? 8.489 -21.539 20.445 1.00 31.94 193 GLN A C 1
ATOM 1633 O O . GLN A 1 193 ? 8.156 -20.357 20.450 1.00 31.94 193 GLN A O 1
ATOM 1638 N N . LYS A 1 194 ? 9.036 -22.104 21.535 1.00 30.50 194 LYS A N 1
ATOM 1639 C CA . LYS A 1 194 ? 9.216 -21.384 22.816 1.00 30.50 194 LYS A CA 1
ATOM 1640 C C . LYS A 1 194 ? 10.558 -20.661 22.965 1.00 30.50 194 LYS A C 1
ATOM 1642 O O . LYS A 1 194 ? 10.610 -19.657 23.659 1.00 30.50 194 LYS A O 1
ATOM 1647 N N . THR A 1 195 ? 11.631 -21.137 22.335 1.00 31.75 195 THR A N 1
ATOM 1648 C CA . THR A 1 195 ? 12.959 -20.494 22.406 1.00 31.75 195 THR A CA 1
ATOM 1649 C C . THR A 1 195 ? 13.151 -19.417 21.340 1.00 31.75 195 THR A C 1
ATOM 1651 O O . THR A 1 195 ? 13.912 -18.479 21.569 1.00 31.75 195 THR A O 1
ATOM 1654 N N . ASP A 1 196 ? 12.408 -19.485 20.232 1.00 34.31 196 ASP A N 1
ATOM 1655 C CA . ASP A 1 196 ? 12.398 -18.434 19.210 1.00 34.31 196 ASP A CA 1
ATOM 1656 C C . ASP A 1 196 ? 11.678 -17.156 19.700 1.00 34.31 196 ASP A C 1
ATOM 1658 O O . ASP A 1 196 ? 12.095 -16.052 19.355 1.00 34.31 196 ASP A O 1
ATOM 1662 N N . GLN A 1 197 ? 10.698 -17.264 20.613 1.00 31.66 197 GLN A N 1
ATOM 1663 C CA . GLN A 1 197 ? 9.999 -16.106 21.200 1.00 31.66 197 GLN A CA 1
ATOM 1664 C C . GLN A 1 197 ? 10.927 -15.132 21.950 1.00 31.66 197 GLN A C 1
ATOM 1666 O O . GLN A 1 197 ? 10.699 -13.921 21.891 1.00 31.66 197 GLN A O 1
ATOM 1671 N N . ASP A 1 198 ? 11.994 -15.619 22.592 1.00 31.00 198 ASP A N 1
ATOM 1672 C CA . ASP A 1 198 ? 12.921 -14.776 23.359 1.00 31.00 198 ASP A CA 1
ATOM 1673 C C . ASP A 1 198 ? 13.900 -14.011 22.449 1.00 31.00 198 ASP A C 1
ATOM 1675 O O . ASP A 1 198 ? 14.119 -12.815 22.659 1.00 31.00 198 ASP A O 1
ATOM 1679 N N . SER A 1 199 ? 14.424 -14.633 21.382 1.00 33.47 199 SER A N 1
ATOM 1680 C CA . SER A 1 199 ? 15.226 -13.929 20.361 1.00 33.47 199 SER A CA 1
ATOM 1681 C C . SER A 1 199 ? 14.390 -12.982 19.494 1.00 33.47 199 SER A C 1
ATOM 1683 O O . SER A 1 199 ? 14.874 -11.933 19.062 1.00 33.47 199 SER A O 1
ATOM 1685 N N . ASP A 1 200 ? 13.118 -13.317 19.290 1.00 36.69 200 ASP A N 1
ATOM 1686 C CA . ASP A 1 200 ? 12.170 -12.529 18.510 1.00 36.69 200 ASP A CA 1
ATOM 1687 C C . ASP A 1 200 ? 11.636 -11.308 19.283 1.00 36.69 200 ASP A C 1
ATOM 1689 O O . ASP A 1 200 ? 11.379 -10.259 18.684 1.00 36.69 200 ASP A O 1
ATOM 1693 N N . SER A 1 201 ? 11.540 -11.393 20.617 1.00 37.50 201 SER A N 1
ATOM 1694 C CA . SER A 1 201 ? 11.207 -10.254 21.493 1.00 37.50 201 SER A CA 1
ATOM 1695 C C . SER A 1 201 ? 12.300 -9.172 21.509 1.00 37.50 201 SER A C 1
ATOM 1697 O O . SER A 1 201 ? 12.023 -7.980 21.668 1.00 37.50 201 SER A O 1
ATOM 1699 N N . LEU A 1 202 ? 13.552 -9.575 21.272 1.00 35.84 202 LEU A N 1
ATOM 1700 C CA . LEU A 1 202 ? 14.720 -8.695 21.199 1.00 35.84 202 LEU A CA 1
ATOM 1701 C C . LEU A 1 202 ? 14.726 -7.850 19.911 1.00 35.84 202 LEU A C 1
ATOM 1703 O O . LEU A 1 202 ? 15.190 -6.708 19.918 1.00 35.84 202 LEU A O 1
ATOM 1707 N N . CYS A 1 203 ? 14.154 -8.373 18.822 1.00 43.91 203 CYS A N 1
ATOM 1708 C CA . CYS A 1 203 ? 14.000 -7.651 17.558 1.00 43.91 203 CYS A CA 1
ATOM 1709 C C . CYS A 1 203 ? 12.862 -6.616 17.609 1.00 43.91 203 CYS A C 1
ATOM 1711 O O . CYS A 1 203 ? 13.027 -5.495 17.130 1.00 43.91 203 CYS A O 1
ATOM 1713 N N . GLU A 1 204 ? 11.727 -6.941 18.234 1.00 46.94 204 GLU A N 1
ATOM 1714 C CA . GLU A 1 204 ? 10.571 -6.031 18.328 1.00 46.94 204 GLU A CA 1
ATOM 1715 C C . GLU A 1 204 ? 10.819 -4.810 19.238 1.00 46.94 204 GLU A C 1
ATOM 1717 O O . GLU A 1 204 ? 10.269 -3.733 18.981 1.00 46.94 204 GLU A O 1
ATOM 1722 N N . ASN A 1 205 ? 11.687 -4.934 20.249 1.00 52.94 205 ASN A N 1
ATOM 1723 C CA . ASN A 1 205 ? 11.987 -3.858 21.205 1.00 52.94 205 ASN A CA 1
ATOM 1724 C C . ASN A 1 205 ? 13.037 -2.842 20.715 1.00 52.94 205 ASN A C 1
ATOM 1726 O O . ASN A 1 205 ? 13.141 -1.743 21.269 1.00 52.94 205 ASN A O 1
ATOM 1730 N N . ASN A 1 206 ? 13.791 -3.157 19.658 1.00 70.69 206 ASN A N 1
ATOM 1731 C CA . ASN A 1 206 ? 14.800 -2.254 19.112 1.00 70.69 206 ASN A CA 1
ATOM 1732 C C . ASN A 1 206 ? 14.170 -1.227 18.160 1.00 70.69 206 ASN A C 1
ATOM 1734 O O . ASN A 1 206 ? 13.728 -1.549 17.060 1.00 70.69 206 ASN A O 1
ATOM 1738 N N . PHE A 1 207 ? 14.192 0.050 18.552 1.00 77.44 207 PHE A N 1
ATOM 1739 C CA . PHE A 1 207 ? 13.648 1.153 17.748 1.00 77.44 207 PHE A CA 1
ATOM 1740 C C . PHE A 1 207 ? 14.266 1.233 16.339 1.00 77.44 207 PHE A C 1
ATOM 1742 O O . PHE A 1 207 ? 13.560 1.481 15.364 1.00 77.44 207 PHE A O 1
ATOM 1749 N N . LEU A 1 208 ? 15.566 0.942 16.216 1.00 77.50 208 LEU A N 1
ATOM 1750 C CA . LEU A 1 208 ? 16.255 0.861 14.925 1.00 77.50 208 LEU A CA 1
ATOM 1751 C C . LEU A 1 208 ? 15.630 -0.205 14.015 1.00 77.50 208 LEU A C 1
ATOM 1753 O O . LEU A 1 208 ? 15.403 0.031 12.835 1.00 77.50 208 LEU A O 1
ATOM 1757 N N . PHE A 1 209 ? 15.302 -1.368 14.569 1.00 74.94 209 PHE A N 1
ATOM 1758 C CA . PHE A 1 209 ? 14.705 -2.459 13.813 1.00 74.94 209 PHE A CA 1
ATOM 1759 C C . PHE A 1 209 ? 13.286 -2.127 13.341 1.00 74.94 209 PHE A C 1
ATOM 1761 O O . PHE A 1 209 ? 12.905 -2.485 12.228 1.00 74.94 209 PHE A O 1
ATOM 1768 N N . GLN A 1 210 ? 12.523 -1.371 14.136 1.00 75.44 210 GLN A N 1
ATOM 1769 C CA . GLN A 1 210 ? 11.216 -0.853 13.720 1.00 75.44 210 GLN A CA 1
ATOM 1770 C C . GLN A 1 210 ? 11.337 0.101 12.518 1.00 75.44 210 GLN A C 1
ATOM 1772 O O . GLN A 1 210 ? 10.528 0.013 11.593 1.00 75.44 210 GLN A O 1
ATOM 1777 N N . ILE A 1 211 ? 12.368 0.957 12.490 1.00 80.50 211 ILE A N 1
ATOM 1778 C CA . ILE A 1 211 ? 12.669 1.833 11.343 1.00 80.50 211 ILE A CA 1
ATOM 1779 C C . ILE A 1 211 ? 13.040 1.001 10.111 1.00 80.50 211 ILE A C 1
ATOM 1781 O O . ILE A 1 211 ? 12.437 1.167 9.052 1.00 80.50 211 ILE A O 1
ATOM 1785 N N . LEU A 1 212 ? 13.974 0.060 10.254 1.00 76.50 212 LEU A N 1
ATOM 1786 C CA . LEU A 1 212 ? 14.444 -0.786 9.149 1.00 76.50 212 LEU A CA 1
ATOM 1787 C C . LEU A 1 212 ? 13.317 -1.653 8.567 1.00 76.50 212 LEU A C 1
ATOM 1789 O O . LEU A 1 212 ? 13.164 -1.766 7.350 1.00 76.50 212 LEU A O 1
ATOM 1793 N N . SER A 1 213 ? 12.476 -2.215 9.435 1.00 74.69 213 SER A N 1
ATOM 1794 C CA . SER A 1 213 ? 11.263 -2.930 9.035 1.00 74.69 213 SER A CA 1
ATOM 1795 C C . SER A 1 213 ? 10.317 -2.014 8.259 1.00 74.69 213 SER A C 1
ATOM 1797 O O . SER A 1 213 ? 9.790 -2.400 7.213 1.00 74.69 213 SER A O 1
ATOM 1799 N N . SER A 1 214 ? 10.151 -0.767 8.702 1.00 75.94 214 SER A N 1
ATOM 1800 C CA . SER A 1 214 ? 9.340 0.210 7.982 1.00 75.94 214 SER A CA 1
ATOM 1801 C C . SER A 1 214 ? 9.891 0.515 6.584 1.00 75.94 214 SER A C 1
ATOM 1803 O O . SER A 1 214 ? 9.121 0.500 5.623 1.00 75.94 214 SER A O 1
ATOM 1805 N N . TRP A 1 215 ? 11.207 0.677 6.439 1.00 78.81 215 TRP A N 1
ATOM 1806 C CA . TRP A 1 215 ? 11.853 0.888 5.139 1.00 78.81 215 TRP A CA 1
ATOM 1807 C C . TRP A 1 215 ? 11.616 -0.273 4.183 1.00 78.81 215 TRP A C 1
ATOM 1809 O O . TRP A 1 215 ? 11.228 -0.060 3.038 1.00 78.81 215 TRP A O 1
ATOM 1819 N N . SER A 1 216 ? 11.742 -1.509 4.657 1.00 72.38 216 SER A N 1
ATOM 1820 C CA . SER A 1 216 ? 11.490 -2.678 3.809 1.00 72.38 216 SER A CA 1
ATOM 1821 C C . SER A 1 216 ? 10.060 -2.754 3.279 1.00 72.38 216 SER A C 1
ATOM 1823 O O . SER A 1 216 ? 9.840 -3.191 2.153 1.00 72.38 216 SER A O 1
ATOM 1825 N N . THR A 1 217 ? 9.084 -2.253 4.047 1.00 75.00 217 THR A N 1
ATOM 1826 C CA . THR A 1 217 ? 7.681 -2.220 3.611 1.00 75.00 217 THR A CA 1
ATOM 1827 C C . THR A 1 217 ? 7.394 -1.196 2.515 1.00 75.00 217 THR A C 1
ATOM 1829 O O . THR A 1 217 ? 6.310 -1.218 1.944 1.00 75.00 217 THR A O 1
ATOM 1832 N N . THR A 1 218 ? 8.344 -0.313 2.199 1.00 74.06 218 THR A N 1
ATOM 1833 C CA . THR A 1 218 ? 8.199 0.657 1.100 1.00 74.06 218 THR A CA 1
ATOM 1834 C C . THR A 1 218 ? 8.583 0.076 -0.261 1.00 74.06 218 THR A C 1
ATOM 1836 O O . THR A 1 218 ? 8.207 0.636 -1.288 1.00 74.06 218 THR A O 1
ATOM 1839 N N . ILE A 1 219 ? 9.300 -1.053 -0.284 1.00 79.50 219 ILE A N 1
ATOM 1840 C CA . ILE A 1 219 ? 9.760 -1.690 -1.517 1.00 79.50 219 ILE A CA 1
ATOM 1841 C C . ILE A 1 219 ? 8.835 -2.837 -1.880 1.00 79.50 219 ILE A C 1
ATOM 1843 O O . ILE A 1 219 ? 8.733 -3.836 -1.163 1.00 79.50 219 ILE A O 1
ATOM 1847 N N . SER A 1 220 ? 8.211 -2.722 -3.044 1.00 86.94 220 SER A N 1
ATOM 1848 C CA . SER A 1 220 ? 7.328 -3.744 -3.585 1.00 86.94 220 SER A CA 1
ATOM 1849 C C . SER A 1 220 ? 7.485 -3.858 -5.099 1.00 86.94 220 SER A C 1
ATOM 1851 O O . SER A 1 220 ? 7.838 -2.900 -5.791 1.00 86.94 220 SER A O 1
ATOM 1853 N N . SER A 1 221 ? 7.199 -5.054 -5.614 1.00 91.00 221 SER A N 1
ATOM 1854 C CA . SER A 1 221 ? 7.194 -5.335 -7.054 1.00 91.00 221 SER A CA 1
ATOM 1855 C C . SER A 1 221 ? 6.208 -4.442 -7.810 1.00 91.00 221 SER A C 1
ATOM 1857 O O . SER A 1 221 ? 6.549 -3.892 -8.856 1.00 91.00 221 SER A O 1
ATOM 1859 N N . PHE A 1 222 ? 5.005 -4.249 -7.256 1.00 91.56 222 PHE A N 1
ATOM 1860 C CA . PHE A 1 222 ? 3.959 -3.454 -7.894 1.00 91.56 222 PHE A CA 1
ATOM 1861 C C . PHE A 1 222 ? 4.363 -1.981 -8.023 1.00 91.56 222 PHE A C 1
ATOM 1863 O O . PHE A 1 222 ? 4.041 -1.341 -9.022 1.00 91.56 222 PHE A O 1
ATOM 1870 N N . PHE A 1 223 ? 5.069 -1.441 -7.024 1.00 91.19 223 PHE A N 1
ATOM 1871 C CA . PHE A 1 223 ? 5.501 -0.049 -7.027 1.00 91.19 223 PHE A CA 1
ATOM 1872 C C . PHE A 1 223 ? 6.640 0.177 -8.020 1.00 91.19 223 PHE A C 1
ATOM 1874 O O . PHE A 1 223 ? 6.621 1.171 -8.745 1.00 91.19 223 PHE A O 1
ATOM 1881 N N . PHE A 1 224 ? 7.584 -0.767 -8.101 1.00 93.06 224 PHE A N 1
ATOM 1882 C CA . PHE A 1 224 ? 8.637 -0.776 -9.117 1.00 93.06 224 PHE A CA 1
ATOM 1883 C C . PHE A 1 224 ? 8.046 -0.810 -10.536 1.00 93.06 224 PHE A C 1
ATOM 1885 O O .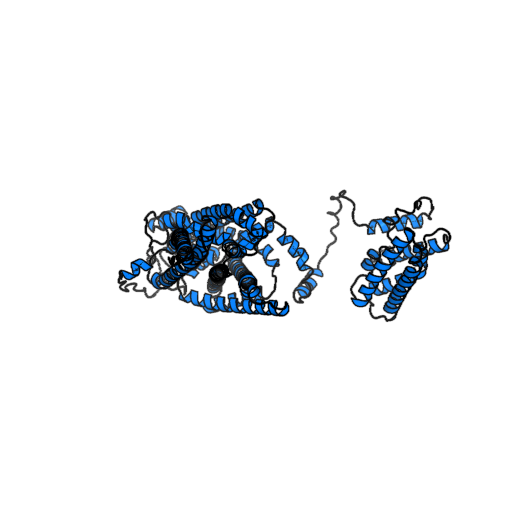 PHE A 1 224 ? 8.254 0.124 -11.310 1.00 93.06 224 PHE A O 1
ATOM 1892 N N . ALA A 1 225 ? 7.253 -1.840 -10.854 1.00 92.56 225 ALA A N 1
ATOM 1893 C CA . ALA A 1 225 ? 6.717 -2.021 -12.202 1.00 92.56 225 ALA A CA 1
ATOM 1894 C C . ALA A 1 225 ? 5.719 -0.914 -12.580 1.00 92.56 225 ALA A C 1
ATOM 1896 O O . ALA A 1 225 ? 5.729 -0.409 -13.701 1.00 92.56 225 ALA A O 1
ATOM 1897 N N . GLY A 1 226 ? 4.890 -0.493 -11.622 1.00 92.00 226 GLY A N 1
ATOM 1898 C CA . GLY A 1 226 ? 3.872 0.526 -11.828 1.00 92.00 226 GLY A CA 1
ATOM 1899 C C . GLY A 1 226 ? 4.433 1.929 -12.068 1.00 92.00 226 GLY A C 1
ATOM 1900 O O . GLY A 1 226 ? 3.956 2.596 -12.979 1.00 92.00 226 GLY A O 1
ATOM 1901 N N . ASN A 1 227 ? 5.431 2.389 -11.299 1.00 92.44 227 ASN A N 1
ATOM 1902 C CA . ASN A 1 227 ? 6.000 3.732 -11.504 1.00 92.44 227 ASN A CA 1
ATOM 1903 C C . ASN A 1 227 ? 6.745 3.841 -12.833 1.00 92.44 227 ASN A C 1
ATOM 1905 O O . ASN A 1 227 ? 6.524 4.801 -13.564 1.00 92.44 227 ASN A O 1
ATOM 1909 N N . ILE A 1 228 ? 7.581 2.851 -13.161 1.00 93.12 228 ILE A N 1
ATOM 1910 C CA . ILE A 1 228 ? 8.342 2.848 -14.416 1.00 93.12 228 ILE A CA 1
ATOM 1911 C C . ILE A 1 228 ? 7.378 2.842 -15.607 1.00 93.12 228 ILE A C 1
ATOM 1913 O O . ILE A 1 228 ? 7.538 3.657 -16.511 1.00 93.12 228 ILE A O 1
ATOM 1917 N N . LEU A 1 229 ? 6.328 2.008 -15.576 1.00 90.69 229 LEU A N 1
ATOM 1918 C CA . LEU A 1 229 ? 5.304 2.002 -16.623 1.00 90.69 229 LEU A CA 1
ATOM 1919 C C . LEU A 1 229 ? 4.548 3.338 -16.712 1.00 90.69 229 LEU A C 1
ATOM 1921 O O . LEU A 1 229 ? 4.285 3.828 -17.806 1.00 90.69 229 LEU A O 1
ATOM 1925 N N . GLU A 1 230 ? 4.161 3.933 -15.584 1.00 89.38 230 GLU A N 1
ATOM 1926 C CA . GLU A 1 230 ? 3.464 5.224 -15.586 1.00 89.38 230 GLU A CA 1
ATOM 1927 C C . GLU A 1 230 ? 4.330 6.340 -16.164 1.00 89.38 230 GLU A C 1
ATOM 1929 O O . GLU A 1 230 ? 3.836 7.152 -16.942 1.00 89.38 230 GLU A O 1
ATOM 1934 N N . THR A 1 231 ? 5.622 6.368 -15.844 1.00 90.75 231 THR A N 1
ATOM 1935 C CA . THR A 1 231 ? 6.550 7.323 -16.452 1.00 90.75 231 THR A CA 1
ATOM 1936 C C . THR A 1 231 ? 6.791 7.025 -17.931 1.00 90.75 231 THR A C 1
ATOM 1938 O O . THR A 1 231 ? 6.831 7.953 -18.736 1.00 90.75 231 THR A O 1
ATOM 1941 N N . TYR A 1 232 ? 6.867 5.752 -18.314 1.00 87.75 232 TYR A N 1
ATOM 1942 C CA . TYR A 1 232 ? 6.955 5.344 -19.714 1.00 87.75 232 TYR A CA 1
ATOM 1943 C C . TYR A 1 232 ? 5.738 5.818 -20.526 1.00 87.75 232 TYR A C 1
ATOM 1945 O O . TYR A 1 232 ? 5.884 6.305 -21.642 1.00 87.75 232 TYR A O 1
ATOM 1953 N N . LEU A 1 233 ? 4.529 5.733 -19.957 1.00 84.06 233 LEU A N 1
ATOM 1954 C CA . LEU A 1 233 ? 3.287 6.108 -20.639 1.00 84.06 233 LEU A CA 1
ATOM 1955 C C . LEU A 1 233 ? 2.984 7.608 -20.578 1.00 84.06 233 LEU A C 1
ATOM 1957 O O . LEU A 1 233 ? 2.570 8.157 -21.593 1.00 84.06 233 LEU A O 1
ATOM 1961 N N . PHE A 1 234 ? 3.193 8.268 -19.435 1.00 83.19 234 PHE A N 1
ATOM 1962 C CA . PHE A 1 234 ? 2.761 9.652 -19.164 1.00 83.19 234 PHE A CA 1
ATOM 1963 C C . PHE A 1 234 ? 3.921 10.636 -18.914 1.00 83.19 234 PHE A C 1
ATOM 1965 O O . PHE A 1 234 ? 3.687 11.803 -18.585 1.00 83.19 234 PHE A O 1
ATOM 1972 N N . GLY A 1 235 ? 5.170 10.198 -19.081 1.00 86.50 235 GLY A N 1
ATOM 1973 C CA . GLY A 1 235 ? 6.362 11.019 -18.870 1.00 86.50 235 GLY A CA 1
ATOM 1974 C C . GLY A 1 235 ? 6.636 11.338 -17.397 1.00 86.50 235 GLY A C 1
ATOM 1975 O O . GLY A 1 235 ? 6.077 10.748 -16.468 1.00 86.50 235 GLY A O 1
ATOM 1976 N N . SER A 1 236 ? 7.504 12.319 -17.165 1.00 88.44 236 SER A N 1
ATOM 1977 C CA . SER A 1 236 ? 7.963 12.727 -15.834 1.00 88.44 236 SER A CA 1
ATOM 1978 C C . SER A 1 236 ? 6.927 13.510 -15.016 1.00 88.44 236 SER A C 1
ATOM 1980 O O . SER A 1 236 ? 7.212 13.880 -13.878 1.00 88.44 236 SER A O 1
ATOM 1982 N N . ARG A 1 237 ? 5.700 13.719 -15.516 1.00 87.69 237 ARG A N 1
ATOM 1983 C CA . ARG A 1 237 ? 4.614 14.408 -14.784 1.00 87.69 237 ARG A CA 1
ATOM 1984 C C . ARG A 1 237 ? 4.272 13.757 -13.447 1.00 87.69 237 ARG A C 1
ATOM 1986 O O . ARG A 1 237 ? 3.872 14.432 -12.499 1.00 87.69 237 ARG A O 1
ATOM 1993 N N . ILE A 1 238 ? 4.443 12.440 -13.340 1.00 87.31 238 ILE A N 1
ATOM 1994 C CA . ILE A 1 238 ? 4.234 11.715 -12.082 1.00 87.31 238 ILE A CA 1
ATOM 1995 C C . ILE A 1 238 ? 5.230 12.136 -10.990 1.00 87.31 238 ILE A C 1
ATOM 1997 O O . ILE A 1 238 ? 4.946 11.944 -9.814 1.00 87.31 238 ILE A O 1
ATOM 2001 N N . PHE A 1 239 ? 6.352 12.777 -11.332 1.00 87.38 239 PHE A N 1
ATOM 2002 C CA . PHE A 1 239 ? 7.371 13.206 -10.374 1.00 87.38 239 PHE A CA 1
ATOM 2003 C C . PHE A 1 239 ? 6.812 14.057 -9.224 1.00 87.38 239 PHE A C 1
ATOM 2005 O O . PHE A 1 239 ? 7.193 13.856 -8.070 1.00 87.38 239 PHE A O 1
ATOM 2012 N N . PHE A 1 240 ? 5.844 14.939 -9.497 1.00 86.12 240 PHE A N 1
ATOM 2013 C CA . PHE A 1 240 ? 5.168 15.750 -8.475 1.00 86.12 240 PHE A CA 1
ATOM 2014 C C . PHE A 1 240 ? 4.338 14.933 -7.477 1.00 86.12 240 PHE A C 1
ATOM 2016 O O . PHE A 1 240 ? 4.064 15.409 -6.374 1.00 86.12 240 PHE A O 1
ATOM 2023 N N . ASN A 1 241 ? 4.000 13.679 -7.787 1.00 86.88 241 ASN A N 1
ATOM 2024 C CA . ASN A 1 241 ? 3.470 12.761 -6.782 1.00 86.88 241 ASN A CA 1
ATOM 2025 C C . ASN A 1 241 ? 4.469 12.569 -5.624 1.00 86.88 241 ASN A C 1
ATOM 2027 O O . ASN A 1 241 ? 4.038 12.433 -4.484 1.00 86.88 241 ASN A O 1
ATOM 2031 N N . THR A 1 242 ? 5.782 12.655 -5.862 1.00 87.94 242 THR A N 1
ATOM 2032 C CA . THR A 1 242 ? 6.799 12.626 -4.794 1.00 87.94 242 THR A CA 1
ATOM 2033 C C . THR A 1 242 ? 6.619 13.791 -3.824 1.00 87.94 242 THR A C 1
ATOM 2035 O O . THR A 1 242 ? 6.610 13.587 -2.612 1.00 87.94 242 THR A O 1
ATOM 2038 N N . LEU A 1 243 ? 6.381 15.002 -4.341 1.00 87.88 243 LEU A N 1
ATOM 2039 C CA . LEU A 1 243 ? 6.060 16.165 -3.510 1.00 87.88 243 LEU A CA 1
ATOM 2040 C C . LEU A 1 243 ? 4.767 15.930 -2.717 1.00 87.88 243 LEU A C 1
ATOM 2042 O O . LEU A 1 243 ? 4.704 16.251 -1.531 1.00 87.88 243 LEU A O 1
ATOM 2046 N N . SER A 1 244 ? 3.764 15.305 -3.340 1.00 90.50 244 SER A N 1
ATOM 2047 C CA . SER A 1 244 ? 2.510 14.968 -2.664 1.00 90.50 244 SER A CA 1
ATOM 2048 C C . SER A 1 244 ? 2.698 14.000 -1.492 1.00 90.50 244 SER A C 1
ATOM 2050 O O . SER A 1 244 ? 2.085 14.178 -0.439 1.00 90.50 244 SER A O 1
ATOM 2052 N N . VAL A 1 245 ? 3.598 13.023 -1.644 1.00 89.81 245 VAL A N 1
ATOM 2053 C CA . VAL A 1 245 ? 3.979 12.079 -0.589 1.00 89.81 245 VAL A CA 1
ATOM 2054 C C . VAL A 1 245 ? 4.691 12.816 0.548 1.00 89.81 245 VAL A C 1
ATOM 2056 O O . VAL A 1 245 ? 4.361 12.592 1.711 1.00 89.81 245 VAL A O 1
ATOM 2059 N N . CYS A 1 246 ? 5.608 13.744 0.242 1.00 90.56 246 CYS A N 1
ATOM 2060 C CA . CYS A 1 246 ? 6.276 14.576 1.251 1.00 90.56 246 CYS A CA 1
ATOM 2061 C C . CYS A 1 246 ? 5.274 15.383 2.082 1.00 90.56 246 CYS A C 1
ATOM 2063 O O . CYS A 1 246 ? 5.322 15.356 3.313 1.00 90.56 246 CYS A O 1
ATOM 2065 N N . ILE A 1 247 ? 4.339 16.068 1.416 1.00 92.31 247 ILE A N 1
ATOM 2066 C CA . ILE A 1 247 ? 3.279 16.830 2.087 1.00 92.31 247 ILE A CA 1
ATOM 2067 C C . ILE A 1 247 ? 2.398 15.881 2.912 1.00 92.31 247 ILE A C 1
ATOM 2069 O O . ILE A 1 247 ? 2.086 16.183 4.061 1.00 92.31 247 ILE A O 1
ATOM 2073 N N . GLY A 1 248 ? 2.065 14.701 2.381 1.00 91.94 248 GLY A N 1
ATOM 2074 C CA . GLY A 1 248 ? 1.323 13.662 3.097 1.00 91.94 248 GLY A CA 1
ATOM 2075 C C . GLY A 1 248 ? 2.015 13.197 4.383 1.00 91.94 248 GLY A C 1
ATOM 2076 O O . GLY A 1 248 ? 1.355 13.063 5.412 1.00 91.94 248 GLY A O 1
ATOM 2077 N N . TYR A 1 249 ? 3.340 13.017 4.369 1.00 90.31 249 TYR A N 1
ATOM 2078 C CA . TYR A 1 249 ? 4.124 12.708 5.571 1.00 90.31 249 TYR A CA 1
ATOM 2079 C C . TYR A 1 249 ? 4.103 13.849 6.590 1.00 90.31 249 TYR A C 1
ATOM 2081 O O . TYR A 1 249 ? 3.953 13.589 7.785 1.00 90.31 249 TYR A O 1
ATOM 2089 N N . ILE A 1 250 ? 4.224 15.101 6.141 1.00 91.75 250 ILE A N 1
ATOM 2090 C CA . ILE A 1 250 ? 4.138 16.276 7.021 1.00 91.75 250 ILE A CA 1
ATOM 2091 C C . ILE A 1 250 ? 2.764 16.320 7.696 1.00 91.75 250 ILE A C 1
ATOM 2093 O O . ILE A 1 250 ? 2.688 16.420 8.921 1.00 91.75 250 ILE A O 1
ATOM 2097 N N . LEU A 1 251 ? 1.687 16.165 6.921 1.00 91.62 251 LEU A N 1
ATOM 2098 C CA . LEU A 1 251 ? 0.326 16.085 7.450 1.00 91.62 251 LEU A CA 1
ATOM 2099 C C . LEU A 1 251 ? 0.194 14.926 8.444 1.00 91.62 251 LEU A C 1
ATOM 2101 O O . LEU A 1 251 ? -0.288 15.134 9.554 1.00 91.62 251 LEU A O 1
ATOM 2105 N N . ALA A 1 252 ? 0.706 13.738 8.121 1.00 89.25 252 ALA A N 1
ATOM 2106 C CA . ALA A 1 252 ? 0.666 12.594 9.028 1.00 89.25 252 ALA A CA 1
ATOM 2107 C C . ALA A 1 252 ? 1.394 12.872 10.357 1.00 89.25 252 ALA A C 1
ATOM 2109 O O . ALA A 1 252 ? 0.889 12.502 11.413 1.00 89.25 252 ALA A O 1
ATOM 2110 N N . ILE A 1 253 ? 2.534 13.573 10.341 1.00 89.44 253 ILE A N 1
ATOM 2111 C CA . ILE A 1 253 ? 3.264 13.984 11.556 1.00 89.44 253 ILE A CA 1
ATOM 2112 C C . ILE A 1 253 ? 2.453 14.987 12.396 1.00 89.44 253 ILE A C 1
ATOM 2114 O O . ILE A 1 253 ? 2.539 14.956 13.629 1.00 89.44 253 ILE A O 1
ATOM 2118 N N . LEU A 1 254 ? 1.662 15.852 11.753 1.00 88.94 254 LEU A N 1
ATOM 2119 C CA . LEU A 1 254 ? 0.754 16.793 12.421 1.00 88.94 254 LEU A CA 1
ATOM 2120 C C . LEU A 1 254 ? -0.478 16.091 13.015 1.00 88.94 254 LEU A C 1
ATOM 2122 O O . LEU A 1 254 ? -0.891 16.431 14.121 1.00 88.94 254 LEU A O 1
ATOM 2126 N N . PHE A 1 255 ? -1.022 15.079 12.331 1.00 83.69 255 PHE A N 1
ATOM 2127 C CA . PHE A 1 255 ? -2.128 14.247 12.830 1.00 83.69 255 PHE A CA 1
ATOM 2128 C C . PHE A 1 255 ? -1.691 13.247 13.911 1.00 83.69 255 PHE A C 1
ATOM 2130 O O . PHE A 1 255 ? -2.481 12.871 14.778 1.00 83.69 255 PHE A O 1
ATOM 2137 N N . GLN A 1 256 ? -0.422 12.842 13.901 1.00 83.00 256 GLN A N 1
ATOM 2138 C CA . GLN A 1 256 ? 0.145 11.851 14.811 1.00 83.00 256 GLN A CA 1
ATOM 2139 C C . GLN A 1 256 ? -0.081 12.099 16.316 1.00 83.00 256 GLN A C 1
ATOM 2141 O O . GLN A 1 256 ? -0.428 11.138 17.003 1.00 83.00 256 GLN A O 1
ATOM 2146 N N . PRO A 1 257 ? 0.124 13.307 16.887 1.00 79.94 257 PRO A N 1
ATOM 2147 C CA . PRO A 1 257 ? -0.107 13.540 18.314 1.00 79.94 257 PRO A CA 1
ATOM 2148 C C . PRO A 1 257 ? -1.542 13.215 18.746 1.00 79.94 257 PRO A C 1
ATOM 2150 O O . PRO A 1 257 ? -1.714 12.580 19.784 1.00 79.94 257 PRO A O 1
ATOM 2153 N N . TYR A 1 258 ? -2.544 13.542 17.923 1.00 80.88 258 TYR A N 1
ATOM 2154 C CA . TYR A 1 258 ? -3.944 13.208 18.201 1.00 80.88 258 TYR A CA 1
ATOM 2155 C C . TYR A 1 258 ? -4.154 11.690 18.267 1.00 80.88 258 TYR A C 1
ATOM 2157 O O . TYR A 1 258 ? -4.726 11.175 19.225 1.00 80.88 258 TYR A O 1
ATOM 2165 N N . LEU A 1 259 ? -3.617 10.945 17.296 1.00 76.81 259 LEU A N 1
ATOM 2166 C CA . LEU A 1 259 ? -3.684 9.477 17.296 1.00 76.81 259 LEU A CA 1
ATOM 2167 C C . LEU A 1 259 ? -2.927 8.856 18.480 1.00 76.81 259 LEU A C 1
ATOM 2169 O O . LEU A 1 259 ? -3.338 7.824 19.015 1.00 76.81 259 LEU A O 1
ATOM 2173 N N . TYR A 1 260 ? -1.826 9.477 18.908 1.00 75.69 260 TYR A N 1
ATOM 2174 C CA . TYR A 1 260 ? -1.020 8.999 20.030 1.00 75.69 260 TYR A CA 1
ATOM 2175 C C . TYR A 1 260 ? -1.735 9.146 21.380 1.00 75.69 260 TYR A C 1
ATOM 2177 O O . TYR A 1 260 ? -1.582 8.284 22.247 1.00 75.69 260 TYR A O 1
ATOM 2185 N N . GLU A 1 261 ? -2.527 10.200 21.577 1.00 77.75 261 GLU A N 1
ATOM 2186 C CA . GLU A 1 261 ? -3.369 10.326 22.773 1.00 77.75 261 GLU A CA 1
ATOM 2187 C C . GLU A 1 261 ? -4.491 9.283 22.775 1.00 77.75 261 GLU A C 1
ATOM 2189 O O . GLU A 1 261 ? -4.709 8.607 23.785 1.00 77.75 261 GLU A O 1
ATOM 2194 N N . LEU A 1 262 ? -5.117 9.066 21.614 1.00 73.81 262 LEU A N 1
ATOM 2195 C CA . LEU A 1 262 ? -6.176 8.069 21.434 1.00 73.81 262 LEU A CA 1
ATOM 2196 C C . LEU A 1 262 ? -5.691 6.632 21.681 1.00 73.81 262 LEU A C 1
ATOM 2198 O O . LEU A 1 262 ? -6.447 5.813 22.204 1.00 73.81 262 LEU A O 1
ATOM 2202 N N . LYS A 1 263 ? -4.414 6.326 21.405 1.00 67.88 263 LYS A N 1
ATOM 2203 C CA . LYS A 1 263 ? -3.803 5.003 21.653 1.00 67.88 263 LYS A CA 1
ATOM 2204 C C . LYS A 1 263 ? -4.031 4.470 23.075 1.00 67.88 263 LYS A C 1
ATOM 2206 O O . LYS A 1 263 ? -4.034 3.254 23.254 1.00 67.88 263 LYS A O 1
ATOM 2211 N N . LYS A 1 264 ? -4.171 5.332 24.090 1.00 66.50 264 LYS A N 1
ATOM 2212 C CA . LYS A 1 264 ? -4.376 4.886 25.483 1.00 66.50 264 LYS A CA 1
ATOM 2213 C C . LYS A 1 264 ? -5.715 4.176 25.693 1.00 66.50 264 LYS A C 1
ATOM 2215 O O . LYS A 1 264 ? -5.827 3.382 26.621 1.00 66.50 264 LYS A O 1
ATOM 2220 N N . HIS A 1 265 ? -6.698 4.458 24.844 1.00 65.56 265 HIS A N 1
ATOM 2221 C CA . HIS A 1 265 ? -8.083 4.034 25.041 1.00 65.56 265 HIS A CA 1
ATOM 2222 C C . HIS A 1 265 ? -8.623 3.170 23.897 1.00 65.56 265 HIS A C 1
ATOM 2224 O O . HIS A 1 265 ? -9.708 2.618 24.027 1.00 65.56 265 HIS A O 1
ATOM 2230 N N . ILE A 1 266 ? -7.887 3.067 22.786 1.00 75.94 266 ILE A N 1
ATOM 2231 C CA . ILE A 1 266 ? -8.408 2.570 21.512 1.00 75.94 266 ILE A CA 1
ATOM 2232 C C . ILE A 1 266 ? -7.405 1.620 20.826 1.00 75.94 266 ILE A C 1
ATOM 2234 O O . ILE A 1 266 ? -6.198 1.881 20.761 1.00 75.94 266 ILE A O 1
ATOM 2238 N N . ASN A 1 267 ? -7.912 0.512 20.277 1.00 71.88 267 ASN A N 1
ATOM 2239 C CA . ASN A 1 267 ? -7.141 -0.508 19.561 1.00 71.88 267 ASN A CA 1
ATOM 2240 C C . ASN A 1 267 ? -7.061 -0.292 18.040 1.00 71.88 267 ASN A C 1
ATOM 2242 O O . ASN A 1 267 ? -6.130 -0.799 17.407 1.00 71.88 267 ASN A O 1
ATOM 2246 N N . SER A 1 268 ? -7.988 0.477 17.471 1.00 78.88 268 SER A N 1
ATOM 2247 C CA . SER A 1 268 ? -8.124 0.732 16.032 1.00 78.88 268 SER A CA 1
ATOM 2248 C C . SER A 1 268 ? -8.494 2.188 15.766 1.00 78.88 268 SER A C 1
ATOM 2250 O O . SER A 1 268 ? -9.310 2.735 16.501 1.00 78.88 268 SER A O 1
ATOM 2252 N N . PRO A 1 269 ? -7.990 2.831 14.697 1.00 79.69 269 PRO A N 1
ATOM 2253 C CA . PRO A 1 269 ? -8.324 4.228 14.413 1.00 79.69 269 PRO A CA 1
ATOM 2254 C C . PRO A 1 269 ? -9.839 4.457 14.248 1.00 79.69 269 PRO A C 1
ATOM 2256 O O . PRO A 1 269 ? -10.318 5.558 14.499 1.00 79.69 269 PRO A O 1
ATOM 2259 N N . TYR A 1 270 ? -10.604 3.422 13.881 1.00 86.06 270 TYR A N 1
ATOM 2260 C CA . TYR A 1 270 ? -12.052 3.505 13.661 1.00 86.06 270 TYR A CA 1
ATOM 2261 C C . TYR A 1 270 ? -12.881 3.488 14.954 1.00 86.06 270 TYR A C 1
ATOM 2263 O O . TYR A 1 270 ? -13.998 3.997 14.973 1.00 86.06 270 TYR A O 1
ATOM 2271 N N . GLU A 1 271 ? -12.340 2.962 16.052 1.00 85.00 271 GLU A N 1
ATOM 2272 C CA . GLU A 1 271 ? -13.012 2.923 17.363 1.00 85.00 271 GLU A CA 1
ATOM 2273 C C . GLU A 1 271 ? -13.121 4.325 17.997 1.00 85.00 271 GLU A C 1
ATOM 2275 O O . GLU A 1 271 ? -14.015 4.597 18.798 1.00 85.00 271 GLU A O 1
ATOM 2280 N N . TYR A 1 272 ? -12.299 5.280 17.547 1.00 85.88 272 TYR A N 1
ATOM 2281 C CA . TYR A 1 272 ? -12.492 6.697 17.864 1.00 85.88 272 TYR A CA 1
ATOM 2282 C C . TYR A 1 272 ? -13.875 7.214 17.431 1.00 85.88 272 TYR A C 1
ATOM 2284 O O . TYR A 1 272 ? -14.501 7.986 18.153 1.00 85.88 272 TYR A O 1
ATOM 2292 N N . LEU A 1 273 ? -14.390 6.768 16.282 1.00 87.38 273 LEU A N 1
ATOM 2293 C CA . LEU A 1 273 ? -15.690 7.226 15.784 1.00 87.38 273 LEU A CA 1
ATOM 2294 C C . LEU A 1 273 ? -16.846 6.727 16.663 1.00 87.38 273 LEU A C 1
ATOM 2296 O O . LEU A 1 273 ? -17.837 7.431 16.839 1.00 87.38 273 LEU A O 1
ATOM 2300 N N . GLU A 1 274 ? -16.701 5.545 17.260 1.00 87.00 274 GLU A N 1
ATOM 2301 C CA . GLU A 1 274 ? -17.671 4.996 18.211 1.00 87.00 274 GLU A CA 1
ATOM 2302 C C . GLU A 1 274 ? -17.698 5.824 19.502 1.00 87.00 274 GLU A C 1
ATOM 2304 O O . GLU A 1 274 ? -18.759 6.284 19.934 1.00 87.00 274 GLU A O 1
ATOM 2309 N N . THR A 1 275 ? -16.517 6.102 20.066 1.00 84.31 275 THR A N 1
ATOM 2310 C CA . THR A 1 275 ? -16.397 6.901 21.295 1.00 84.31 275 THR A CA 1
ATOM 2311 C C . THR A 1 275 ? -16.837 8.352 21.096 1.00 84.31 275 THR A C 1
ATOM 2313 O O . THR A 1 275 ? -17.416 8.935 22.006 1.00 84.31 275 THR A O 1
ATOM 2316 N N . ARG A 1 276 ? -16.630 8.932 19.907 1.00 87.31 276 ARG A N 1
ATOM 2317 C CA . ARG A 1 276 ? -17.003 10.321 19.589 1.00 87.31 276 ARG A CA 1
ATOM 2318 C C . ARG A 1 276 ? -18.507 10.545 19.427 1.00 87.31 276 ARG A C 1
ATOM 2320 O O . ARG A 1 276 ? -18.995 11.625 19.772 1.00 87.31 276 ARG A O 1
ATOM 2327 N N . TYR A 1 277 ? -19.218 9.598 18.819 1.00 86.19 277 TYR A N 1
ATOM 2328 C CA . TYR A 1 277 ? -20.622 9.785 18.441 1.00 86.19 277 TYR A CA 1
ATOM 2329 C C . TYR A 1 277 ? -21.613 9.087 19.379 1.00 86.19 277 TYR A C 1
ATOM 2331 O O . TYR A 1 277 ? -22.804 9.402 19.322 1.00 86.19 277 TYR A O 1
ATOM 2339 N N . HIS A 1 278 ? -21.150 8.175 20.244 1.00 78.31 278 HIS A N 1
ATOM 2340 C CA . HIS A 1 278 ? -21.952 7.440 21.238 1.00 78.31 278 HIS A CA 1
ATOM 2341 C C . HIS A 1 278 ? -23.197 6.715 20.671 1.00 78.31 278 HIS A C 1
ATOM 2343 O O . HIS A 1 278 ? -24.054 6.271 21.430 1.00 78.31 278 HIS A O 1
ATOM 2349 N N . HIS A 1 279 ? -23.321 6.601 19.343 1.00 66.88 279 HIS A N 1
ATOM 2350 C CA . HIS A 1 279 ? -24.472 6.037 18.633 1.00 66.88 279 HIS A CA 1
ATOM 2351 C C . HIS A 1 279 ? -24.034 4.801 17.841 1.00 66.88 279 HIS A C 1
ATOM 2353 O O . HIS A 1 279 ? -23.790 4.871 16.638 1.00 66.88 279 HIS A O 1
ATOM 2359 N N . GLY A 1 280 ? -23.957 3.667 18.542 1.00 64.62 280 GLY A N 1
ATOM 2360 C CA . GLY A 1 280 ? -23.771 2.330 17.973 1.00 64.62 280 GLY A CA 1
ATOM 2361 C C . GLY A 1 280 ? -22.456 2.083 17.219 1.00 64.62 280 GLY A C 1
ATOM 2362 O O . GLY A 1 280 ? -21.650 2.974 16.966 1.00 64.62 280 GLY A O 1
ATOM 2363 N N . ASN A 1 281 ? -22.273 0.830 16.796 1.00 81.81 281 ASN A N 1
ATOM 2364 C CA . ASN A 1 281 ? -21.045 0.355 16.142 1.00 81.81 281 ASN A CA 1
ATOM 2365 C C . ASN A 1 281 ? -21.052 0.583 14.619 1.00 81.81 281 ASN A C 1
ATOM 2367 O O . ASN A 1 281 ? -20.130 0.174 13.920 1.00 81.81 281 ASN A O 1
ATOM 2371 N N . ILE A 1 282 ? -22.093 1.233 14.087 1.00 87.62 282 ILE A N 1
ATOM 2372 C CA . ILE A 1 282 ? -22.375 1.301 12.646 1.00 87.62 282 ILE A CA 1
ATOM 2373 C C . ILE A 1 282 ? -21.272 2.052 11.900 1.00 87.62 282 ILE A C 1
ATOM 2375 O O . ILE A 1 282 ? -20.722 1.532 10.933 1.00 87.62 282 ILE A O 1
ATOM 2379 N N . LEU A 1 283 ? -20.924 3.265 12.346 1.00 89.25 283 LEU A N 1
ATOM 2380 C CA . LEU A 1 283 ? -19.918 4.082 11.661 1.00 89.25 283 LEU A CA 1
ATOM 2381 C C . LEU A 1 283 ? -18.528 3.436 11.743 1.00 89.25 283 LEU A C 1
ATOM 2383 O O . LEU A 1 283 ? -17.804 3.411 10.751 1.00 89.25 283 LEU A O 1
ATOM 2387 N N . ARG A 1 284 ? -18.200 2.831 12.893 1.00 89.88 284 ARG A N 1
ATOM 2388 C CA . ARG A 1 284 ? -16.990 2.020 13.068 1.00 89.88 284 ARG A CA 1
ATOM 2389 C C . ARG A 1 284 ? -16.961 0.866 12.068 1.00 89.88 284 ARG A C 1
ATOM 2391 O O . ARG A 1 284 ? -15.982 0.738 11.345 1.00 89.88 284 ARG A O 1
ATOM 2398 N N . TRP A 1 285 ? -18.020 0.062 11.980 1.00 90.12 285 TRP A N 1
ATOM 2399 C CA . TRP A 1 285 ? -18.092 -1.068 11.047 1.00 90.12 285 TRP A CA 1
ATOM 2400 C C . TRP A 1 285 ? -18.000 -0.626 9.590 1.00 90.12 285 TRP A C 1
ATOM 2402 O O . TRP A 1 285 ? -17.267 -1.241 8.822 1.00 90.12 285 TRP A O 1
ATOM 2412 N N . LEU A 1 286 ? -18.665 0.467 9.215 1.00 92.25 286 LEU A N 1
ATOM 2413 C CA . LEU A 1 286 ? -18.567 1.037 7.873 1.00 92.25 286 LEU A CA 1
ATOM 2414 C C . LEU A 1 286 ? -17.122 1.441 7.534 1.00 92.25 286 LEU A C 1
ATOM 2416 O O . LEU A 1 286 ? -16.607 1.052 6.483 1.00 92.25 286 LEU A O 1
ATOM 2420 N N . CYS A 1 287 ? -16.430 2.155 8.424 1.00 92.38 287 CYS A N 1
ATOM 2421 C CA . CYS A 1 287 ? -15.026 2.529 8.225 1.00 92.38 287 CYS A CA 1
ATOM 2422 C C . CYS A 1 287 ? -14.083 1.312 8.230 1.00 92.38 287 CYS A C 1
ATOM 2424 O O . CYS A 1 287 ? -13.187 1.227 7.391 1.00 92.38 287 CYS A O 1
ATOM 2426 N N . THR A 1 288 ? -14.313 0.334 9.109 1.00 92.00 288 THR A N 1
ATOM 2427 C CA . THR A 1 288 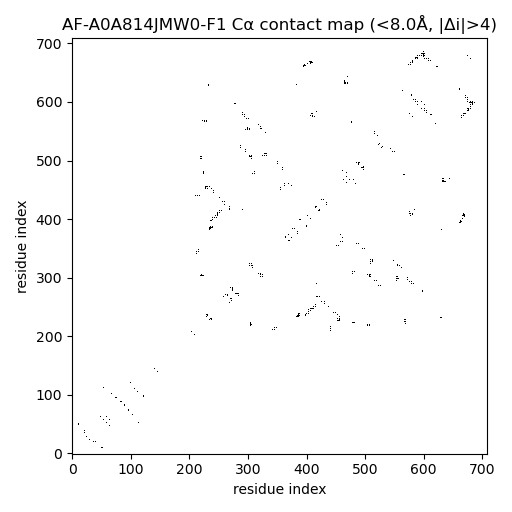? -13.540 -0.915 9.157 1.00 92.00 288 THR A CA 1
ATOM 2428 C C . THR A 1 288 ? -13.706 -1.731 7.877 1.00 92.00 288 THR A C 1
ATOM 2430 O O . THR A 1 288 ? -12.713 -2.196 7.322 1.00 92.00 288 THR A O 1
ATOM 2433 N N . CYS A 1 289 ? -14.933 -1.903 7.380 1.00 93.31 289 CYS A N 1
ATOM 2434 C CA . CYS A 1 289 ? -15.198 -2.644 6.147 1.00 93.31 289 CYS A CA 1
ATOM 2435 C C . CYS A 1 289 ? -14.559 -1.950 4.942 1.00 93.31 289 CYS A C 1
ATOM 2437 O O . CYS A 1 289 ? -13.897 -2.595 4.136 1.00 93.31 289 CYS A O 1
ATOM 2439 N N . THR A 1 290 ? -14.698 -0.630 4.840 1.00 94.38 290 THR A N 1
ATOM 2440 C CA . THR A 1 290 ? -14.177 0.149 3.705 1.00 94.38 290 THR A CA 1
ATOM 2441 C C . THR A 1 290 ? -12.649 0.208 3.699 1.00 94.38 290 THR A C 1
ATOM 2443 O O . THR A 1 290 ? -12.029 -0.077 2.672 1.00 94.38 290 THR A O 1
ATOM 2446 N N . GLY A 1 291 ? -12.024 0.443 4.857 1.00 92.88 291 GLY A N 1
ATOM 2447 C CA . GLY A 1 291 ? -10.573 0.337 5.026 1.00 92.88 291 GLY A CA 1
ATOM 2448 C C . GLY A 1 291 ? -10.055 -1.093 4.828 1.00 92.88 291 GLY A C 1
ATOM 2449 O O . GLY A 1 291 ? -8.969 -1.294 4.285 1.00 92.88 291 GLY A O 1
ATOM 2450 N N . GLY A 1 292 ? -10.848 -2.099 5.207 1.00 93.69 292 GLY A N 1
ATOM 2451 C CA . GLY A 1 292 ? -10.567 -3.514 4.972 1.00 93.69 292 GLY A CA 1
ATOM 2452 C C . GLY A 1 292 ? -10.561 -3.883 3.488 1.00 93.69 292 GLY A C 1
ATOM 2453 O O . GLY A 1 292 ? -9.621 -4.540 3.041 1.00 93.69 292 GLY A O 1
ATOM 2454 N N . VAL A 1 293 ? -11.547 -3.409 2.716 1.00 95.25 293 VAL A N 1
ATOM 2455 C CA . VAL A 1 293 ? -11.612 -3.584 1.252 1.00 95.25 293 VAL A CA 1
ATOM 2456 C C . VAL A 1 293 ? -10.418 -2.912 0.575 1.00 95.25 293 VAL A C 1
ATOM 2458 O O . VAL A 1 293 ? -9.770 -3.535 -0.266 1.00 95.25 293 VAL A O 1
ATOM 2461 N N . PHE A 1 294 ? -10.068 -1.686 0.981 1.00 94.56 294 PHE A N 1
ATOM 2462 C CA . PHE A 1 294 ? -8.863 -1.021 0.481 1.00 94.56 294 PHE A CA 1
ATOM 2463 C C . PHE A 1 294 ? -7.605 -1.843 0.771 1.00 94.56 294 PHE A C 1
ATOM 2465 O O . PHE A 1 294 ? -6.823 -2.118 -0.138 1.00 94.56 294 PHE A O 1
ATOM 2472 N N . ASN A 1 295 ? -7.415 -2.257 2.027 1.00 93.38 295 ASN A N 1
ATOM 2473 C CA . ASN A 1 295 ? -6.236 -3.014 2.435 1.00 93.38 295 ASN A CA 1
ATOM 2474 C C . ASN A 1 295 ? -6.149 -4.350 1.678 1.00 93.38 295 ASN A C 1
ATOM 2476 O O . ASN A 1 295 ? -5.080 -4.724 1.211 1.00 93.38 295 ASN A O 1
ATOM 2480 N N . PHE A 1 296 ? -7.272 -5.040 1.479 1.00 95.81 296 PHE A N 1
ATOM 2481 C CA . PHE A 1 296 ? -7.334 -6.257 0.673 1.00 95.81 296 PHE A CA 1
ATOM 2482 C C . PHE A 1 296 ? -6.913 -6.025 -0.789 1.00 95.81 296 PHE A C 1
ATOM 2484 O O . PHE A 1 296 ? -6.068 -6.757 -1.314 1.00 95.81 296 PHE A O 1
ATOM 2491 N N . ALA A 1 297 ? -7.448 -4.987 -1.439 1.00 95.00 297 ALA A N 1
ATOM 2492 C CA . ALA A 1 297 ? -7.086 -4.638 -2.813 1.00 95.00 297 ALA A CA 1
ATOM 2493 C C . ALA A 1 297 ? -5.602 -4.242 -2.923 1.00 95.00 297 ALA A C 1
ATOM 2495 O O . ALA A 1 297 ? -4.890 -4.727 -3.802 1.00 95.00 297 ALA A O 1
ATOM 2496 N N . PHE A 1 298 ? -5.105 -3.439 -1.977 1.00 93.62 298 PHE A N 1
ATOM 2497 C CA . PHE A 1 298 ? -3.696 -3.057 -1.872 1.00 93.62 298 PHE A CA 1
ATOM 2498 C C . PHE A 1 298 ? -2.778 -4.279 -1.751 1.00 93.62 298 PHE A C 1
ATOM 2500 O O . PHE A 1 298 ? -1.786 -4.384 -2.472 1.00 93.62 298 PHE A O 1
ATOM 2507 N N . LEU A 1 299 ? -3.117 -5.241 -0.891 1.00 94.31 299 LEU A N 1
ATOM 2508 C CA . LEU A 1 299 ? -2.351 -6.479 -0.740 1.00 94.31 299 LEU A CA 1
ATOM 2509 C C . LEU A 1 299 ? -2.406 -7.341 -2.003 1.00 94.31 299 LEU A C 1
ATOM 2511 O O . LEU A 1 299 ? -1.396 -7.933 -2.378 1.00 94.31 299 LEU A O 1
ATOM 2515 N N . THR A 1 300 ? -3.542 -7.382 -2.693 1.00 96.31 300 THR A N 1
ATOM 2516 C CA . THR A 1 300 ? -3.689 -8.116 -3.960 1.00 96.31 300 THR A CA 1
ATOM 2517 C C . THR A 1 300 ? -2.785 -7.549 -5.061 1.00 96.31 300 THR A C 1
ATOM 2519 O O . THR A 1 300 ? -2.190 -8.319 -5.813 1.00 96.31 300 THR A O 1
ATOM 2522 N N . LEU A 1 301 ? -2.577 -6.226 -5.109 1.00 95.19 301 LEU A N 1
ATOM 2523 C CA . LEU A 1 301 ? -1.627 -5.611 -6.047 1.00 95.19 301 LEU A CA 1
ATOM 2524 C C . LEU A 1 301 ? -0.181 -6.080 -5.827 1.00 95.19 301 LEU A C 1
ATOM 2526 O O . LEU A 1 301 ? 0.563 -6.200 -6.795 1.00 95.19 301 LEU A O 1
ATOM 2530 N N . HIS A 1 302 ? 0.220 -6.399 -4.590 1.00 94.31 302 HIS A N 1
ATOM 2531 C CA . HIS A 1 302 ? 1.549 -6.964 -4.325 1.00 94.31 302 HIS A CA 1
ATOM 2532 C C . HIS A 1 302 ? 1.703 -8.348 -4.946 1.00 94.31 302 HIS A C 1
ATOM 2534 O O . HIS A 1 302 ? 2.712 -8.614 -5.595 1.00 94.31 302 HIS A O 1
ATOM 2540 N N . LEU A 1 303 ? 0.691 -9.204 -4.768 1.00 95.56 303 LEU A N 1
ATOM 2541 C CA . LEU A 1 303 ? 0.648 -10.540 -5.359 1.00 95.56 303 LEU A CA 1
ATOM 2542 C C . LEU A 1 303 ? 0.740 -10.427 -6.885 1.00 95.56 303 LEU A C 1
ATOM 2544 O O . LEU A 1 303 ? 1.641 -11.010 -7.488 1.00 95.56 303 LEU A O 1
ATOM 2548 N N . TRP A 1 304 ? -0.114 -9.602 -7.493 1.00 94.81 304 TRP A N 1
ATOM 2549 C CA . TRP A 1 304 ? -0.131 -9.413 -8.942 1.00 94.81 304 TRP A CA 1
ATOM 2550 C C . TRP A 1 304 ? 1.184 -8.832 -9.493 1.00 94.81 304 TRP A C 1
ATOM 2552 O O . TRP A 1 304 ? 1.720 -9.355 -10.468 1.00 94.81 304 TRP A O 1
ATOM 2562 N N . GLY A 1 305 ? 1.780 -7.837 -8.824 1.00 94.31 305 GLY A N 1
ATOM 2563 C CA . GLY A 1 305 ? 3.083 -7.277 -9.205 1.00 94.31 305 GLY A CA 1
ATOM 2564 C C . GLY A 1 305 ? 4.197 -8.330 -9.255 1.00 94.31 305 GLY A C 1
ATOM 2565 O O . GLY A 1 305 ? 4.985 -8.369 -10.199 1.00 94.31 305 GLY A O 1
ATOM 2566 N N . SER A 1 306 ? 4.234 -9.237 -8.277 1.00 94.94 306 SER A N 1
ATOM 2567 C CA . SER A 1 306 ? 5.196 -10.349 -8.269 1.00 94.94 306 SER A CA 1
ATOM 2568 C C . SER A 1 306 ? 4.897 -11.425 -9.314 1.00 94.94 306 SER A C 1
ATOM 2570 O O . SER A 1 306 ? 5.833 -12.006 -9.860 1.00 94.94 306 SER A O 1
ATOM 2572 N N . ALA A 1 307 ? 3.624 -11.657 -9.639 1.00 94.94 307 ALA A N 1
ATOM 2573 C CA . ALA A 1 307 ? 3.216 -12.578 -10.697 1.00 94.94 307 ALA A CA 1
ATOM 2574 C C . ALA A 1 307 ? 3.644 -12.080 -12.088 1.00 94.94 307 ALA A C 1
ATOM 2576 O O . ALA A 1 307 ? 4.077 -12.881 -12.920 1.00 94.94 307 ALA A O 1
ATOM 2577 N N . ILE A 1 308 ? 3.596 -10.761 -12.309 1.00 93.25 308 ILE A N 1
ATOM 2578 C CA . ILE A 1 308 ? 4.108 -10.106 -13.520 1.00 93.25 308 ILE A CA 1
ATOM 2579 C C . ILE A 1 308 ? 5.617 -10.325 -13.651 1.00 93.25 308 ILE A C 1
ATOM 2581 O O . ILE A 1 308 ? 6.072 -10.802 -14.687 1.00 93.25 308 ILE A O 1
ATOM 2585 N N . ILE A 1 309 ? 6.393 -10.060 -12.594 1.00 93.62 309 ILE A N 1
ATOM 2586 C CA . ILE A 1 309 ? 7.845 -10.299 -12.618 1.00 93.62 309 ILE A CA 1
ATOM 2587 C C . ILE A 1 309 ? 8.145 -11.780 -12.898 1.00 93.62 309 ILE A C 1
ATOM 2589 O O . ILE A 1 309 ? 8.966 -12.088 -13.760 1.00 93.62 309 ILE A O 1
ATOM 2593 N N . LEU A 1 310 ? 7.456 -12.703 -12.217 1.00 94.12 310 LEU A N 1
ATOM 2594 C CA . LEU A 1 310 ? 7.676 -14.139 -12.399 1.00 94.12 310 LEU A CA 1
ATOM 2595 C C . LEU A 1 310 ? 7.385 -14.603 -13.835 1.00 94.12 310 LEU A C 1
ATOM 2597 O O . LEU A 1 310 ? 8.135 -15.425 -14.351 1.00 94.12 310 LEU A O 1
ATOM 2601 N N . SER A 1 311 ? 6.346 -14.059 -14.480 1.00 91.75 311 SER A N 1
ATOM 2602 C CA . SER A 1 311 ? 5.975 -14.410 -15.864 1.00 91.75 311 SER A CA 1
ATOM 2603 C C . SER A 1 311 ? 7.017 -14.018 -16.918 1.00 91.75 311 SER A C 1
ATOM 2605 O O . SER A 1 311 ? 7.017 -14.570 -18.013 1.00 91.75 311 SER A O 1
ATOM 2607 N N . ILE A 1 312 ? 7.900 -13.068 -16.596 1.00 89.19 312 ILE A N 1
ATOM 2608 C CA . ILE A 1 312 ? 8.986 -12.637 -17.488 1.00 89.19 312 ILE A CA 1
ATOM 2609 C C . ILE A 1 312 ? 10.219 -13.500 -17.276 1.00 89.19 312 ILE A C 1
ATOM 2611 O O . ILE A 1 312 ? 10.863 -13.901 -18.237 1.00 89.19 312 ILE A O 1
ATOM 2615 N N . LEU A 1 313 ? 10.534 -13.802 -16.015 1.00 89.62 313 LEU A N 1
ATOM 2616 C CA . LEU A 1 313 ? 11.675 -14.650 -15.670 1.00 89.62 313 LEU A CA 1
ATOM 2617 C C . LEU A 1 313 ? 11.491 -16.085 -16.137 1.00 89.62 313 LEU A C 1
ATOM 2619 O O . LEU A 1 313 ? 12.438 -16.738 -16.565 1.00 89.62 313 LEU A O 1
ATOM 2623 N N . ILE A 1 314 ? 10.271 -16.586 -15.986 1.00 90.81 314 ILE A N 1
ATOM 2624 C CA . ILE A 1 314 ? 9.879 -17.911 -16.420 1.00 90.81 314 ILE A CA 1
ATOM 2625 C C . ILE A 1 314 ? 8.758 -17.679 -17.426 1.00 90.81 314 ILE A C 1
ATOM 2627 O O . ILE A 1 314 ? 7.703 -17.211 -16.999 1.00 90.81 314 ILE A O 1
ATOM 2631 N N . PRO A 1 315 ? 8.958 -17.976 -18.723 1.00 83.75 315 PRO A N 1
ATOM 2632 C CA . PRO A 1 315 ? 7.984 -17.701 -19.776 1.00 83.75 315 PRO A CA 1
ATOM 2633 C C . PRO A 1 315 ? 6.745 -18.588 -19.597 1.00 83.75 315 PRO A C 1
ATOM 2635 O O . PRO A 1 315 ? 6.614 -19.661 -20.185 1.00 83.75 315 PRO A O 1
ATOM 2638 N N . MET A 1 316 ? 5.852 -18.151 -18.718 1.00 89.94 316 MET A N 1
ATOM 2639 C CA . MET A 1 316 ? 4.629 -18.829 -18.314 1.00 89.94 316 MET A CA 1
ATOM 2640 C C . MET A 1 316 ? 3.466 -17.833 -18.346 1.00 89.94 316 MET A C 1
ATOM 2642 O O . MET A 1 316 ? 3.681 -16.637 -18.129 1.00 89.94 316 MET A O 1
ATOM 2646 N N . PRO A 1 317 ? 2.224 -18.289 -18.574 1.00 90.50 317 PRO A N 1
ATOM 2647 C CA . PRO A 1 317 ? 1.093 -17.376 -18.649 1.00 90.50 317 PRO A CA 1
ATOM 2648 C C . PRO A 1 317 ? 0.833 -16.688 -17.297 1.00 90.50 317 PRO A C 1
ATOM 2650 O O . PRO A 1 317 ? 0.949 -17.305 -16.234 1.00 90.50 317 PRO A O 1
ATOM 2653 N N . LEU A 1 318 ? 0.423 -15.414 -17.338 1.00 89.75 318 LEU A N 1
ATOM 2654 C CA . LEU A 1 318 ? 0.215 -14.555 -16.157 1.00 89.75 318 LEU A CA 1
ATOM 2655 C C . LEU A 1 318 ? -0.773 -15.123 -15.121 1.00 89.75 318 LEU A C 1
ATOM 2657 O O . LEU A 1 318 ? -0.633 -14.897 -13.916 1.00 89.75 318 LEU A O 1
ATOM 2661 N N . TRP A 1 319 ? -1.787 -15.870 -15.565 1.00 90.75 319 TRP A N 1
ATOM 2662 C CA . TRP A 1 319 ? -2.731 -16.512 -14.646 1.00 90.75 319 TRP A CA 1
ATOM 2663 C C . TRP A 1 319 ? -2.038 -17.599 -13.810 1.00 90.75 319 TRP A C 1
ATOM 2665 O O . TRP A 1 319 ? -2.280 -17.692 -12.608 1.00 90.75 319 TRP A O 1
ATOM 2675 N N . LEU A 1 320 ? -1.128 -18.373 -14.415 1.00 93.44 320 LEU A N 1
ATOM 2676 C CA . LEU A 1 320 ? -0.403 -19.450 -13.742 1.00 93.44 320 LEU A CA 1
ATOM 2677 C C . LEU A 1 320 ? 0.614 -18.882 -12.749 1.00 93.44 320 LEU A C 1
ATOM 2679 O O . LEU A 1 320 ? 0.696 -19.362 -11.617 1.00 93.44 320 LEU A O 1
ATOM 2683 N N . SER A 1 321 ? 1.329 -17.816 -13.125 1.00 94.50 321 SER A N 1
ATOM 2684 C CA . SER A 1 321 ? 2.238 -17.130 -12.201 1.00 94.50 321 SER A CA 1
ATOM 2685 C C . SER A 1 321 ? 1.485 -16.544 -10.998 1.00 94.50 321 SER A C 1
ATOM 2687 O O . SER A 1 321 ? 1.968 -16.641 -9.868 1.00 94.50 321 SER A O 1
ATOM 2689 N N . SER A 1 322 ? 0.264 -16.031 -11.203 1.00 94.50 322 SER A N 1
ATOM 2690 C CA . SER A 1 322 ? -0.602 -15.529 -10.123 1.00 94.50 322 SER A CA 1
ATOM 2691 C C . SER A 1 322 ? -1.011 -16.633 -9.142 1.00 94.50 322 SER A C 1
ATOM 2693 O O . SER A 1 322 ? -0.953 -16.421 -7.928 1.00 94.50 322 SER A O 1
ATOM 2695 N N . VAL A 1 323 ? -1.358 -17.828 -9.639 1.00 96.06 323 VAL A N 1
ATOM 2696 C CA . VAL A 1 323 ? -1.654 -18.999 -8.786 1.00 96.06 323 VAL A CA 1
ATOM 2697 C C . VAL A 1 323 ? -0.426 -19.424 -7.988 1.00 96.06 323 VAL A C 1
ATOM 2699 O O . VAL A 1 323 ? -0.537 -19.640 -6.783 1.00 96.06 323 VAL A O 1
ATOM 2702 N N . LEU A 1 324 ? 0.742 -19.527 -8.631 1.00 95.88 324 LEU A N 1
ATOM 2703 C CA . LEU A 1 324 ? 1.974 -19.983 -7.979 1.00 95.88 324 LEU A CA 1
ATOM 2704 C C . LEU A 1 324 ? 2.417 -19.036 -6.860 1.00 95.88 324 LEU A C 1
ATOM 2706 O O . LEU A 1 324 ? 2.661 -19.476 -5.736 1.00 95.88 324 LEU A O 1
ATOM 2710 N N . ILE A 1 325 ? 2.474 -17.732 -7.139 1.00 95.50 325 ILE A N 1
ATOM 2711 C CA . ILE A 1 325 ? 2.809 -16.712 -6.137 1.00 95.50 325 ILE A CA 1
ATOM 2712 C C . ILE A 1 325 ? 1.772 -16.699 -5.010 1.00 95.50 325 ILE A C 1
ATOM 2714 O O . ILE A 1 325 ? 2.139 -16.632 -3.834 1.00 95.50 325 ILE A O 1
ATOM 2718 N N . GLY A 1 326 ? 0.485 -16.791 -5.348 1.00 95.12 326 GLY A N 1
ATOM 2719 C CA . GLY A 1 326 ? -0.589 -16.845 -4.364 1.00 95.12 326 GLY A CA 1
ATOM 2720 C C . GLY A 1 326 ? -0.478 -18.047 -3.434 1.00 95.12 326 GLY A C 1
ATOM 2721 O O . GLY A 1 326 ? -0.509 -17.883 -2.213 1.00 95.12 326 GLY A O 1
ATOM 2722 N N . PHE A 1 327 ? -0.242 -19.235 -3.993 1.00 94.56 327 PHE A N 1
ATOM 2723 C CA . PHE A 1 327 ? 0.008 -20.454 -3.229 1.00 94.56 327 PHE A CA 1
ATOM 2724 C C . PHE A 1 327 ? 1.232 -20.311 -2.313 1.00 94.56 327 PHE A C 1
ATOM 2726 O O . PHE A 1 327 ? 1.141 -20.615 -1.123 1.00 94.56 327 PHE A O 1
ATOM 2733 N N . LEU A 1 328 ? 2.348 -19.771 -2.817 1.00 92.81 328 LEU A N 1
ATOM 2734 C CA . LEU A 1 328 ? 3.542 -19.509 -2.006 1.00 92.81 328 LEU A CA 1
ATOM 2735 C C . LEU A 1 328 ? 3.247 -18.545 -0.848 1.00 92.81 328 LEU A C 1
ATOM 2737 O O . LEU A 1 328 ? 3.670 -18.788 0.281 1.00 92.81 328 LEU A O 1
ATOM 2741 N N . SER A 1 329 ? 2.486 -17.477 -1.097 1.00 92.06 329 SER A N 1
ATOM 2742 C CA . SER A 1 329 ? 2.105 -16.504 -0.063 1.00 92.06 329 SER A CA 1
ATOM 2743 C C . SER A 1 329 ? 1.195 -17.095 1.020 1.00 92.06 329 SER A C 1
ATOM 2745 O O . SER A 1 329 ? 1.382 -16.815 2.211 1.00 92.06 329 SER A O 1
ATOM 2747 N N . MET A 1 330 ? 0.287 -17.987 0.622 1.00 91.75 330 MET A N 1
ATOM 2748 C CA . MET A 1 330 ? -0.582 -18.741 1.517 1.00 91.75 330 MET A CA 1
ATOM 2749 C C . MET A 1 330 ? 0.220 -19.713 2.390 1.00 91.75 330 MET A C 1
ATOM 2751 O O . MET A 1 330 ? 0.045 -19.717 3.609 1.00 91.75 330 MET A O 1
ATOM 2755 N N . VAL A 1 331 ? 1.144 -20.478 1.798 1.00 89.50 331 VAL A N 1
ATOM 2756 C CA . VAL A 1 331 ? 2.058 -21.369 2.531 1.00 89.50 331 VAL A CA 1
ATOM 2757 C C . VAL A 1 331 ? 2.886 -20.566 3.535 1.00 89.50 331 VAL A C 1
ATOM 2759 O O . VAL A 1 331 ? 2.874 -20.882 4.725 1.00 89.50 331 VAL A O 1
ATOM 2762 N N . MET A 1 332 ? 3.508 -19.467 3.100 1.00 83.88 332 MET A N 1
ATOM 2763 C CA . MET A 1 332 ? 4.312 -18.597 3.968 1.00 83.88 332 MET A CA 1
ATOM 2764 C C . MET A 1 332 ? 3.529 -18.034 5.160 1.00 83.88 332 MET A C 1
ATOM 2766 O O . MET A 1 332 ? 4.105 -17.870 6.233 1.00 83.88 332 MET A O 1
ATOM 2770 N N . GLY A 1 333 ? 2.232 -17.757 4.997 1.00 81.88 333 GLY A N 1
ATOM 2771 C CA . GLY A 1 333 ? 1.403 -17.194 6.071 1.00 81.88 333 GLY A CA 1
ATOM 2772 C C . GLY A 1 333 ? 0.706 -18.230 6.940 1.00 81.88 333 GLY A C 1
ATOM 2773 O O . GLY A 1 333 ? 0.306 -17.911 8.059 1.00 81.88 333 GLY A O 1
ATOM 2774 N N . SER A 1 334 ? 0.588 -19.469 6.454 1.00 80.94 334 SER A N 1
ATOM 2775 C CA . SER A 1 334 ? 0.107 -20.605 7.248 1.00 80.94 334 SER A CA 1
ATOM 2776 C C . SER A 1 334 ? 1.102 -20.996 8.345 1.00 80.94 334 SER A C 1
ATOM 2778 O O . SER A 1 334 ? 0.701 -21.383 9.444 1.00 80.94 334 SER A O 1
ATOM 2780 N N . PHE A 1 335 ? 2.401 -20.811 8.092 1.00 71.56 335 PHE A N 1
ATOM 2781 C CA . PHE A 1 335 ? 3.426 -20.885 9.122 1.00 71.56 335 PHE A CA 1
ATOM 2782 C C . PHE A 1 335 ? 3.315 -19.638 10.008 1.00 71.56 335 PHE A C 1
ATOM 2784 O O . PHE A 1 335 ? 3.806 -18.567 9.659 1.00 71.56 335 PHE A O 1
ATOM 2791 N N . ASN A 1 336 ? 2.622 -19.774 11.144 1.00 48.00 336 ASN A N 1
ATOM 2792 C CA . ASN A 1 336 ? 2.411 -18.735 12.161 1.00 48.00 336 ASN A CA 1
ATOM 2793 C C . ASN A 1 336 ? 3.742 -18.141 12.686 1.00 48.00 336 ASN A C 1
ATOM 2795 O O . ASN A 1 336 ? 4.180 -18.457 13.789 1.00 48.00 336 ASN A O 1
ATOM 2799 N N . GLY A 1 337 ? 4.368 -17.240 11.927 1.00 51.50 337 GLY A N 1
ATOM 2800 C CA . GLY A 1 337 ? 5.519 -16.460 12.378 1.00 51.50 337 GLY A CA 1
ATOM 2801 C C . GLY A 1 337 ? 6.841 -16.768 11.683 1.00 51.50 337 GLY A C 1
ATOM 2802 O O . GLY A 1 337 ? 7.809 -17.146 12.335 1.00 51.50 337 GLY A O 1
ATOM 2803 N N . PHE A 1 338 ? 6.970 -16.428 10.399 1.00 48.03 338 PHE A N 1
ATOM 2804 C CA . PHE A 1 338 ? 8.292 -16.111 9.840 1.00 48.03 338 PHE A CA 1
ATOM 2805 C C . PHE A 1 338 ? 8.796 -14.752 10.379 1.00 48.03 338 PHE A C 1
ATOM 2807 O O . PHE A 1 338 ? 9.004 -13.796 9.632 1.00 48.03 338 PHE A O 1
ATOM 2814 N N . LYS A 1 339 ? 9.016 -14.649 11.700 1.00 49.25 339 LYS A N 1
ATOM 2815 C CA . LYS A 1 339 ? 9.663 -13.482 12.336 1.00 49.25 339 LYS A CA 1
ATOM 2816 C C . LYS A 1 339 ? 11.117 -13.304 11.870 1.00 49.25 339 LYS A C 1
ATOM 2818 O O . LYS A 1 339 ? 11.618 -12.184 11.820 1.00 49.25 339 LYS A O 1
ATOM 2823 N N . GLN A 1 340 ? 11.738 -14.383 11.381 1.00 44.91 340 GLN A N 1
ATOM 2824 C CA . GLN A 1 340 ? 13.068 -14.392 10.753 1.00 44.91 340 GLN A CA 1
ATOM 2825 C C . GLN A 1 340 ? 13.166 -13.515 9.487 1.00 44.91 340 GLN A C 1
ATOM 2827 O O . GLN A 1 340 ? 14.267 -13.114 9.108 1.00 44.91 340 GLN A O 1
ATOM 2832 N N . PHE A 1 341 ? 12.045 -13.176 8.838 1.00 53.81 341 PHE A N 1
ATOM 2833 C CA . PHE A 1 341 ? 12.059 -12.396 7.596 1.00 53.81 341 PHE A CA 1
ATOM 2834 C C . PHE A 1 341 ? 12.428 -10.915 7.807 1.00 53.81 341 PHE A C 1
ATOM 2836 O O . PHE A 1 341 ? 12.956 -10.257 6.913 1.00 53.81 341 PHE A O 1
ATOM 2843 N N . LEU A 1 342 ? 12.244 -10.391 9.022 1.00 50.84 342 LEU A N 1
ATOM 2844 C CA . LEU A 1 342 ? 12.507 -8.984 9.333 1.00 50.84 342 LEU A CA 1
ATOM 2845 C C . LEU A 1 342 ? 14.003 -8.608 9.272 1.00 50.84 342 LEU A C 1
ATOM 2847 O O . LEU A 1 342 ? 14.324 -7.451 9.017 1.00 50.84 342 LEU A O 1
ATOM 2851 N N . CYS A 1 343 ? 14.924 -9.565 9.442 1.00 47.09 343 CYS A N 1
ATOM 2852 C CA . CYS A 1 343 ? 16.360 -9.327 9.232 1.00 47.09 343 CYS A CA 1
ATOM 2853 C C . CYS A 1 343 ? 16.754 -9.301 7.744 1.00 47.09 343 CYS A C 1
ATOM 2855 O O . CYS A 1 343 ? 17.676 -8.579 7.372 1.00 47.09 343 CYS A O 1
ATOM 2857 N N . VAL A 1 344 ? 16.059 -10.056 6.885 1.00 54.84 344 VAL A N 1
ATOM 2858 C CA . VAL A 1 344 ? 16.326 -10.127 5.429 1.00 54.84 344 VAL A CA 1
ATOM 2859 C C . VAL A 1 344 ? 15.964 -8.804 4.734 1.00 54.84 344 VAL A C 1
ATOM 2861 O O . VAL A 1 344 ? 16.611 -8.369 3.782 1.00 54.84 344 VAL A O 1
ATOM 2864 N N . ASN A 1 345 ? 14.980 -8.118 5.298 1.00 65.56 345 ASN A N 1
ATOM 2865 C CA . ASN A 1 345 ? 14.335 -6.916 4.794 1.00 65.56 345 ASN A CA 1
ATOM 2866 C C . ASN A 1 345 ? 15.234 -5.681 4.591 1.00 65.56 345 ASN A C 1
ATOM 2868 O O . ASN A 1 345 ? 14.959 -4.879 3.700 1.00 65.56 345 ASN A O 1
ATOM 2872 N N . PHE A 1 346 ? 16.308 -5.500 5.368 1.00 69.44 346 PHE A N 1
ATOM 2873 C CA . PHE A 1 346 ? 17.189 -4.334 5.191 1.00 69.44 346 PHE A CA 1
ATOM 2874 C C . PHE A 1 346 ? 18.161 -4.493 4.017 1.00 69.44 346 PHE A C 1
ATOM 2876 O O . PHE A 1 346 ? 18.303 -3.580 3.205 1.00 69.44 346 PHE A O 1
ATOM 2883 N N . LEU A 1 347 ? 18.802 -5.659 3.894 1.00 76.00 347 LEU A N 1
ATOM 2884 C CA . LEU A 1 347 ? 19.715 -5.933 2.778 1.00 76.00 347 LEU A CA 1
ATOM 2885 C C . LEU A 1 347 ? 18.983 -5.838 1.437 1.00 76.00 347 LEU A C 1
ATOM 2887 O O . LEU A 1 347 ? 19.531 -5.325 0.466 1.00 76.00 347 LEU A O 1
ATOM 2891 N N . GLN A 1 348 ? 17.715 -6.246 1.416 1.00 81.25 348 GLN A N 1
ATOM 2892 C CA . GLN A 1 348 ? 16.851 -6.133 0.250 1.00 81.25 348 GLN A CA 1
ATOM 2893 C C . GLN A 1 348 ? 16.722 -4.688 -0.266 1.00 81.25 348 GLN A C 1
ATOM 2895 O O . GLN A 1 348 ? 16.787 -4.454 -1.472 1.00 81.25 348 GLN A O 1
ATOM 2900 N N . VAL A 1 349 ? 16.577 -3.715 0.641 1.00 82.38 349 VAL A N 1
ATOM 2901 C CA . VAL A 1 349 ? 16.501 -2.288 0.293 1.00 82.38 349 VAL A CA 1
ATOM 2902 C C . VAL A 1 349 ? 17.778 -1.820 -0.384 1.00 82.38 349 VAL A C 1
ATOM 2904 O O . VAL A 1 349 ? 17.722 -1.167 -1.425 1.00 82.38 349 VAL A O 1
ATOM 2907 N N . ILE A 1 350 ? 18.925 -2.193 0.181 1.00 85.44 350 ILE A N 1
ATOM 2908 C CA . ILE A 1 350 ? 20.231 -1.835 -0.372 1.00 85.44 350 ILE A CA 1
ATOM 2909 C C . ILE A 1 350 ? 20.403 -2.449 -1.761 1.00 85.44 350 ILE A C 1
ATOM 2911 O O . ILE A 1 350 ? 20.769 -1.735 -2.691 1.00 85.44 350 ILE A O 1
ATOM 2915 N N . PHE A 1 351 ? 20.103 -3.740 -1.930 1.00 86.81 351 PHE A N 1
ATOM 2916 C CA . PHE A 1 351 ? 20.263 -4.411 -3.221 1.00 86.81 351 PHE A CA 1
ATOM 2917 C C . PHE A 1 351 ? 19.392 -3.797 -4.314 1.00 86.81 351 PHE A C 1
ATOM 2919 O O . PHE A 1 351 ? 19.877 -3.605 -5.428 1.00 86.81 351 PHE A O 1
ATOM 2926 N N . VAL A 1 352 ? 18.142 -3.442 -4.007 1.00 88.31 352 VAL A N 1
ATOM 2927 C CA . VAL A 1 352 ? 17.260 -2.777 -4.977 1.00 88.31 352 VAL A CA 1
ATOM 2928 C C . VAL A 1 352 ? 17.806 -1.402 -5.365 1.00 88.31 352 VAL A C 1
ATOM 2930 O O . VAL A 1 352 ? 17.890 -1.108 -6.553 1.00 88.31 352 VAL A O 1
ATOM 2933 N N . LEU A 1 353 ? 18.239 -0.584 -4.399 1.00 90.50 353 LEU A N 1
ATOM 2934 C CA . LEU A 1 353 ? 18.820 0.736 -4.680 1.00 90.50 353 LEU A CA 1
ATOM 2935 C C . LEU A 1 353 ? 20.089 0.637 -5.535 1.00 90.50 353 LEU A C 1
ATOM 2937 O O . LEU A 1 353 ? 20.190 1.301 -6.565 1.00 90.50 353 LEU A O 1
ATOM 2941 N N . VAL A 1 354 ? 21.034 -0.212 -5.125 1.00 91.75 354 VAL A N 1
ATOM 2942 C CA . VAL A 1 354 ? 22.302 -0.427 -5.837 1.00 91.75 354 VAL A CA 1
ATOM 2943 C C . VAL A 1 354 ? 22.038 -0.907 -7.259 1.00 91.75 354 VAL A C 1
ATOM 2945 O O . VAL A 1 354 ? 22.644 -0.405 -8.199 1.00 91.75 354 VAL A O 1
ATOM 2948 N N . THR A 1 355 ? 21.099 -1.831 -7.437 1.00 92.31 355 THR A N 1
ATOM 2949 C CA . THR A 1 355 ? 20.831 -2.390 -8.760 1.00 92.31 355 THR A CA 1
ATOM 2950 C C . THR A 1 355 ? 20.106 -1.416 -9.675 1.00 92.31 355 THR A C 1
ATOM 2952 O O . THR A 1 355 ? 20.435 -1.380 -10.851 1.00 92.31 355 THR A O 1
ATOM 2955 N N . LEU A 1 356 ? 19.180 -0.591 -9.171 1.00 92.31 356 LEU A N 1
ATOM 2956 C CA . LEU A 1 356 ? 18.575 0.470 -9.987 1.00 92.31 356 LEU A CA 1
ATOM 2957 C C . LEU A 1 356 ? 19.636 1.466 -10.467 1.00 92.31 356 LEU A C 1
ATOM 2959 O O . LEU A 1 356 ? 19.646 1.823 -11.640 1.00 92.31 356 LEU A O 1
ATOM 2963 N N . ILE A 1 357 ? 20.559 1.871 -9.588 1.00 93.62 357 ILE A N 1
ATOM 2964 C CA . ILE A 1 357 ? 21.663 2.771 -9.952 1.00 93.62 357 ILE A CA 1
ATOM 2965 C C . ILE A 1 357 ? 22.574 2.115 -10.996 1.00 93.62 357 ILE A C 1
ATOM 2967 O O . ILE A 1 357 ? 22.916 2.753 -11.989 1.00 93.62 357 ILE A O 1
ATOM 2971 N N . ILE A 1 358 ? 22.939 0.843 -10.800 1.00 93.00 358 ILE A N 1
ATOM 2972 C CA . ILE A 1 358 ? 23.784 0.103 -11.744 1.00 93.00 358 ILE A CA 1
ATOM 2973 C C . ILE A 1 358 ? 23.074 -0.067 -13.090 1.00 93.00 358 ILE A C 1
ATOM 2975 O O . ILE A 1 358 ? 23.682 0.232 -14.113 1.00 93.00 358 ILE A O 1
ATOM 2979 N N . ALA A 1 359 ? 21.799 -0.461 -13.100 1.00 91.75 359 ALA A N 1
ATOM 2980 C CA . ALA A 1 359 ? 21.001 -0.603 -14.316 1.00 91.75 359 ALA A CA 1
ATOM 2981 C C . ALA A 1 359 ? 20.950 0.714 -15.096 1.00 91.75 359 ALA A C 1
ATOM 2983 O O . ALA A 1 359 ? 21.299 0.733 -16.268 1.00 91.75 359 ALA A O 1
ATOM 2984 N N . ILE A 1 360 ? 20.631 1.826 -14.424 1.00 90.94 360 ILE A N 1
ATOM 2985 C CA . ILE A 1 360 ? 20.657 3.164 -15.025 1.00 90.94 360 ILE A CA 1
ATOM 2986 C C . ILE A 1 360 ? 22.044 3.482 -15.604 1.00 90.94 360 ILE A C 1
ATOM 2988 O O . ILE A 1 360 ? 22.147 3.971 -16.725 1.00 90.94 360 ILE A O 1
ATOM 2992 N N . SER A 1 361 ? 23.115 3.224 -14.848 1.00 90.31 361 SER A N 1
ATOM 2993 C CA . SER A 1 361 ? 24.475 3.555 -15.284 1.00 90.31 361 SER A CA 1
ATOM 2994 C C . SER A 1 361 ? 24.933 2.732 -16.488 1.00 90.31 361 SER A C 1
ATOM 2996 O O . SER A 1 361 ? 25.555 3.283 -17.390 1.00 90.31 361 SER A O 1
ATOM 2998 N N . LEU A 1 362 ? 24.603 1.439 -16.528 1.00 88.75 362 LEU A N 1
ATOM 2999 C CA . LEU A 1 362 ? 24.932 0.553 -17.642 1.00 88.75 362 LEU A CA 1
ATOM 3000 C C . LEU A 1 362 ? 24.147 0.949 -18.890 1.00 88.75 362 LEU A C 1
ATOM 3002 O O . LEU A 1 362 ? 24.738 1.084 -19.955 1.00 88.75 362 LEU A O 1
ATOM 3006 N N . ASP A 1 363 ? 22.852 1.222 -18.735 1.00 85.44 363 ASP A N 1
ATOM 3007 C CA . ASP A 1 363 ? 21.973 1.638 -19.828 1.00 85.44 363 ASP A CA 1
ATOM 3008 C C . ASP A 1 363 ? 22.430 2.976 -20.449 1.00 85.44 363 ASP A C 1
ATOM 3010 O O . ASP A 1 363 ? 22.383 3.147 -21.664 1.00 85.44 363 ASP A O 1
ATOM 3014 N N . LEU A 1 364 ? 22.958 3.903 -19.635 1.00 85.81 364 LEU A N 1
ATOM 3015 C CA . LEU A 1 364 ? 23.581 5.148 -20.113 1.00 85.81 364 LEU A CA 1
ATOM 3016 C C . LEU A 1 364 ? 24.938 4.919 -20.808 1.00 85.81 364 LEU A C 1
ATOM 3018 O O . LEU A 1 364 ? 25.291 5.615 -21.756 1.00 85.81 364 LEU A O 1
ATOM 3022 N N . LEU A 1 365 ? 25.755 3.991 -20.313 1.00 83.94 365 LEU A N 1
ATOM 3023 C CA . LEU A 1 365 ? 27.116 3.798 -20.828 1.00 83.94 365 LEU A CA 1
ATOM 3024 C C . LEU A 1 365 ? 27.163 2.985 -22.123 1.00 83.94 365 LEU A C 1
ATOM 3026 O O . LEU A 1 365 ? 28.100 3.156 -22.900 1.00 83.94 365 LEU A O 1
ATOM 3030 N N . LEU A 1 366 ? 26.211 2.073 -22.314 1.00 79.00 366 LEU A N 1
ATOM 3031 C CA . LEU A 1 366 ? 26.350 0.977 -23.274 1.00 79.00 366 LEU A CA 1
ATOM 3032 C C . LEU A 1 366 ? 25.315 0.989 -24.396 1.00 79.00 366 LEU A C 1
ATOM 3034 O O . LEU A 1 366 ? 25.546 0.338 -25.410 1.00 79.00 366 LEU A O 1
ATOM 3038 N N . ASN A 1 367 ? 24.207 1.718 -24.252 1.00 75.19 367 ASN A N 1
ATOM 3039 C CA . ASN A 1 367 ? 23.287 1.896 -25.369 1.00 75.19 367 ASN A CA 1
ATOM 3040 C C . ASN A 1 367 ? 23.792 2.960 -26.340 1.00 75.19 367 ASN A C 1
ATOM 3042 O O . ASN A 1 367 ? 24.292 4.009 -25.930 1.00 75.19 367 ASN A O 1
ATOM 3046 N N . ASP A 1 368 ? 23.515 2.751 -27.625 1.00 66.19 368 ASP A N 1
ATOM 3047 C CA . ASP A 1 368 ? 23.854 3.678 -28.714 1.00 66.19 368 ASP A CA 1
ATOM 3048 C C . ASP A 1 368 ? 23.188 5.064 -28.564 1.00 66.19 368 ASP A C 1
ATOM 3050 O O . ASP A 1 368 ? 23.650 6.062 -29.116 1.00 66.19 368 ASP A O 1
ATOM 3054 N N . HIS A 1 369 ? 22.119 5.152 -27.766 1.00 66.88 369 HIS A N 1
ATOM 3055 C CA . HIS A 1 369 ? 21.416 6.391 -27.406 1.00 66.88 369 HIS A CA 1
ATOM 3056 C C . HIS A 1 369 ? 21.740 6.883 -25.977 1.00 66.88 369 HIS A C 1
ATOM 3058 O O . HIS A 1 369 ? 21.082 7.789 -25.465 1.00 66.88 369 HIS A O 1
ATOM 3064 N N . GLY A 1 370 ? 22.720 6.263 -25.311 1.00 60.91 370 GLY A N 1
ATOM 3065 C CA . GLY A 1 370 ? 22.866 6.253 -23.853 1.00 60.91 370 GLY A CA 1
ATOM 3066 C C . GLY A 1 370 ? 23.560 7.458 -23.218 1.00 60.91 370 GLY A C 1
ATOM 3067 O O . GLY A 1 370 ? 23.436 7.657 -22.012 1.00 60.91 370 GLY A O 1
ATOM 3068 N N . THR A 1 371 ? 24.262 8.320 -23.962 1.00 75.38 371 THR A N 1
ATOM 3069 C CA . THR A 1 371 ? 24.902 9.469 -23.293 1.00 75.38 371 THR A CA 1
ATOM 3070 C C . THR A 1 371 ? 23.842 10.391 -22.676 1.00 75.38 371 THR A C 1
ATOM 3072 O O . THR A 1 371 ? 22.838 10.717 -23.309 1.00 75.38 371 THR A O 1
ATOM 3075 N N . ALA A 1 372 ? 24.057 10.836 -21.431 1.00 77.38 372 ALA A N 1
ATOM 3076 C CA . ALA A 1 372 ? 23.094 11.671 -20.703 1.00 77.38 372 ALA A CA 1
ATOM 3077 C C . ALA A 1 372 ? 22.571 12.897 -21.497 1.00 77.38 372 ALA A C 1
ATOM 3079 O O . ALA A 1 372 ? 21.382 13.197 -21.379 1.00 77.38 372 ALA A O 1
ATOM 3080 N N . PRO A 1 373 ? 23.381 13.591 -22.329 1.00 82.00 373 PRO A N 1
ATOM 3081 C CA . PRO A 1 373 ? 22.889 14.672 -23.184 1.00 82.00 373 PRO A CA 1
ATOM 3082 C C . PRO A 1 373 ? 21.908 14.190 -24.261 1.00 82.00 373 PRO A C 1
ATOM 3084 O O . PRO A 1 373 ? 20.845 14.785 -24.415 1.00 82.00 373 PRO A O 1
ATOM 3087 N N . VAL A 1 374 ? 22.227 13.091 -24.954 1.00 82.44 374 VAL A N 1
ATOM 3088 C CA . VAL A 1 374 ? 21.375 12.503 -26.003 1.00 82.44 374 VAL A CA 1
ATOM 3089 C C . VAL A 1 374 ? 20.062 12.001 -25.409 1.00 82.44 374 VAL A C 1
ATOM 3091 O O . VAL A 1 374 ? 18.994 12.231 -25.972 1.00 82.44 374 VAL A O 1
ATOM 3094 N N . LEU A 1 375 ? 20.114 11.397 -24.222 1.00 83.56 375 LEU A N 1
ATOM 3095 C CA . LEU A 1 375 ? 18.918 10.995 -23.490 1.00 83.56 375 LEU A CA 1
ATOM 3096 C C . LEU A 1 375 ? 17.994 12.182 -23.200 1.00 83.56 375 LEU A C 1
ATOM 3098 O O . LEU A 1 375 ? 16.787 12.101 -23.431 1.00 83.56 375 LEU A O 1
ATOM 3102 N N . LEU A 1 376 ? 18.552 13.276 -22.678 1.00 83.62 376 LEU A N 1
ATOM 3103 C CA . LEU A 1 376 ? 17.778 14.473 -22.362 1.00 83.62 376 LEU A CA 1
ATOM 3104 C C . LEU A 1 376 ? 17.191 15.113 -23.623 1.00 83.62 376 LEU A C 1
ATOM 3106 O O . LEU A 1 376 ? 16.063 15.603 -23.582 1.00 83.62 376 LEU A O 1
ATOM 3110 N N . GLU A 1 377 ? 17.917 15.068 -24.738 1.00 86.00 377 GLU A N 1
ATOM 3111 C CA . GLU A 1 377 ? 17.446 15.556 -26.032 1.00 86.00 377 GLU A CA 1
ATOM 3112 C C . GLU A 1 377 ? 16.278 14.714 -26.565 1.00 86.00 377 GLU A C 1
ATOM 3114 O O . GLU A 1 377 ? 15.208 15.259 -26.843 1.00 86.00 377 GLU A O 1
ATOM 3119 N N . ILE A 1 378 ? 16.420 13.384 -26.622 1.00 83.06 378 ILE A N 1
ATOM 3120 C CA . ILE A 1 378 ? 15.352 12.475 -27.069 1.00 83.06 378 ILE A CA 1
ATOM 3121 C C . ILE A 1 378 ? 14.134 12.606 -26.146 1.00 83.06 378 ILE A C 1
ATOM 3123 O O . ILE A 1 378 ? 13.019 12.868 -26.600 1.00 83.06 378 ILE A O 1
ATOM 3127 N N . ALA A 1 379 ? 14.320 12.480 -24.833 1.00 84.75 379 ALA A N 1
ATOM 3128 C CA . ALA A 1 379 ? 13.217 12.571 -23.880 1.00 84.75 379 ALA A CA 1
ATOM 3129 C C . ALA A 1 379 ? 12.558 13.966 -23.878 1.00 84.75 379 ALA A C 1
ATOM 3131 O O . ALA A 1 379 ? 11.349 14.078 -23.645 1.00 84.75 379 ALA A O 1
ATOM 3132 N N . GLY A 1 380 ? 13.324 15.025 -24.150 1.00 85.25 380 GLY A N 1
ATOM 3133 C CA . GLY A 1 380 ? 12.828 16.390 -24.316 1.00 85.25 380 GLY A CA 1
ATOM 3134 C C . GLY A 1 380 ? 11.968 16.551 -25.568 1.00 85.25 380 GLY A C 1
ATOM 3135 O O . GLY A 1 380 ? 10.834 17.025 -25.465 1.00 85.25 380 GLY A O 1
ATOM 3136 N N . ASN A 1 381 ? 12.458 16.081 -26.717 1.00 85.25 381 ASN A N 1
ATOM 3137 C CA . ASN A 1 381 ? 11.772 16.173 -28.011 1.00 85.25 381 ASN A CA 1
ATOM 3138 C C . ASN A 1 381 ? 10.435 15.420 -28.019 1.00 85.25 381 ASN A C 1
ATOM 3140 O O . ASN A 1 381 ? 9.453 15.906 -28.572 1.00 85.25 381 ASN A O 1
ATOM 3144 N N . TYR A 1 382 ? 10.363 14.278 -27.331 1.00 81.81 382 TYR A N 1
ATOM 3145 C CA . TYR A 1 382 ? 9.125 13.505 -27.169 1.00 81.81 382 TYR A CA 1
ATOM 3146 C C . TYR A 1 382 ? 8.302 13.926 -25.945 1.00 81.81 382 TYR A C 1
ATOM 3148 O O . TYR A 1 382 ? 7.389 13.214 -25.524 1.00 81.81 382 TYR A O 1
ATOM 3156 N N . SER A 1 383 ? 8.592 15.090 -25.351 1.00 82.25 383 SER A N 1
ATOM 3157 C CA . SER A 1 383 ? 7.857 15.677 -24.219 1.00 82.25 383 SER A CA 1
ATOM 3158 C C . SER A 1 383 ? 7.753 14.791 -22.964 1.00 82.25 383 SER A C 1
ATOM 3160 O O . SER A 1 383 ? 6.941 15.042 -22.071 1.00 82.25 383 SER A O 1
ATOM 3162 N N . ARG A 1 384 ? 8.645 13.801 -22.831 1.00 83.69 384 ARG A N 1
ATOM 3163 C CA . ARG A 1 384 ? 8.742 12.905 -21.668 1.00 83.69 384 ARG A CA 1
ATOM 3164 C C . ARG A 1 384 ? 9.349 13.582 -20.446 1.00 83.69 384 ARG A C 1
ATOM 3166 O O . ARG A 1 384 ? 9.104 13.130 -19.333 1.00 83.69 384 ARG A O 1
ATOM 3173 N N . LEU A 1 385 ? 10.088 14.677 -20.633 1.00 85.62 385 LEU A N 1
ATOM 3174 C CA . LEU A 1 385 ? 10.668 15.478 -19.548 1.00 85.62 385 LEU A CA 1
ATOM 3175 C C . LEU A 1 385 ? 9.737 16.577 -19.015 1.00 85.62 385 LEU A C 1
ATOM 3177 O O . LEU A 1 385 ? 10.141 17.333 -18.131 1.00 85.62 385 LEU A O 1
ATOM 3181 N N . LYS A 1 386 ? 8.493 16.683 -19.503 1.00 84.62 386 LYS A N 1
ATOM 3182 C CA . LYS A 1 386 ? 7.545 17.689 -19.010 1.00 84.62 386 LYS A CA 1
ATOM 3183 C C . LYS A 1 386 ? 7.095 17.351 -17.586 1.00 84.62 386 LYS A C 1
ATOM 3185 O O . LYS A 1 386 ? 6.135 16.616 -17.388 1.00 84.62 386 LYS A O 1
ATOM 3190 N N . ILE A 1 387 ? 7.763 17.935 -16.593 1.00 82.94 387 ILE A N 1
ATOM 3191 C CA . ILE A 1 387 ? 7.471 17.679 -15.175 1.00 82.94 387 ILE A CA 1
ATOM 3192 C C . ILE A 1 387 ? 6.175 18.387 -14.742 1.00 82.94 387 ILE A C 1
ATOM 3194 O O . ILE A 1 387 ? 5.382 17.823 -13.996 1.00 82.94 387 ILE A O 1
ATOM 3198 N N . ILE A 1 388 ? 5.941 19.620 -15.207 1.00 85.38 388 ILE A N 1
ATOM 3199 C CA . ILE A 1 388 ? 4.830 20.468 -14.746 1.00 85.38 388 ILE A CA 1
ATOM 3200 C C . ILE A 1 388 ? 3.712 20.512 -15.795 1.00 85.38 388 ILE A C 1
ATOM 3202 O O . ILE A 1 388 ? 3.933 20.908 -16.940 1.00 85.38 388 ILE A O 1
ATOM 3206 N N . GLU A 1 389 ? 2.487 20.192 -15.374 1.00 85.94 389 GLU A N 1
ATOM 3207 C CA . GLU A 1 389 ? 1.254 20.503 -16.103 1.00 85.94 389 GLU A CA 1
ATOM 3208 C C . GLU A 1 389 ? 0.383 21.430 -15.245 1.00 85.94 389 GLU A C 1
ATOM 3210 O O . GLU A 1 389 ? -0.111 21.034 -14.185 1.00 85.94 389 GLU A O 1
ATOM 3215 N N . THR A 1 390 ? 0.243 22.685 -15.681 1.00 88.38 390 THR A N 1
ATOM 3216 C CA . THR A 1 390 ? -0.460 23.750 -14.942 1.00 88.38 390 THR A CA 1
ATOM 3217 C C . THR A 1 390 ? -1.914 23.927 -15.363 1.00 88.38 390 THR A C 1
ATOM 3219 O O . THR A 1 390 ? -2.635 24.686 -14.711 1.00 88.38 390 THR A O 1
ATOM 3222 N N . LYS A 1 391 ? -2.374 23.235 -16.416 1.00 86.44 391 LYS A N 1
ATOM 3223 C CA . LYS A 1 391 ? -3.778 23.278 -16.838 1.00 86.44 391 LYS A CA 1
ATOM 3224 C C . LYS A 1 391 ? -4.687 22.839 -15.687 1.00 86.44 391 LYS A C 1
ATOM 3226 O O . LYS A 1 391 ? -4.518 21.761 -15.118 1.00 86.44 391 LYS A O 1
ATOM 3231 N N . PHE A 1 392 ? -5.643 23.695 -15.333 1.00 85.00 392 PHE A N 1
ATOM 3232 C CA . PHE A 1 392 ? -6.652 23.392 -14.323 1.00 85.00 392 PHE A CA 1
ATOM 3233 C C . PHE A 1 392 ? -7.770 22.566 -14.963 1.00 85.00 392 PHE A C 1
ATOM 3235 O O . PHE A 1 392 ? -8.841 23.077 -15.279 1.00 85.00 392 PHE A O 1
ATOM 3242 N N . ASP A 1 393 ? -7.478 21.292 -15.216 1.00 83.12 393 ASP A N 1
ATOM 3243 C CA . ASP A 1 393 ? -8.432 20.340 -15.769 1.00 83.12 393 ASP A CA 1
ATOM 3244 C C . ASP A 1 393 ? -8.631 19.161 -14.802 1.00 83.12 393 ASP A C 1
ATOM 3246 O O . ASP A 1 393 ? -7.694 18.585 -14.232 1.00 83.12 393 ASP A O 1
ATOM 3250 N N . PHE A 1 394 ? -9.899 18.817 -14.586 1.00 84.38 394 PHE A N 1
ATOM 3251 C CA . PHE A 1 394 ? -10.287 17.681 -13.766 1.00 84.38 394 PHE A CA 1
ATOM 3252 C C . PHE A 1 394 ? -10.033 16.351 -14.472 1.00 84.38 394 PHE A C 1
ATOM 3254 O O . PHE A 1 394 ? -9.933 15.341 -13.781 1.00 84.38 394 PHE A O 1
ATOM 3261 N N . ARG A 1 395 ? -9.898 16.333 -15.802 1.00 82.44 395 ARG A N 1
ATOM 3262 C CA . ARG A 1 395 ? -9.738 15.112 -16.611 1.00 82.44 395 ARG A CA 1
ATOM 3263 C C . ARG A 1 395 ? -8.289 14.681 -16.758 1.00 82.44 395 ARG A C 1
ATOM 3265 O O . ARG A 1 395 ? -7.975 13.493 -16.675 1.00 82.44 395 ARG A O 1
ATOM 3272 N N . THR A 1 396 ? -7.391 15.651 -16.916 1.00 81.38 396 THR A N 1
ATOM 3273 C CA . THR A 1 396 ? -5.949 15.404 -16.990 1.00 81.38 396 THR A CA 1
ATOM 3274 C C . THR A 1 396 ? -5.466 14.616 -15.778 1.00 81.38 396 THR A C 1
ATOM 3276 O O . THR A 1 396 ? -5.702 14.997 -14.626 1.00 81.38 396 THR A O 1
ATOM 3279 N N . LYS A 1 397 ? -4.784 13.497 -16.046 1.00 82.81 397 LYS A N 1
ATOM 3280 C CA . LYS A 1 397 ? -4.383 12.545 -15.011 1.00 82.81 397 LYS A CA 1
ATOM 3281 C C . LYS A 1 397 ? -3.462 13.204 -13.991 1.00 82.81 397 LYS A C 1
ATOM 3283 O O . LYS A 1 397 ? -3.843 13.271 -12.830 1.00 82.81 397 LYS A O 1
ATOM 3288 N N . TYR A 1 398 ? -2.319 13.733 -14.420 1.00 88.06 398 TYR A N 1
ATOM 3289 C CA . TYR A 1 398 ? -1.323 14.366 -13.554 1.00 88.06 398 TYR A CA 1
ATOM 3290 C C . TYR A 1 398 ? -1.270 15.874 -13.807 1.00 88.06 398 TYR A C 1
ATOM 3292 O O . TYR A 1 398 ? -0.837 16.302 -14.875 1.00 88.06 398 TYR A O 1
ATOM 3300 N N . THR A 1 399 ? -1.690 16.669 -12.823 1.00 90.56 399 THR A N 1
ATOM 3301 C CA . THR A 1 399 ? -1.526 18.128 -12.819 1.00 90.56 399 THR A CA 1
ATOM 3302 C C . THR A 1 399 ? -0.916 18.567 -11.505 1.00 90.56 399 THR A C 1
ATOM 3304 O O . THR A 1 399 ? -1.108 17.921 -10.473 1.00 90.56 399 THR A O 1
ATOM 3307 N N . ILE A 1 400 ? -0.236 19.713 -11.509 1.00 90.69 400 ILE A N 1
ATOM 3308 C CA . ILE A 1 400 ? 0.309 20.268 -10.266 1.00 90.69 400 ILE A CA 1
ATOM 3309 C C . ILE A 1 400 ? -0.795 20.465 -9.213 1.00 90.69 400 ILE A C 1
ATOM 3311 O O . ILE A 1 400 ? -0.580 20.231 -8.028 1.00 90.69 400 ILE A O 1
ATOM 3315 N N . TRP A 1 401 ? -2.008 20.809 -9.651 1.00 91.50 401 TRP A N 1
ATOM 3316 C CA . TRP A 1 401 ? -3.153 21.052 -8.782 1.00 91.50 401 TRP A CA 1
ATOM 3317 C C . TRP A 1 401 ? -3.630 19.789 -8.069 1.00 91.50 401 TRP A C 1
ATOM 3319 O O . TRP A 1 401 ? -3.767 19.789 -6.843 1.00 91.50 401 TRP A O 1
ATOM 3329 N N . ASN A 1 402 ? -3.844 18.695 -8.805 1.00 91.12 402 ASN A N 1
ATOM 3330 C CA . ASN A 1 402 ? -4.317 17.464 -8.180 1.00 91.12 402 ASN A CA 1
ATOM 3331 C C . ASN A 1 402 ? -3.233 16.805 -7.317 1.00 91.12 402 ASN A C 1
ATOM 3333 O O . ASN A 1 402 ? -3.541 16.287 -6.243 1.00 91.12 402 ASN A O 1
ATOM 3337 N N . GLN A 1 403 ? -1.964 16.921 -7.708 1.00 91.19 403 GLN A N 1
ATOM 3338 C CA . GLN A 1 403 ? -0.842 16.379 -6.947 1.00 91.19 403 GLN A CA 1
ATOM 3339 C C . GLN A 1 403 ? -0.530 17.185 -5.681 1.00 91.19 403 GLN A C 1
ATOM 3341 O O . GLN A 1 403 ? -0.182 16.584 -4.672 1.00 91.19 403 GLN A O 1
ATOM 3346 N N . VAL A 1 404 ? -0.660 18.514 -5.683 1.00 91.62 404 VAL A N 1
ATOM 3347 C CA . VAL A 1 404 ? -0.316 19.342 -4.509 1.00 91.62 404 VAL A CA 1
ATOM 3348 C C . VAL A 1 404 ? -1.480 19.495 -3.533 1.00 91.62 404 VAL A C 1
ATOM 3350 O O . VAL A 1 404 ? -1.242 19.544 -2.330 1.00 91.62 404 VAL A O 1
ATOM 3353 N N . PHE A 1 405 ? -2.728 19.554 -4.003 1.00 91.75 405 PHE A N 1
ATOM 3354 C CA . PHE A 1 405 ? -3.872 19.826 -3.120 1.00 91.75 405 PHE A CA 1
ATOM 3355 C C . PHE A 1 405 ? -4.690 18.588 -2.765 1.00 91.75 405 PHE A C 1
ATOM 3357 O O . PHE A 1 405 ? -5.240 18.519 -1.668 1.00 91.75 405 PHE A O 1
ATOM 3364 N N . SER A 1 406 ? -4.774 17.603 -3.661 1.00 93.62 406 SER A N 1
ATOM 3365 C CA . SER A 1 406 ? -5.661 16.454 -3.473 1.00 93.62 406 SER A CA 1
ATOM 3366 C C . SER A 1 406 ? -4.915 15.199 -3.020 1.00 93.62 406 SER A C 1
ATOM 3368 O O . SER A 1 406 ? -5.196 14.670 -1.942 1.00 93.62 406 SER A O 1
ATOM 3370 N N . SER A 1 407 ? -3.898 14.759 -3.761 1.00 92.62 407 SER A N 1
ATOM 3371 C CA . SER A 1 407 ? -3.111 13.562 -3.423 1.00 92.62 407 SER A CA 1
ATOM 3372 C C . SER A 1 407 ? -2.533 13.527 -1.995 1.00 92.62 407 SER A C 1
ATOM 3374 O O . SER A 1 407 ? -2.544 12.447 -1.390 1.00 92.62 407 SER A O 1
ATOM 3376 N N . PRO A 1 408 ? -2.066 14.638 -1.381 1.00 93.88 408 PRO A N 1
ATOM 3377 C CA . PRO A 1 408 ? -1.504 14.577 -0.031 1.00 93.88 408 PRO A CA 1
ATOM 3378 C C . PRO A 1 408 ? -2.520 14.152 1.028 1.00 93.88 408 PRO A C 1
ATOM 3380 O O . PRO A 1 408 ? -2.141 13.506 2.003 1.00 93.88 408 PRO A O 1
ATOM 3383 N N . ILE A 1 409 ? -3.809 14.455 0.823 1.00 93.06 409 ILE A N 1
ATOM 3384 C CA . ILE A 1 409 ? -4.902 14.045 1.717 1.00 93.06 409 ILE A CA 1
ATOM 3385 C C . ILE A 1 409 ? -4.986 12.518 1.750 1.00 93.06 409 ILE A C 1
ATOM 3387 O O . ILE A 1 409 ? -5.021 11.917 2.824 1.00 93.06 409 ILE A O 1
ATOM 3391 N N . SER A 1 410 ? -4.941 11.871 0.581 1.00 92.44 410 SER A N 1
ATOM 3392 C CA . SER A 1 410 ? -4.936 10.408 0.504 1.00 92.44 410 SER A CA 1
ATOM 3393 C C . SER A 1 410 ? -3.656 9.776 1.039 1.00 92.44 410 SER A C 1
ATOM 3395 O O . SER A 1 410 ? -3.731 8.715 1.653 1.00 92.44 410 SER A O 1
ATOM 3397 N N . TRP A 1 411 ? -2.491 10.406 0.862 1.00 92.62 411 TRP A N 1
ATOM 3398 C CA . TRP A 1 411 ? -1.240 9.908 1.443 1.00 92.62 411 TRP A CA 1
ATOM 3399 C C . TRP A 1 411 ? -1.248 10.005 2.972 1.00 92.62 411 TRP A C 1
ATOM 3401 O O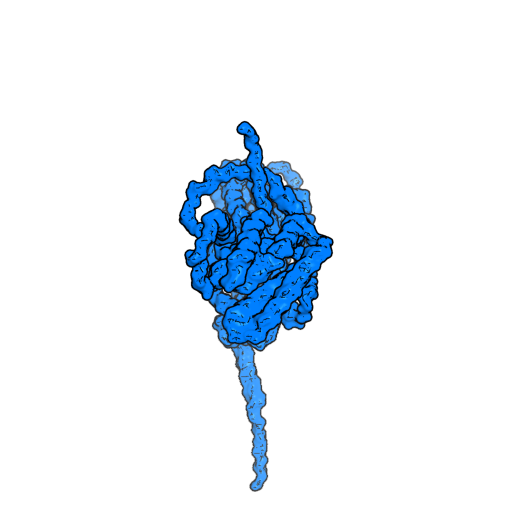 . TRP A 1 411 ? -0.883 9.046 3.652 1.00 92.62 411 TRP A O 1
ATOM 3411 N N . CYS A 1 412 ? -1.750 11.111 3.525 1.00 92.12 412 CYS A N 1
ATOM 3412 C CA . CYS A 1 412 ? -1.972 11.251 4.962 1.00 92.12 412 CYS A CA 1
ATOM 3413 C C . CYS A 1 412 ? -2.935 10.170 5.477 1.00 92.12 412 CYS A C 1
ATOM 3415 O O . CYS A 1 412 ? -2.626 9.473 6.444 1.00 92.12 412 CYS A O 1
ATOM 3417 N N . ALA A 1 413 ? -4.067 9.968 4.794 1.00 90.69 413 ALA A N 1
ATOM 3418 C CA . ALA A 1 413 ? -5.033 8.925 5.131 1.00 90.69 413 ALA A CA 1
ATOM 3419 C C . ALA A 1 413 ? -4.403 7.521 5.094 1.00 90.69 413 ALA A C 1
ATOM 3421 O O . ALA A 1 413 ? -4.554 6.750 6.039 1.00 90.69 413 ALA A O 1
ATOM 3422 N N . PHE A 1 414 ? -3.632 7.206 4.052 1.00 89.50 414 PHE A N 1
ATOM 3423 C CA . PHE A 1 414 ? -2.926 5.932 3.908 1.00 89.50 414 PHE A CA 1
ATOM 3424 C C . PHE A 1 414 ? -1.939 5.672 5.061 1.00 89.50 414 PHE A C 1
ATOM 3426 O O . PHE A 1 414 ? -1.857 4.558 5.587 1.00 89.50 414 PHE A O 1
ATOM 3433 N N . HIS A 1 415 ? -1.202 6.691 5.507 1.00 86.25 415 HIS A N 1
ATOM 3434 C CA . HIS A 1 415 ? -0.246 6.536 6.606 1.00 86.25 415 HIS A CA 1
ATOM 3435 C C . HIS A 1 415 ? -0.908 6.486 7.989 1.00 86.25 415 HIS A C 1
ATOM 3437 O O . HIS A 1 415 ? -0.458 5.720 8.841 1.00 86.25 415 HIS A O 1
ATOM 3443 N N . CYS A 1 416 ? -1.976 7.252 8.215 1.00 84.50 416 CYS A N 1
ATOM 3444 C CA . CYS A 1 416 ? -2.637 7.350 9.518 1.00 84.50 416 CYS A CA 1
ATOM 3445 C C . CYS A 1 416 ? -3.684 6.254 9.768 1.00 84.50 416 CYS A C 1
ATOM 3447 O O . CYS A 1 416 ? -3.817 5.783 10.898 1.00 84.50 416 CYS A O 1
ATOM 3449 N N . LEU A 1 417 ? -4.444 5.870 8.739 1.00 82.94 417 LEU A N 1
ATOM 3450 C CA . LEU A 1 417 ? -5.653 5.050 8.887 1.00 82.94 417 LEU A CA 1
ATOM 3451 C C . LEU A 1 417 ? -5.431 3.573 8.595 1.00 82.94 417 LEU A C 1
ATOM 3453 O O . LEU A 1 417 ? -6.237 2.747 9.018 1.00 82.94 417 LEU A O 1
ATOM 3457 N N . LEU A 1 418 ? -4.356 3.222 7.886 1.00 82.56 418 LEU A N 1
ATOM 3458 C CA . LEU A 1 418 ? -4.085 1.828 7.568 1.00 82.56 418 LEU A CA 1
ATOM 3459 C C . LEU A 1 418 ? -3.778 1.054 8.865 1.00 82.56 418 LEU A C 1
ATOM 3461 O O . LEU A 1 418 ? -2.828 1.414 9.56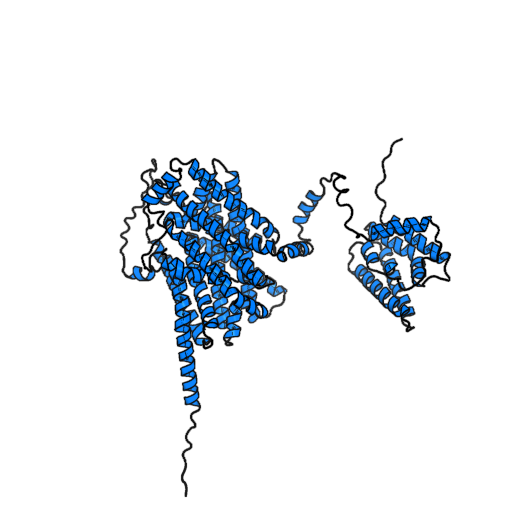9 1.00 82.56 418 LEU A O 1
ATOM 3465 N N . PRO A 1 419 ? -4.511 -0.030 9.192 1.00 76.44 419 PRO A N 1
ATOM 3466 C CA . PRO A 1 419 ? -4.368 -0.713 10.481 1.00 76.44 419 PRO A CA 1
ATOM 3467 C C . PRO A 1 419 ? -2.948 -1.209 10.784 1.00 76.44 419 PRO A C 1
ATOM 3469 O O . PRO A 1 419 ? -2.518 -1.211 11.938 1.00 76.44 419 PRO A O 1
ATOM 3472 N N . SER A 1 420 ? -2.195 -1.615 9.756 1.00 75.00 420 SER A N 1
ATOM 3473 C CA . SER A 1 420 ? -0.792 -2.029 9.885 1.00 75.00 420 SER A CA 1
ATOM 3474 C C . SER A 1 420 ? 0.116 -0.867 10.300 1.00 75.00 420 SER A C 1
ATOM 3476 O O . SER A 1 420 ? 0.961 -1.038 11.180 1.00 75.00 420 SER A O 1
ATOM 3478 N N . ASN A 1 421 ? -0.089 0.321 9.729 1.00 79.38 421 ASN A N 1
ATOM 3479 C CA . ASN A 1 421 ? 0.643 1.530 10.097 1.00 79.38 421 ASN A CA 1
ATOM 3480 C C . ASN A 1 421 ? 0.231 2.000 11.493 1.00 79.38 421 ASN A C 1
ATOM 3482 O O . ASN A 1 421 ? 1.098 2.232 12.331 1.00 79.38 421 ASN A O 1
ATOM 3486 N N . PHE A 1 422 ? -1.067 2.015 11.803 1.00 79.19 422 PHE A N 1
ATOM 3487 C CA . PHE A 1 422 ? -1.558 2.380 13.133 1.00 79.19 422 PHE A CA 1
ATOM 3488 C C . PHE A 1 422 ? -0.974 1.490 14.244 1.00 79.19 422 PHE A C 1
ATOM 3490 O O . PHE A 1 422 ? -0.526 1.994 15.274 1.00 79.19 422 PHE A O 1
ATOM 3497 N N . LYS A 1 423 ? -0.871 0.170 14.024 1.00 75.38 423 LYS A N 1
ATOM 3498 C CA . LYS A 1 423 ? -0.223 -0.756 14.973 1.00 75.38 423 LYS A CA 1
ATOM 3499 C C . LYS A 1 423 ? 1.261 -0.435 15.198 1.00 75.38 423 LYS A C 1
ATOM 3501 O O . LYS A 1 423 ? 1.702 -0.474 16.346 1.00 75.38 423 LYS A O 1
ATOM 3506 N N . LYS A 1 424 ? 2.009 -0.074 14.146 1.00 75.00 424 LYS A N 1
ATOM 3507 C CA . LYS A 1 424 ? 3.419 0.364 14.249 1.00 75.00 424 LYS A CA 1
ATOM 3508 C C . LYS A 1 424 ? 3.553 1.685 15.012 1.00 75.00 424 LYS A C 1
ATOM 3510 O O . LYS A 1 424 ? 4.419 1.839 15.866 1.00 75.00 424 LYS A O 1
ATOM 3515 N N . LEU A 1 425 ? 2.661 2.638 14.752 1.00 74.44 425 LEU A N 1
ATOM 3516 C CA . LEU A 1 425 ? 2.608 3.896 15.502 1.00 74.44 425 LEU A CA 1
ATOM 3517 C C . LEU A 1 425 ? 2.318 3.637 16.981 1.00 74.44 425 LEU A C 1
ATOM 3519 O O . LEU A 1 425 ? 2.893 4.276 17.864 1.00 74.44 425 LEU A O 1
ATOM 3523 N N . ARG A 1 426 ? 1.477 2.636 17.250 1.00 75.25 426 ARG A N 1
ATOM 3524 C CA . ARG A 1 426 ? 1.125 2.208 18.595 1.00 75.25 426 ARG A CA 1
ATOM 3525 C C . ARG A 1 426 ? 2.250 1.479 19.321 1.00 75.25 426 ARG A C 1
ATOM 3527 O O . ARG A 1 426 ? 2.315 1.589 20.539 1.00 75.25 426 ARG A O 1
ATOM 3534 N N . SER A 1 427 ? 3.155 0.778 18.647 1.00 74.81 427 SER A N 1
ATOM 3535 C CA . SER A 1 427 ? 4.288 0.132 19.329 1.00 74.81 427 SER A CA 1
ATOM 3536 C C . SER A 1 427 ? 5.348 1.131 19.811 1.00 74.81 427 SER A C 1
ATOM 3538 O O . SER A 1 427 ? 6.149 0.798 20.682 1.00 74.81 427 SER A O 1
ATOM 3540 N N . ALA A 1 428 ? 5.346 2.371 19.310 1.00 79.31 428 ALA A N 1
ATOM 3541 C CA . ALA A 1 428 ? 6.285 3.397 19.753 1.00 79.31 428 ALA A CA 1
ATOM 3542 C C . ALA A 1 428 ? 6.039 3.812 21.218 1.00 79.31 428 ALA A C 1
ATOM 3544 O O . ALA A 1 428 ? 4.906 4.081 21.632 1.00 79.31 428 ALA A O 1
ATOM 3545 N N . SER A 1 429 ? 7.119 3.901 22.003 1.00 78.94 429 SER A N 1
ATOM 3546 C CA . SER A 1 429 ? 7.051 4.196 23.443 1.00 78.94 429 SER A CA 1
ATOM 3547 C C . SER A 1 429 ? 6.811 5.676 23.766 1.00 78.94 429 SER A C 1
ATOM 3549 O O . SER A 1 429 ? 6.353 5.993 24.857 1.00 78.94 429 SER A O 1
ATOM 3551 N N . THR A 1 430 ? 7.151 6.588 22.849 1.00 84.81 430 THR A N 1
ATOM 3552 C CA . THR A 1 430 ? 6.974 8.038 23.017 1.00 84.81 430 THR A CA 1
ATOM 3553 C C . THR A 1 430 ? 6.421 8.674 21.745 1.00 84.81 430 THR A C 1
ATOM 3555 O O . THR A 1 430 ? 6.670 8.189 20.638 1.00 84.81 430 THR A O 1
ATOM 3558 N N . SER A 1 431 ? 5.716 9.802 21.892 1.00 83.25 431 SER A N 1
ATOM 3559 C CA . SER A 1 431 ? 5.203 10.584 20.756 1.00 83.25 431 SER A CA 1
ATOM 3560 C C . SER A 1 431 ? 6.334 10.990 19.800 1.00 83.25 431 SER A C 1
ATOM 3562 O O . SER A 1 431 ? 6.219 10.792 18.592 1.00 83.25 431 SER A O 1
ATOM 3564 N N . LEU A 1 432 ? 7.484 11.423 20.333 1.00 86.44 432 LEU A N 1
ATOM 3565 C CA . LEU A 1 432 ? 8.669 11.758 19.536 1.00 86.44 432 LEU A CA 1
ATOM 3566 C C . LEU A 1 432 ? 9.206 10.555 18.742 1.00 86.44 432 LEU A C 1
ATOM 3568 O O . LEU A 1 432 ? 9.431 10.682 17.542 1.00 86.44 432 LEU A O 1
ATOM 3572 N N . LYS A 1 433 ? 9.326 9.368 19.358 1.00 86.00 433 LYS A N 1
ATOM 3573 C CA . LYS A 1 433 ? 9.716 8.142 18.636 1.00 86.00 433 LYS A CA 1
ATOM 3574 C C . LYS A 1 433 ? 8.719 7.786 17.535 1.00 86.00 433 LYS A C 1
ATOM 3576 O O . LYS A 1 433 ? 9.134 7.372 16.460 1.00 86.00 433 LYS A O 1
ATOM 3581 N N . SER A 1 434 ? 7.421 7.988 17.766 1.00 83.38 434 SER A N 1
ATOM 3582 C CA . SER A 1 434 ? 6.397 7.736 16.746 1.00 83.38 434 SER A CA 1
ATOM 3583 C C . SER A 1 434 ? 6.499 8.703 15.556 1.00 83.38 434 SER A C 1
ATOM 3585 O O . SER A 1 434 ? 6.403 8.272 14.409 1.00 83.38 434 SER A O 1
ATOM 3587 N N . LYS A 1 435 ? 6.801 9.987 15.808 1.00 87.69 435 LYS A N 1
ATOM 3588 C CA . LYS A 1 435 ? 7.062 10.984 14.757 1.00 87.69 435 LYS A CA 1
ATOM 3589 C C . LYS A 1 435 ? 8.320 10.644 13.963 1.00 87.69 435 LYS A C 1
ATOM 3591 O O . LYS A 1 435 ? 8.288 10.700 12.740 1.00 87.69 435 LYS A O 1
ATOM 3596 N N . ILE A 1 436 ? 9.398 10.243 14.643 1.00 87.94 436 ILE A N 1
ATOM 3597 C CA . ILE A 1 436 ? 10.639 9.799 13.990 1.00 87.94 436 ILE A CA 1
ATOM 3598 C C . ILE A 1 436 ? 10.383 8.552 13.137 1.00 87.94 436 ILE A C 1
ATOM 3600 O O . ILE A 1 436 ? 10.878 8.483 12.017 1.00 87.94 436 ILE A O 1
ATOM 3604 N N . LEU A 1 437 ? 9.579 7.597 13.614 1.00 84.75 437 LEU A N 1
ATOM 3605 C CA . LEU A 1 437 ? 9.234 6.397 12.848 1.00 84.75 437 LEU A CA 1
ATOM 3606 C C . LEU A 1 437 ? 8.547 6.760 11.522 1.00 84.75 437 LEU A C 1
ATOM 3608 O O . LEU A 1 437 ? 8.941 6.248 10.477 1.00 84.75 437 LEU A O 1
ATOM 3612 N N . ILE A 1 438 ? 7.584 7.690 11.542 1.00 85.06 438 ILE A N 1
ATOM 3613 C CA . ILE A 1 438 ? 6.943 8.207 10.321 1.00 85.06 438 ILE A CA 1
ATOM 3614 C C . ILE A 1 438 ? 7.968 8.931 9.440 1.00 85.06 438 ILE A C 1
ATOM 3616 O O . ILE A 1 438 ? 8.127 8.579 8.271 1.00 85.06 438 ILE A O 1
ATOM 3620 N N . ALA A 1 439 ? 8.681 9.907 10.010 1.00 88.44 439 ALA A N 1
ATOM 3621 C CA . ALA A 1 439 ? 9.602 10.780 9.287 1.00 88.44 439 ALA A CA 1
ATOM 3622 C C . ALA A 1 439 ? 10.764 10.015 8.637 1.00 88.44 439 ALA A C 1
ATOM 3624 O O . ALA A 1 439 ? 11.203 10.375 7.550 1.00 88.44 439 ALA A O 1
ATOM 3625 N N . SER A 1 440 ? 11.226 8.929 9.263 1.00 86.56 440 SER A N 1
ATOM 3626 C CA . SER A 1 440 ? 12.339 8.119 8.762 1.00 86.56 440 SER A CA 1
ATOM 3627 C C . SER A 1 440 ? 12.062 7.471 7.402 1.00 86.56 440 SER A C 1
ATOM 3629 O O . SER A 1 440 ? 13.010 7.204 6.670 1.00 86.56 440 SER A O 1
ATOM 3631 N N . ASN A 1 441 ? 10.798 7.226 7.033 1.00 85.00 441 ASN A N 1
ATOM 3632 C CA . ASN A 1 441 ? 10.457 6.635 5.732 1.00 85.00 441 ASN A CA 1
ATOM 3633 C C . ASN A 1 441 ? 10.517 7.649 4.585 1.00 85.00 441 ASN A C 1
ATOM 3635 O O . ASN A 1 441 ? 10.829 7.271 3.459 1.00 85.00 441 ASN A O 1
ATOM 3639 N N . ALA A 1 442 ? 10.224 8.924 4.859 1.00 88.25 442 ALA A N 1
ATOM 3640 C CA . ALA A 1 442 ? 10.131 9.965 3.841 1.00 88.25 442 ALA A CA 1
ATOM 3641 C C . ALA A 1 442 ? 11.380 10.072 2.936 1.00 88.25 442 ALA A C 1
ATOM 3643 O O . ALA A 1 442 ? 11.208 9.987 1.721 1.00 88.25 442 ALA A O 1
ATOM 3644 N N . PRO A 1 443 ? 12.625 10.187 3.452 1.00 89.38 443 PRO A N 1
ATOM 3645 C CA . PRO A 1 443 ? 13.804 10.341 2.593 1.00 89.38 443 PRO A CA 1
ATOM 3646 C C . PRO A 1 443 ? 14.028 9.140 1.668 1.00 89.38 443 PRO A C 1
ATOM 3648 O O . PRO A 1 443 ? 14.375 9.312 0.502 1.00 89.38 443 PRO A O 1
ATOM 3651 N N . LEU A 1 444 ? 13.778 7.927 2.161 1.00 87.19 444 LEU A N 1
ATOM 3652 C CA . LEU A 1 444 ? 13.937 6.706 1.379 1.00 87.19 444 LEU A CA 1
ATOM 3653 C C . LEU A 1 444 ? 12.879 6.601 0.276 1.00 87.19 444 LEU A C 1
ATOM 3655 O O . LEU A 1 444 ? 13.207 6.260 -0.858 1.00 87.19 444 LEU A O 1
ATOM 3659 N N . VAL A 1 445 ? 11.626 6.950 0.574 1.00 87.81 445 VAL A N 1
ATOM 3660 C CA . VAL A 1 445 ? 10.549 6.966 -0.426 1.00 87.81 445 VAL A CA 1
ATOM 3661 C C . VAL A 1 445 ? 10.806 8.024 -1.501 1.00 87.81 445 VAL A C 1
ATOM 3663 O O . VAL A 1 445 ? 10.546 7.763 -2.674 1.00 87.81 445 VAL A O 1
ATOM 3666 N N . ILE A 1 446 ? 11.345 9.192 -1.139 1.00 89.94 446 ILE A N 1
ATOM 3667 C CA . ILE A 1 446 ? 11.741 10.230 -2.104 1.00 89.94 446 ILE A CA 1
ATOM 3668 C C . ILE A 1 446 ? 12.842 9.707 -3.029 1.00 89.94 446 ILE A C 1
ATOM 3670 O O . ILE A 1 446 ? 12.711 9.811 -4.248 1.00 89.94 446 ILE A O 1
ATOM 3674 N N . LEU A 1 447 ? 13.893 9.108 -2.459 1.00 91.25 447 LEU A N 1
ATOM 3675 C CA . LEU A 1 447 ? 15.016 8.566 -3.224 1.00 91.25 447 LEU A CA 1
ATOM 3676 C C . LEU A 1 447 ? 14.563 7.473 -4.200 1.00 91.25 447 LEU A C 1
ATOM 3678 O O . LEU A 1 447 ? 14.914 7.513 -5.377 1.00 91.25 447 LEU A O 1
ATOM 3682 N N . ILE A 1 448 ? 13.752 6.521 -3.732 1.00 89.94 448 ILE A N 1
ATOM 3683 C CA . ILE A 1 448 ? 13.241 5.433 -4.573 1.00 89.94 448 ILE A CA 1
ATOM 3684 C C . ILE A 1 448 ? 12.335 5.980 -5.676 1.00 89.94 448 ILE A C 1
ATOM 3686 O O . ILE A 1 448 ? 12.504 5.595 -6.827 1.00 89.94 448 ILE A O 1
ATOM 3690 N N . ASN A 1 449 ? 11.409 6.894 -5.367 1.00 90.31 449 ASN A N 1
ATOM 3691 C CA . ASN A 1 449 ? 10.554 7.496 -6.394 1.00 90.31 449 ASN A CA 1
ATOM 3692 C C . ASN A 1 449 ? 11.369 8.223 -7.461 1.00 90.31 449 ASN A C 1
ATOM 3694 O O . ASN A 1 449 ? 11.101 8.047 -8.646 1.00 90.31 449 ASN A O 1
ATOM 3698 N N . PHE A 1 450 ? 12.379 8.998 -7.058 1.00 91.44 450 PHE A N 1
ATOM 3699 C CA . PHE A 1 450 ? 13.270 9.669 -8.000 1.00 91.44 450 PHE A CA 1
ATOM 3700 C C . PHE A 1 450 ? 13.949 8.661 -8.938 1.00 91.44 450 PHE A C 1
ATOM 3702 O O . PHE A 1 450 ? 13.881 8.823 -10.155 1.00 91.44 450 PHE A O 1
ATOM 3709 N N . LEU A 1 451 ? 14.529 7.587 -8.386 1.00 93.12 451 LEU A N 1
ATOM 3710 C CA . LEU A 1 451 ? 15.172 6.536 -9.179 1.00 93.12 451 LEU A CA 1
ATOM 3711 C C . LEU A 1 451 ? 14.188 5.822 -10.114 1.00 93.12 451 LEU A C 1
ATOM 3713 O O . LEU A 1 451 ? 14.543 5.543 -11.254 1.00 93.12 451 LEU A O 1
ATOM 3717 N N . LEU A 1 452 ? 12.959 5.546 -9.670 1.00 93.31 452 LEU A N 1
ATOM 3718 C CA . LEU A 1 452 ? 11.940 4.878 -10.488 1.00 93.31 452 LEU A CA 1
ATOM 3719 C C . LEU A 1 452 ? 11.430 5.766 -11.628 1.00 93.31 452 LEU A C 1
ATOM 3721 O O . LEU A 1 452 ? 11.280 5.279 -12.745 1.00 93.31 452 LEU A O 1
ATOM 3725 N N . VAL A 1 453 ? 11.198 7.057 -11.376 1.00 92.31 453 VAL A N 1
ATOM 3726 C CA . VAL A 1 453 ? 10.815 8.007 -12.434 1.00 92.31 453 VAL A CA 1
ATOM 3727 C C . VAL A 1 453 ? 11.955 8.155 -13.435 1.00 92.31 453 VAL A C 1
ATOM 3729 O O . VAL A 1 453 ? 11.726 8.083 -14.639 1.00 92.31 453 VAL A O 1
ATOM 3732 N N . PHE A 1 454 ? 13.196 8.291 -12.965 1.00 91.38 454 PHE A N 1
ATOM 3733 C CA . PHE A 1 454 ? 14.342 8.337 -13.868 1.00 91.38 454 PHE A CA 1
ATOM 3734 C C . PHE A 1 454 ? 14.455 7.050 -14.697 1.00 91.38 454 PHE A C 1
ATOM 3736 O O . PHE A 1 454 ? 14.558 7.120 -15.918 1.00 91.38 454 PHE A O 1
ATOM 3743 N N . SER A 1 455 ? 14.319 5.884 -14.057 1.00 92.44 455 SER A N 1
ATOM 3744 C CA . SER A 1 455 ? 14.297 4.579 -14.731 1.00 92.44 455 SER A CA 1
ATOM 3745 C C . SER A 1 455 ? 13.198 4.498 -15.791 1.00 92.44 455 SER A C 1
ATOM 3747 O O . SER A 1 455 ? 13.450 4.000 -16.874 1.00 92.44 455 SER A O 1
ATOM 3749 N N . GLY A 1 456 ? 12.000 5.032 -15.543 1.00 91.69 456 GLY A N 1
ATOM 3750 C CA . GLY A 1 456 ? 10.928 5.049 -16.544 1.00 91.69 456 GLY A CA 1
ATOM 3751 C C . GLY A 1 456 ? 11.213 5.926 -17.764 1.00 91.69 456 GLY A C 1
ATOM 3752 O O . GLY A 1 456 ? 10.829 5.560 -18.875 1.00 91.69 456 GLY A O 1
ATOM 3753 N N . VAL A 1 457 ? 11.926 7.045 -17.591 1.00 89.94 457 VAL A N 1
ATOM 3754 C CA . VAL A 1 457 ? 12.428 7.838 -18.727 1.00 89.94 457 VAL A CA 1
ATOM 3755 C C . VAL A 1 457 ? 13.511 7.062 -19.482 1.00 89.94 457 VAL A C 1
ATOM 3757 O O . VAL A 1 457 ? 13.464 7.018 -20.710 1.00 89.94 457 VAL A O 1
ATOM 3760 N N . MET A 1 458 ? 14.432 6.401 -18.768 1.00 88.50 458 MET A N 1
ATOM 3761 C CA . MET A 1 458 ? 15.445 5.523 -19.375 1.00 88.50 458 MET A CA 1
ATOM 3762 C C . MET A 1 458 ? 14.792 4.413 -20.197 1.00 88.50 458 MET A C 1
ATOM 3764 O O . MET A 1 458 ? 15.137 4.233 -21.356 1.00 88.50 458 MET A O 1
ATOM 3768 N N . THR A 1 459 ? 13.782 3.735 -19.648 1.00 89.38 459 THR A N 1
ATOM 3769 C CA . THR A 1 459 ? 13.034 2.686 -20.347 1.00 89.38 459 THR A CA 1
ATOM 3770 C C . THR A 1 459 ? 12.398 3.192 -21.644 1.00 89.38 459 THR A C 1
ATOM 3772 O O . THR A 1 459 ? 12.375 2.466 -22.635 1.00 89.38 459 THR A O 1
ATOM 3775 N N . PHE A 1 460 ? 11.907 4.437 -21.678 1.00 86.94 460 PHE A N 1
ATOM 3776 C CA . PHE A 1 460 ? 11.401 5.039 -22.916 1.00 86.94 460 PHE A CA 1
ATOM 3777 C C . PHE A 1 460 ? 12.500 5.213 -23.970 1.00 86.94 460 PHE A C 1
ATOM 3779 O O . PHE A 1 460 ? 12.284 4.863 -25.127 1.00 86.94 460 PHE A O 1
ATOM 3786 N N . VAL A 1 461 ? 13.667 5.730 -23.577 1.00 85.69 461 VAL A N 1
ATOM 3787 C CA . VAL A 1 461 ? 14.791 5.944 -24.503 1.00 85.69 461 VAL A CA 1
ATOM 3788 C C . VAL A 1 461 ? 15.422 4.620 -24.943 1.00 85.69 461 VAL A C 1
ATOM 3790 O O . VAL A 1 461 ? 15.792 4.484 -26.102 1.00 85.69 461 VAL A O 1
ATOM 3793 N N . HIS A 1 462 ? 15.485 3.624 -24.059 1.00 84.44 462 HIS A N 1
ATOM 3794 C CA . HIS A 1 462 ? 15.963 2.276 -24.373 1.00 84.44 462 HIS A CA 1
ATOM 3795 C C . HIS A 1 462 ? 15.147 1.636 -25.504 1.00 84.44 462 HIS A C 1
ATOM 3797 O O . HIS A 1 462 ? 15.702 1.061 -26.432 1.00 84.44 462 HIS A O 1
ATOM 3803 N N . PHE A 1 463 ? 13.820 1.779 -25.455 1.00 81.75 463 PHE A N 1
ATOM 3804 C CA . PHE A 1 463 ? 12.911 1.275 -26.489 1.00 81.75 463 PHE A CA 1
ATOM 3805 C C . PHE A 1 463 ? 12.598 2.305 -27.582 1.00 81.75 463 PHE A C 1
ATOM 3807 O O . PHE A 1 463 ? 11.596 2.185 -28.295 1.00 81.75 463 PHE A O 1
ATOM 3814 N N . TYR A 1 464 ? 13.429 3.339 -27.713 1.00 76.88 464 TYR A N 1
ATOM 3815 C CA . TYR A 1 464 ? 13.216 4.387 -28.695 1.00 76.88 464 TYR A CA 1
ATOM 3816 C C . TYR A 1 464 ? 13.214 3.824 -30.122 1.00 76.88 464 TYR A C 1
ATOM 3818 O O . TYR A 1 464 ? 14.130 3.122 -30.539 1.00 76.88 464 TYR A O 1
ATOM 3826 N N . GLY A 1 465 ? 12.158 4.134 -30.879 1.00 69.19 465 GLY A N 1
ATOM 3827 C CA . GLY A 1 465 ? 11.989 3.698 -32.265 1.00 69.19 465 GLY A CA 1
ATOM 3828 C C . GLY A 1 465 ? 11.552 2.244 -32.446 1.00 69.19 465 GLY A C 1
ATOM 3829 O O . GLY A 1 465 ? 11.252 1.862 -33.581 1.00 69.19 465 GLY A O 1
ATOM 3830 N N . CYS A 1 466 ? 11.466 1.462 -31.364 1.00 72.81 466 CYS A N 1
ATOM 3831 C CA . CYS A 1 466 ? 10.956 0.101 -31.406 1.00 72.81 466 CYS A CA 1
ATOM 3832 C C . CYS A 1 466 ? 10.183 -0.265 -30.128 1.00 72.81 466 CYS A C 1
ATOM 3834 O O . CYS A 1 466 ? 10.657 -0.992 -29.255 1.00 72.81 466 CYS A O 1
ATOM 3836 N N . ASP A 1 467 ? 8.969 0.289 -30.023 1.00 71.81 467 ASP A N 1
ATOM 3837 C CA . ASP A 1 467 ? 8.121 0.166 -28.838 1.00 71.81 467 ASP A CA 1
ATOM 3838 C C . ASP A 1 467 ? 7.643 -1.291 -28.608 1.00 71.81 467 ASP A C 1
ATOM 3840 O O . ASP A 1 467 ? 6.871 -1.828 -29.417 1.00 71.81 467 ASP A O 1
ATOM 3844 N N . PRO A 1 468 ? 8.026 -1.936 -27.486 1.00 70.25 468 PRO A N 1
ATOM 3845 C CA . PRO A 1 468 ? 7.620 -3.303 -27.170 1.00 70.25 468 PRO A CA 1
ATOM 3846 C C . PRO A 1 468 ? 6.103 -3.484 -27.008 1.00 70.25 468 PRO A C 1
ATOM 3848 O O . PRO A 1 468 ? 5.616 -4.606 -27.179 1.00 70.25 468 PRO A O 1
ATOM 3851 N N . LEU A 1 469 ? 5.345 -2.422 -26.701 1.00 66.38 469 LEU A N 1
ATOM 3852 C CA . LEU A 1 469 ? 3.879 -2.465 -26.624 1.00 66.38 469 LEU A CA 1
ATOM 3853 C C . LEU A 1 469 ? 3.228 -2.653 -27.991 1.00 66.38 469 LEU A C 1
ATOM 3855 O O . LEU A 1 469 ? 2.193 -3.311 -28.090 1.00 66.38 469 LEU A O 1
ATOM 3859 N N . LEU A 1 470 ? 3.817 -2.078 -29.040 1.00 59.12 470 LEU A N 1
ATOM 3860 C CA . LEU A 1 470 ? 3.271 -2.153 -30.394 1.00 59.12 470 LEU A CA 1
ATOM 3861 C C . LEU A 1 470 ? 3.644 -3.447 -31.115 1.00 59.12 470 LEU A C 1
ATOM 3863 O O . LEU A 1 470 ? 2.900 -3.895 -31.984 1.00 59.12 470 LEU A O 1
ATOM 3867 N N . ILE A 1 471 ? 4.752 -4.076 -30.724 1.00 58.03 471 ILE A N 1
ATOM 3868 C CA . ILE A 1 471 ? 5.253 -5.323 -31.324 1.00 58.03 471 ILE A CA 1
ATOM 3869 C C . ILE A 1 471 ? 4.511 -6.563 -30.760 1.00 58.03 471 ILE A C 1
ATOM 3871 O O . ILE A 1 471 ? 4.825 -7.693 -31.114 1.00 58.03 471 ILE A O 1
ATOM 3875 N N . MET A 1 472 ? 3.495 -6.381 -29.896 1.00 54.91 472 MET A N 1
ATOM 3876 C CA . MET A 1 472 ? 2.732 -7.457 -29.227 1.00 54.91 472 MET A CA 1
ATOM 3877 C C . MET A 1 472 ? 3.614 -8.493 -28.508 1.00 54.91 472 MET A C 1
ATOM 3879 O O . MET A 1 472 ? 3.260 -9.665 -28.397 1.00 54.91 472 MET A O 1
ATOM 3883 N N . ARG A 1 473 ? 4.772 -8.075 -27.988 1.00 57.75 473 ARG A N 1
ATOM 3884 C CA . ARG A 1 473 ? 5.694 -8.992 -27.299 1.00 57.75 473 ARG A CA 1
ATOM 3885 C C . ARG A 1 473 ? 5.180 -9.438 -25.921 1.00 57.75 473 ARG A C 1
ATOM 3887 O O . ARG A 1 473 ? 5.699 -10.403 -25.368 1.00 57.75 473 ARG A O 1
ATOM 3894 N N . PHE A 1 474 ? 4.177 -8.748 -25.374 1.00 67.94 474 PHE A N 1
ATOM 3895 C CA . PHE A 1 474 ? 3.687 -8.916 -24.007 1.00 67.94 474 PHE A CA 1
ATOM 3896 C C . PHE A 1 474 ? 2.159 -8.968 -23.945 1.00 67.94 474 PHE A C 1
ATOM 3898 O O . PHE A 1 474 ? 1.482 -8.157 -24.578 1.00 67.94 474 PHE A O 1
ATOM 3905 N N . ASP A 1 475 ? 1.629 -9.872 -23.116 1.00 67.69 475 ASP A N 1
ATOM 3906 C CA . ASP A 1 475 ? 0.191 -9.965 -22.817 1.00 67.69 475 ASP A CA 1
ATOM 3907 C C . ASP A 1 475 ? -0.295 -8.766 -21.979 1.00 67.69 475 ASP A C 1
ATOM 3909 O O . ASP A 1 475 ? -1.467 -8.385 -22.037 1.00 67.69 475 ASP A O 1
ATOM 3913 N N . ASP A 1 476 ? 0.606 -8.160 -21.195 1.00 79.56 476 ASP A N 1
ATOM 3914 C CA . ASP A 1 476 ? 0.308 -7.047 -20.294 1.00 79.56 476 ASP A CA 1
ATOM 3915 C C . ASP A 1 476 ? 1.402 -5.968 -20.344 1.00 79.56 476 ASP A C 1
ATOM 3917 O O . ASP A 1 476 ? 2.588 -6.234 -20.147 1.00 79.56 476 ASP A O 1
ATOM 3921 N N . LYS A 1 477 ? 0.992 -4.706 -20.510 1.00 84.94 477 LYS A N 1
ATOM 3922 C CA . LYS A 1 477 ? 1.875 -3.529 -20.469 1.00 84.94 477 LYS A CA 1
ATOM 3923 C C . LYS A 1 477 ? 2.676 -3.397 -19.170 1.00 84.94 477 LYS A C 1
ATOM 3925 O O . LYS A 1 477 ? 3.746 -2.795 -19.172 1.00 84.94 477 LYS A O 1
ATOM 3930 N N . ASN A 1 478 ? 2.206 -3.965 -18.059 1.00 88.38 478 ASN A N 1
ATOM 3931 C CA . ASN A 1 478 ? 2.947 -3.972 -16.793 1.00 88.38 478 ASN A CA 1
ATOM 3932 C C . ASN A 1 478 ? 4.259 -4.780 -16.853 1.00 88.38 478 ASN A C 1
ATOM 3934 O O . ASN A 1 478 ? 5.084 -4.656 -15.945 1.00 88.38 478 ASN A O 1
ATOM 3938 N N . GLN A 1 479 ? 4.485 -5.560 -17.917 1.00 91.00 479 GLN A N 1
ATOM 3939 C CA . GLN A 1 479 ? 5.710 -6.334 -18.122 1.00 91.00 479 GLN A CA 1
ATOM 3940 C C . GLN A 1 479 ? 6.906 -5.498 -18.625 1.00 91.00 479 GLN A C 1
ATOM 3942 O O . GLN A 1 479 ? 8.043 -5.939 -18.478 1.00 91.00 479 GLN A O 1
ATOM 3947 N N . ILE A 1 480 ? 6.696 -4.276 -19.139 1.00 89.44 480 ILE A N 1
ATOM 3948 C CA . ILE A 1 480 ? 7.772 -3.442 -19.722 1.00 89.44 480 ILE A CA 1
ATOM 3949 C C . ILE A 1 480 ? 8.901 -3.167 -18.722 1.00 89.44 480 ILE A C 1
ATOM 3951 O O . ILE A 1 480 ? 10.075 -3.305 -19.045 1.00 89.44 480 ILE A O 1
ATOM 3955 N N . ALA A 1 481 ? 8.553 -2.759 -17.504 1.00 91.31 481 ALA A N 1
ATOM 3956 C CA . ALA A 1 481 ? 9.523 -2.342 -16.496 1.00 91.31 481 ALA A CA 1
ATOM 3957 C C . ALA A 1 481 ? 10.476 -3.476 -16.063 1.00 91.31 481 ALA A C 1
ATOM 3959 O O . ALA A 1 481 ? 11.694 -3.298 -16.126 1.00 91.31 481 ALA A O 1
ATOM 3960 N N . PRO A 1 482 ? 9.971 -4.654 -15.647 1.00 92.31 482 PRO A N 1
ATOM 3961 C CA . PRO A 1 482 ? 10.827 -5.813 -15.412 1.00 92.31 482 PRO A CA 1
ATOM 3962 C C . PRO A 1 482 ? 11.566 -6.290 -16.669 1.00 92.31 482 PRO A C 1
ATOM 3964 O O . PRO A 1 482 ? 12.702 -6.736 -16.549 1.00 92.31 482 PRO A O 1
ATOM 3967 N N . PHE A 1 483 ? 10.989 -6.155 -17.863 1.00 90.38 483 PHE A N 1
ATOM 3968 C CA . PHE A 1 483 ? 11.691 -6.507 -19.096 1.00 90.38 483 PHE A CA 1
ATOM 3969 C C . PHE A 1 483 ? 12.905 -5.600 -19.367 1.00 90.38 483 PHE A C 1
ATOM 3971 O O . PHE A 1 483 ? 13.995 -6.111 -19.608 1.00 90.38 483 PHE A O 1
ATOM 3978 N N . TRP A 1 484 ? 12.755 -4.278 -19.223 1.00 90.81 484 TRP A N 1
ATOM 3979 C CA . TRP A 1 484 ? 13.868 -3.325 -19.322 1.00 90.81 484 TRP A CA 1
ATOM 3980 C C . TRP A 1 484 ? 14.971 -3.630 -18.311 1.00 90.81 484 TRP A C 1
ATOM 3982 O O . TRP A 1 484 ? 16.135 -3.732 -18.683 1.00 90.81 484 TRP A O 1
ATOM 3992 N N . LEU A 1 485 ? 14.612 -3.830 -17.038 1.00 92.06 485 LEU A N 1
ATOM 3993 C CA . LEU A 1 485 ? 15.606 -4.105 -16.000 1.00 92.06 485 LEU A CA 1
ATOM 3994 C C . LEU A 1 485 ? 16.380 -5.400 -16.285 1.00 92.06 485 LEU A C 1
ATOM 3996 O O . LEU A 1 485 ? 17.578 -5.469 -16.020 1.00 92.06 485 LEU A O 1
ATOM 4000 N N . MET A 1 486 ? 15.702 -6.418 -16.824 1.00 89.88 486 MET A N 1
ATOM 4001 C CA . MET A 1 486 ? 16.344 -7.658 -17.246 1.00 89.88 486 MET A CA 1
ATOM 4002 C C . MET A 1 486 ? 17.352 -7.390 -18.367 1.00 89.88 486 MET A C 1
ATOM 4004 O O . MET A 1 486 ? 18.515 -7.738 -18.197 1.00 89.88 486 MET A O 1
ATOM 4008 N N . GLN A 1 487 ? 16.949 -6.705 -19.443 1.00 88.00 487 GLN A N 1
ATOM 4009 C CA . GLN A 1 487 ? 17.825 -6.406 -20.584 1.00 88.00 487 GLN A CA 1
ATOM 4010 C C . GLN A 1 487 ? 19.014 -5.511 -20.213 1.00 88.00 487 GLN A C 1
ATOM 4012 O O . GLN A 1 487 ? 20.137 -5.789 -20.625 1.00 88.00 487 GLN A O 1
ATOM 4017 N N . ALA A 1 488 ? 18.793 -4.485 -19.387 1.00 88.44 488 ALA A N 1
ATOM 4018 C CA . ALA A 1 488 ? 19.842 -3.563 -18.951 1.00 88.44 488 ALA A CA 1
ATOM 4019 C C . ALA A 1 488 ? 20.949 -4.253 -18.128 1.00 88.44 488 ALA A C 1
ATOM 4021 O O . ALA A 1 488 ? 22.078 -3.766 -18.065 1.00 88.44 488 ALA A O 1
ATOM 4022 N N . LEU A 1 489 ? 20.638 -5.377 -17.470 1.00 88.81 489 LEU A N 1
ATOM 4023 C CA . LEU A 1 489 ? 21.562 -6.078 -16.574 1.00 88.81 489 LEU A CA 1
ATOM 4024 C C . LEU A 1 489 ? 22.061 -7.424 -17.114 1.00 88.81 489 LEU A C 1
ATOM 4026 O O . LEU A 1 489 ? 23.089 -7.905 -16.640 1.00 88.81 489 LEU A O 1
ATOM 4030 N N . GLU A 1 490 ? 21.362 -8.054 -18.059 1.00 81.88 490 GLU A N 1
ATOM 4031 C CA . GLU A 1 490 ? 21.622 -9.433 -18.500 1.00 81.88 490 GLU A CA 1
ATOM 4032 C C . GLU A 1 490 ? 23.056 -9.643 -19.003 1.00 81.88 490 GLU A C 1
ATOM 4034 O O . GLU A 1 490 ? 23.701 -10.628 -18.642 1.00 81.88 490 GLU A O 1
ATOM 4039 N N . THR A 1 491 ? 23.587 -8.693 -19.771 1.00 79.56 491 THR A N 1
ATOM 4040 C CA . THR A 1 491 ? 24.907 -8.804 -20.408 1.00 79.56 491 THR A CA 1
ATOM 4041 C C . THR A 1 491 ? 26.072 -8.505 -19.463 1.00 79.56 491 THR A C 1
ATOM 4043 O O . THR A 1 491 ? 27.117 -9.148 -19.559 1.00 79.56 491 THR A O 1
ATOM 4046 N N . HIS A 1 492 ? 25.914 -7.557 -18.532 1.00 84.50 492 HIS A N 1
ATOM 4047 C CA . HIS A 1 492 ? 27.030 -7.038 -17.723 1.00 84.50 492 HIS A CA 1
ATOM 4048 C C . HIS A 1 492 ? 26.929 -7.344 -16.227 1.00 84.50 492 HIS A C 1
ATOM 4050 O O . HIS A 1 492 ? 27.943 -7.321 -15.528 1.00 84.50 492 HIS A O 1
ATOM 4056 N N . ALA A 1 493 ? 25.734 -7.641 -15.714 1.00 87.94 493 ALA A N 1
ATOM 4057 C CA . ALA A 1 493 ? 25.512 -7.914 -14.298 1.00 87.94 493 ALA A CA 1
ATOM 4058 C C . ALA A 1 493 ? 24.361 -8.915 -14.036 1.00 87.94 493 ALA A C 1
ATOM 4060 O O . ALA A 1 493 ? 23.481 -8.633 -13.214 1.00 87.94 493 ALA A O 1
ATOM 4061 N N . PRO A 1 494 ? 24.382 -10.127 -14.630 1.00 86.44 494 PRO A N 1
ATOM 4062 C CA . PRO A 1 494 ? 23.283 -11.098 -14.515 1.00 86.44 494 PRO A CA 1
ATOM 4063 C C . PRO A 1 494 ? 23.004 -11.536 -13.066 1.00 86.44 494 PRO A C 1
ATOM 4065 O O . PRO A 1 494 ? 21.873 -11.850 -12.692 1.00 86.44 494 PRO A O 1
ATOM 4068 N N . PHE A 1 495 ? 24.028 -11.511 -12.206 1.00 88.62 495 PHE A N 1
ATOM 4069 C CA . PHE A 1 495 ? 23.888 -11.780 -10.773 1.00 88.62 495 PHE A CA 1
ATOM 4070 C C . PHE A 1 495 ? 22.967 -10.770 -10.066 1.00 88.62 495 PHE A C 1
ATOM 4072 O O . PHE A 1 495 ? 22.158 -11.159 -9.219 1.00 88.62 495 PHE A O 1
ATOM 4079 N N . LEU A 1 496 ? 23.049 -9.484 -10.430 1.00 88.81 496 LEU A N 1
ATOM 4080 C CA . LEU A 1 496 ? 22.196 -8.439 -9.856 1.00 88.81 496 LEU A CA 1
ATOM 4081 C C . LEU A 1 496 ? 20.743 -8.593 -10.311 1.00 88.81 496 LEU A C 1
ATOM 4083 O O . LEU A 1 496 ? 19.833 -8.385 -9.506 1.00 88.81 496 LEU A O 1
ATOM 4087 N N . THR A 1 497 ? 20.518 -9.037 -11.550 1.00 88.31 497 THR A N 1
ATOM 4088 C CA . THR A 1 497 ? 19.188 -9.376 -12.080 1.00 88.31 497 THR A CA 1
ATOM 4089 C C . THR A 1 497 ? 18.505 -10.437 -11.214 1.00 88.31 497 THR A C 1
ATOM 4091 O O . THR A 1 497 ? 17.386 -10.245 -10.737 1.00 88.31 497 THR A O 1
ATOM 4094 N N . GLY A 1 498 ? 19.205 -11.538 -10.921 1.00 89.75 498 GLY A N 1
ATOM 4095 C CA . GLY A 1 498 ? 18.665 -12.613 -10.083 1.00 89.75 498 GLY A CA 1
ATOM 4096 C C . GLY A 1 498 ? 18.356 -12.163 -8.649 1.00 89.75 498 GLY A C 1
ATOM 4097 O O . GLY A 1 498 ? 17.278 -12.454 -8.117 1.00 89.75 498 GLY A O 1
ATOM 4098 N N . ILE A 1 499 ? 19.268 -11.416 -8.017 1.00 89.06 499 ILE A N 1
ATOM 4099 C CA . ILE A 1 499 ? 19.075 -10.919 -6.643 1.00 89.06 499 ILE A CA 1
ATOM 4100 C C . ILE A 1 499 ? 17.929 -9.913 -6.561 1.00 89.06 499 ILE A C 1
ATOM 4102 O O . ILE A 1 499 ? 17.147 -9.960 -5.610 1.00 89.06 499 ILE A O 1
ATOM 4106 N N . THR A 1 500 ? 17.795 -9.009 -7.528 1.00 89.38 500 THR A N 1
ATOM 4107 C CA . THR A 1 500 ? 16.738 -7.991 -7.480 1.00 89.38 500 THR A CA 1
ATOM 4108 C C . THR A 1 500 ? 15.360 -8.557 -7.694 1.00 89.38 500 THR A C 1
ATOM 4110 O O . THR A 1 500 ? 14.456 -8.250 -6.915 1.00 89.38 500 THR A O 1
ATOM 4113 N N . PHE A 1 501 ? 15.173 -9.402 -8.703 1.00 91.88 501 PHE A N 1
ATOM 4114 C CA . PHE A 1 501 ? 13.850 -9.957 -8.927 1.00 91.88 501 PHE A CA 1
ATOM 4115 C C . PHE A 1 501 ? 13.435 -10.931 -7.828 1.00 91.88 501 PHE A C 1
ATOM 4117 O O . PHE A 1 501 ? 12.291 -10.869 -7.373 1.00 91.88 501 PHE A O 1
ATOM 4124 N N . SER A 1 502 ? 14.361 -11.754 -7.319 1.00 90.00 502 SER A N 1
ATOM 4125 C CA . SER A 1 502 ? 14.077 -12.573 -6.133 1.00 90.00 502 SER A CA 1
ATOM 4126 C C . SER A 1 502 ? 13.729 -11.703 -4.923 1.00 90.00 502 SER A C 1
ATOM 4128 O O . SER A 1 502 ? 12.751 -11.993 -4.239 1.00 90.00 502 SER A O 1
ATOM 4130 N N . SER A 1 503 ? 14.430 -10.583 -4.716 1.00 89.44 503 SER A N 1
ATOM 4131 C CA . SER A 1 503 ? 14.121 -9.592 -3.677 1.00 89.44 503 SER A CA 1
ATOM 4132 C C . SER A 1 503 ? 12.717 -8.992 -3.822 1.00 89.44 503 SER A C 1
ATOM 4134 O O . SER A 1 503 ? 11.962 -8.953 -2.849 1.00 89.44 503 SER A O 1
ATOM 4136 N N . PHE A 1 504 ? 12.326 -8.555 -5.024 1.00 90.69 504 PHE A N 1
ATOM 4137 C CA . PHE A 1 504 ? 10.995 -7.989 -5.271 1.00 90.69 504 PHE A CA 1
ATOM 4138 C C . PHE A 1 504 ? 9.874 -9.009 -5.055 1.00 90.69 504 PHE A C 1
ATOM 4140 O O . PHE A 1 504 ? 8.869 -8.686 -4.408 1.00 90.69 504 PHE A O 1
ATOM 4147 N N . ILE A 1 505 ? 10.042 -10.228 -5.578 1.00 91.50 505 ILE A N 1
ATOM 4148 C CA . ILE A 1 505 ? 9.073 -11.318 -5.422 1.00 91.50 505 ILE A CA 1
ATOM 4149 C C . ILE A 1 505 ? 8.931 -11.672 -3.939 1.00 91.50 505 ILE A C 1
ATOM 4151 O O . ILE A 1 505 ? 7.821 -11.674 -3.408 1.00 91.50 505 ILE A O 1
ATOM 4155 N N . LEU A 1 506 ? 10.050 -11.888 -3.248 1.00 88.56 506 LEU A N 1
ATOM 4156 C CA . LEU A 1 506 ? 10.072 -12.297 -1.849 1.00 88.56 506 LEU A CA 1
ATOM 4157 C C . LEU A 1 506 ? 9.449 -11.236 -0.923 1.00 88.56 506 LEU A C 1
ATOM 4159 O O . LEU A 1 506 ? 8.627 -11.575 -0.070 1.00 88.56 506 LEU A O 1
ATOM 4163 N N . SER A 1 507 ? 9.754 -9.952 -1.141 1.00 87.19 507 SER A N 1
ATOM 4164 C CA . SER A 1 507 ? 9.130 -8.833 -0.415 1.00 87.19 507 SER A CA 1
ATOM 4165 C C . SER A 1 507 ? 7.623 -8.790 -0.593 1.00 87.19 507 SER A C 1
ATOM 4167 O O . SER A 1 507 ? 6.877 -8.630 0.370 1.00 87.19 507 SER A O 1
ATOM 4169 N N . SER A 1 508 ? 7.163 -8.964 -1.830 1.00 91.12 508 SER A N 1
ATOM 4170 C CA . SER A 1 508 ? 5.743 -8.870 -2.167 1.00 91.12 508 SER A CA 1
ATOM 4171 C C . SER A 1 508 ? 4.960 -10.045 -1.587 1.00 91.12 508 SER A C 1
ATOM 4173 O O . SER A 1 508 ? 3.895 -9.832 -1.012 1.00 91.12 508 SER A O 1
ATOM 4175 N N . ILE A 1 509 ? 5.521 -11.260 -1.644 1.00 90.88 509 ILE A N 1
ATOM 4176 C CA . ILE A 1 509 ? 4.967 -12.457 -0.995 1.00 90.88 509 ILE A CA 1
ATOM 4177 C C . ILE A 1 509 ? 4.861 -12.238 0.516 1.00 90.88 509 ILE A C 1
ATOM 4179 O O . ILE A 1 509 ? 3.804 -12.488 1.099 1.00 90.88 509 ILE A O 1
ATOM 4183 N N . TYR A 1 510 ? 5.922 -11.737 1.155 1.00 87.88 510 TYR A N 1
ATOM 4184 C CA . TYR A 1 510 ? 5.913 -11.459 2.591 1.00 87.88 510 TYR A CA 1
ATOM 4185 C C . TYR A 1 510 ? 4.886 -10.386 2.972 1.00 87.88 510 TYR A C 1
ATOM 4187 O O . TYR A 1 510 ? 4.111 -10.577 3.912 1.00 87.88 510 TYR A O 1
ATOM 4195 N N . GLN A 1 511 ? 4.846 -9.271 2.237 1.00 88.44 511 GLN A N 1
ATOM 4196 C CA . GLN A 1 511 ? 3.906 -8.174 2.477 1.00 88.44 511 GLN A CA 1
ATOM 4197 C C . GLN A 1 511 ? 2.458 -8.627 2.274 1.00 88.44 511 GLN A C 1
ATOM 4199 O O . GLN A 1 511 ? 1.619 -8.331 3.125 1.00 88.44 511 GLN A O 1
ATOM 4204 N N . HIS A 1 512 ? 2.179 -9.399 1.219 1.00 92.19 512 HIS A N 1
ATOM 4205 C CA . HIS A 1 512 ? 0.868 -10.002 0.988 1.00 92.19 512 HIS A CA 1
ATOM 4206 C C . HIS A 1 512 ? 0.472 -10.908 2.156 1.00 92.19 512 HIS A C 1
ATOM 4208 O O . HIS A 1 512 ? -0.547 -10.690 2.806 1.00 92.19 512 HIS A O 1
ATOM 4214 N N . SER A 1 513 ? 1.325 -11.874 2.482 1.00 90.50 513 SER A N 1
ATOM 4215 C CA . SER A 1 513 ? 1.063 -12.898 3.489 1.00 90.50 513 SER A CA 1
ATOM 4216 C C . SER A 1 513 ? 0.843 -12.317 4.896 1.00 90.50 513 SER A C 1
ATOM 4218 O O . SER A 1 513 ? -0.201 -12.535 5.523 1.00 90.50 513 SER A O 1
ATOM 4220 N N . ASN A 1 514 ? 1.776 -11.483 5.371 1.00 86.44 514 ASN A N 1
ATOM 4221 C CA . ASN A 1 514 ? 1.660 -10.804 6.664 1.00 86.44 514 ASN A CA 1
ATOM 4222 C C . ASN A 1 514 ? 0.513 -9.778 6.662 1.00 86.44 514 ASN A C 1
ATOM 4224 O O . ASN A 1 514 ? -0.171 -9.583 7.669 1.00 86.44 514 ASN A O 1
ATOM 4228 N N . GLY A 1 515 ? 0.272 -9.119 5.531 1.00 88.75 515 GLY A N 1
ATOM 4229 C CA . GLY A 1 515 ? -0.844 -8.200 5.362 1.00 88.75 515 GLY A CA 1
ATOM 4230 C C . GLY A 1 515 ? -2.199 -8.886 5.505 1.00 88.75 515 GLY A C 1
ATOM 4231 O O . GLY A 1 515 ? -3.038 -8.399 6.263 1.00 88.75 515 GLY A O 1
ATOM 4232 N N . ILE A 1 516 ? -2.396 -10.040 4.859 1.00 92.25 516 ILE A N 1
ATOM 4233 C CA . ILE A 1 516 ? -3.633 -10.827 4.956 1.00 92.25 516 ILE A CA 1
ATOM 4234 C C . ILE A 1 516 ? -3.811 -11.377 6.375 1.00 92.25 516 ILE A C 1
ATOM 4236 O O . ILE A 1 516 ? -4.911 -11.308 6.923 1.00 92.25 516 ILE A O 1
ATOM 4240 N N . ALA A 1 517 ? -2.738 -11.830 7.031 1.00 89.31 517 ALA A N 1
ATOM 4241 C CA . ALA A 1 517 ? -2.792 -12.240 8.437 1.00 89.31 517 ALA A CA 1
ATOM 4242 C C . ALA A 1 517 ? -3.198 -11.083 9.375 1.00 89.31 517 ALA A C 1
ATOM 4244 O O . ALA A 1 517 ? -3.982 -11.272 10.313 1.00 89.31 517 ALA A O 1
ATOM 4245 N N . ASN A 1 518 ? -2.712 -9.867 9.109 1.00 86.75 518 ASN A N 1
ATOM 4246 C CA . ASN A 1 518 ? -3.104 -8.671 9.851 1.00 86.75 518 ASN A CA 1
ATOM 4247 C C . ASN A 1 518 ? -4.545 -8.244 9.562 1.00 86.75 518 ASN A C 1
ATOM 4249 O O . ASN A 1 518 ? -5.252 -7.879 10.502 1.00 86.75 518 ASN A O 1
ATOM 4253 N N . LEU A 1 519 ? -4.982 -8.321 8.303 1.00 90.31 519 LEU A N 1
ATOM 4254 C CA . LEU A 1 519 ? -6.353 -8.028 7.888 1.00 90.31 519 LEU A CA 1
ATOM 4255 C C . LEU A 1 519 ? -7.340 -8.999 8.541 1.00 90.31 519 LEU A C 1
ATOM 4257 O O . LEU A 1 519 ? -8.321 -8.561 9.130 1.00 90.31 519 LEU A O 1
ATOM 4261 N N . ARG A 1 520 ? -7.031 -10.297 8.534 1.00 91.25 520 ARG A N 1
ATOM 4262 C CA . ARG A 1 520 ? -7.754 -11.342 9.271 1.00 91.25 520 ARG A CA 1
ATOM 4263 C C . ARG A 1 520 ? -7.911 -10.994 10.749 1.00 91.25 520 ARG A C 1
ATOM 4265 O O . ARG A 1 520 ? -9.008 -11.083 11.290 1.00 91.25 520 ARG A O 1
ATOM 4272 N N . ASN A 1 521 ? -6.818 -10.604 11.408 1.00 87.00 521 ASN A N 1
ATOM 4273 C CA . ASN A 1 521 ? -6.868 -10.215 12.818 1.00 87.00 521 ASN A CA 1
ATOM 4274 C C . ASN A 1 521 ? -7.764 -8.984 13.016 1.00 87.00 521 ASN A C 1
ATOM 4276 O O . ASN A 1 521 ? -8.585 -8.983 13.922 1.00 87.00 521 ASN A O 1
ATOM 4280 N N . SER A 1 522 ? -7.657 -7.979 12.142 1.00 86.69 522 SER A N 1
ATOM 4281 C CA . SER A 1 522 ? -8.513 -6.791 12.184 1.00 86.69 522 SER A CA 1
ATOM 4282 C C . SER A 1 522 ? -9.992 -7.117 11.951 1.00 86.69 522 SER A C 1
ATOM 4284 O O . SER A 1 522 ? -10.824 -6.608 12.686 1.00 86.69 522 SER A O 1
ATOM 4286 N N . ILE A 1 523 ? -10.334 -7.998 11.007 1.00 90.50 523 ILE A N 1
ATOM 4287 C CA . ILE A 1 523 ? -11.717 -8.465 10.793 1.00 90.50 523 ILE A CA 1
ATOM 4288 C C . ILE A 1 523 ? -12.246 -9.148 12.056 1.00 90.50 523 ILE A C 1
ATOM 4290 O O . ILE A 1 523 ? -13.359 -8.868 12.497 1.00 90.50 523 ILE A O 1
ATOM 4294 N N . TYR A 1 524 ? -11.437 -10.016 12.668 1.00 89.88 524 TYR A N 1
ATOM 4295 C CA . TYR A 1 524 ? -11.834 -10.691 13.895 1.00 89.88 524 TYR A CA 1
ATOM 4296 C C . TYR A 1 524 ? -12.052 -9.702 15.051 1.00 89.88 524 TYR A C 1
ATOM 4298 O O . TYR A 1 524 ? -13.103 -9.735 15.684 1.00 89.88 524 TYR A O 1
ATOM 4306 N N . ASP A 1 525 ? -11.084 -8.821 15.310 1.00 84.62 525 ASP A N 1
ATOM 4307 C CA . ASP A 1 525 ? -11.116 -7.907 16.457 1.00 84.62 525 ASP A CA 1
ATOM 4308 C C . ASP A 1 525 ? -12.190 -6.813 16.311 1.00 84.62 525 ASP A C 1
ATOM 4310 O O . ASP A 1 525 ? -12.803 -6.435 17.308 1.00 84.62 525 ASP A O 1
ATOM 4314 N N . GLU A 1 526 ? -12.444 -6.327 15.090 1.00 85.50 526 GLU A N 1
ATOM 4315 C CA . GLU A 1 526 ? -13.343 -5.192 14.833 1.00 85.50 526 GLU A CA 1
ATOM 4316 C C . GLU A 1 526 ? -14.781 -5.583 14.466 1.00 85.50 526 GLU A C 1
ATOM 4318 O O . GLU A 1 526 ? -15.702 -4.821 14.757 1.00 85.50 526 GLU A O 1
ATOM 4323 N N . LEU A 1 527 ? -14.992 -6.725 13.797 1.00 87.62 527 LEU A N 1
ATOM 4324 C CA . LEU A 1 527 ? -16.313 -7.116 13.278 1.00 87.62 527 LEU A CA 1
ATOM 4325 C C . LEU A 1 527 ? -16.889 -8.329 14.006 1.00 87.62 527 LEU A C 1
ATOM 4327 O O . LEU A 1 527 ? -18.065 -8.335 14.354 1.00 87.62 527 LEU A O 1
ATOM 4331 N N . ILE A 1 528 ? -16.071 -9.356 14.245 1.00 89.25 528 ILE A N 1
ATOM 4332 C CA . ILE A 1 528 ? -16.559 -10.639 14.767 1.00 89.25 528 ILE A CA 1
ATOM 4333 C C . ILE A 1 528 ? -16.671 -10.605 16.294 1.00 89.25 528 ILE A C 1
ATOM 4335 O O . ILE A 1 528 ? -17.731 -10.896 16.844 1.00 89.25 528 ILE A O 1
ATOM 4339 N N . LYS A 1 529 ? -15.589 -10.222 16.979 1.00 87.44 529 LYS A N 1
ATOM 4340 C CA . LYS A 1 529 ? -15.486 -10.218 18.444 1.00 87.44 529 LYS A CA 1
ATOM 4341 C C . LYS A 1 529 ? -16.546 -9.349 19.147 1.00 87.44 529 LYS A C 1
ATOM 4343 O O . LYS A 1 529 ? -17.003 -9.768 20.207 1.00 87.44 529 LYS A O 1
ATOM 4348 N N . PRO A 1 530 ? -16.956 -8.174 18.623 1.00 84.06 530 PRO A N 1
ATOM 4349 C CA . PRO A 1 530 ? -18.007 -7.377 19.261 1.00 84.06 530 PRO A CA 1
ATOM 4350 C C . PRO A 1 530 ? -19.408 -7.997 19.172 1.00 84.06 530 PRO A C 1
ATOM 4352 O O . PRO A 1 530 ? -20.273 -7.628 19.958 1.00 84.06 530 PRO A O 1
ATOM 4355 N N . VAL A 1 531 ? -19.647 -8.897 18.210 1.00 85.56 531 VAL A N 1
ATOM 4356 C CA . VAL A 1 531 ? -20.968 -9.505 17.960 1.00 85.56 531 VAL A CA 1
ATOM 4357 C C . VAL A 1 531 ? -21.060 -10.909 18.555 1.00 85.56 531 VAL A C 1
ATOM 4359 O O . VAL A 1 531 ? -22.110 -11.296 19.062 1.00 85.56 531 VAL A O 1
ATOM 4362 N N . PHE A 1 532 ? -19.964 -11.666 18.516 1.00 86.81 532 PHE A N 1
ATOM 4363 C CA . PHE A 1 532 ? -19.925 -13.065 18.922 1.00 86.81 532 PHE A CA 1
ATOM 4364 C C . PHE A 1 532 ? -18.809 -13.330 19.932 1.00 86.81 532 PHE A C 1
ATOM 4366 O O . PHE A 1 532 ? -17.659 -12.925 19.745 1.00 86.81 532 PHE A O 1
ATOM 4373 N N . THR A 1 533 ? -19.137 -14.087 20.976 1.00 88.31 533 THR A N 1
ATOM 4374 C CA . THR A 1 533 ? -18.174 -14.644 21.926 1.00 88.31 533 THR A CA 1
ATOM 4375 C C . THR A 1 533 ? -17.854 -16.086 21.538 1.00 88.31 533 THR A C 1
ATOM 4377 O O . THR A 1 533 ? -18.745 -16.908 21.349 1.00 88.31 533 THR A O 1
ATOM 4380 N N . PHE A 1 534 ? -16.566 -16.395 21.394 1.00 88.69 534 PHE A N 1
ATOM 4381 C CA . PHE A 1 534 ? -16.084 -17.714 20.985 1.00 88.69 534 PHE A CA 1
ATOM 4382 C C . PHE A 1 534 ? -15.022 -18.233 21.952 1.00 88.69 534 PHE A C 1
ATOM 4384 O O . PHE A 1 534 ? -14.213 -17.456 22.467 1.00 88.69 534 PHE A O 1
ATOM 4391 N N . ASP A 1 535 ? -14.965 -19.555 22.114 1.00 89.19 535 ASP A N 1
ATOM 4392 C CA . ASP A 1 535 ? -13.867 -20.235 22.803 1.00 89.19 535 ASP A CA 1
ATOM 4393 C C . ASP A 1 535 ? -12.558 -20.107 22.019 1.00 89.19 535 ASP A C 1
ATOM 4395 O O . ASP A 1 535 ? -12.565 -20.032 20.788 1.00 89.19 535 ASP A O 1
ATOM 4399 N N . GLN A 1 536 ? -11.413 -20.159 22.709 1.00 87.88 536 GLN A N 1
ATOM 4400 C CA . GLN A 1 536 ? -10.084 -19.964 22.104 1.00 87.88 536 GLN A CA 1
ATOM 4401 C C . GLN A 1 536 ? -9.843 -20.852 20.870 1.00 87.88 536 GLN A C 1
ATOM 4403 O O . GLN A 1 536 ? -9.365 -20.372 19.844 1.00 87.88 536 GLN A O 1
ATOM 4408 N N . VAL A 1 537 ? -10.264 -22.119 20.925 1.00 89.88 537 VAL A N 1
ATOM 4409 C CA . VAL A 1 537 ? -10.134 -23.068 19.806 1.00 89.88 537 VAL A CA 1
ATOM 4410 C C . VAL A 1 537 ? -10.982 -22.644 18.599 1.00 89.88 537 VAL A C 1
ATOM 4412 O O . VAL A 1 537 ? -10.583 -22.832 17.448 1.00 89.88 537 VAL A O 1
ATOM 4415 N N . MET A 1 538 ? -12.166 -22.075 18.834 1.00 90.44 538 MET A N 1
ATOM 4416 C CA . MET A 1 538 ? -13.030 -21.583 17.763 1.00 90.44 538 MET A CA 1
ATOM 4417 C C . MET A 1 538 ? -12.507 -20.264 17.188 1.00 90.44 538 MET A C 1
ATOM 4419 O O . MET A 1 538 ? -12.544 -20.086 15.973 1.00 90.44 538 MET A O 1
ATOM 4423 N N . VAL A 1 539 ? -11.923 -19.392 18.016 1.00 89.88 539 VAL A N 1
ATOM 4424 C CA . VAL A 1 539 ? -11.230 -18.175 17.558 1.00 89.88 539 VAL A CA 1
ATOM 4425 C C . VAL A 1 539 ? -10.107 -18.509 16.581 1.00 89.88 539 VAL A C 1
ATOM 4427 O O . VAL A 1 539 ? -10.015 -17.897 15.515 1.00 89.88 539 VAL A O 1
ATOM 4430 N N . GLU A 1 540 ? -9.264 -19.485 16.918 1.00 87.88 540 GLU A N 1
ATOM 4431 C CA . GLU A 1 540 ? -8.177 -19.917 16.037 1.00 87.88 540 GLU A CA 1
ATOM 4432 C C . GLU A 1 540 ? -8.705 -20.510 14.732 1.00 87.88 540 GLU A C 1
ATOM 4434 O O . GLU A 1 540 ? -8.216 -20.145 13.662 1.00 87.88 540 GLU A O 1
ATOM 4439 N N . ARG A 1 541 ? -9.759 -21.336 14.790 1.00 90.12 541 ARG A N 1
ATOM 4440 C CA . ARG A 1 541 ? -10.412 -21.882 13.589 1.00 90.12 541 ARG A CA 1
ATOM 4441 C C . ARG A 1 541 ? -11.011 -20.796 12.696 1.00 90.12 541 ARG A C 1
ATOM 4443 O O . ARG A 1 541 ? -10.787 -20.822 11.488 1.00 90.12 541 ARG A O 1
ATOM 4450 N N . VAL A 1 542 ? -11.718 -19.817 13.264 1.00 91.38 542 VAL A N 1
ATOM 4451 C CA . VAL A 1 542 ? -12.293 -18.685 12.514 1.00 91.38 542 VAL A CA 1
ATOM 4452 C C . VAL A 1 542 ? -11.187 -17.854 11.865 1.00 91.38 542 VAL A C 1
ATOM 4454 O O . VAL A 1 542 ? -11.281 -17.518 10.682 1.00 91.38 542 VAL A O 1
ATOM 4457 N N . LYS A 1 543 ? -10.104 -17.559 12.593 1.00 90.06 543 LYS A N 1
ATOM 4458 C CA . LYS A 1 543 ? -8.941 -16.852 12.038 1.00 90.06 543 LYS A CA 1
ATOM 4459 C C . LYS A 1 543 ? -8.299 -17.658 10.905 1.00 90.06 543 LYS A C 1
ATOM 4461 O O . LYS A 1 543 ? -8.087 -17.126 9.821 1.00 90.06 543 LYS A O 1
ATOM 4466 N N . LEU A 1 544 ? -8.027 -18.941 11.108 1.00 90.62 544 LEU A N 1
ATOM 4467 C CA . LEU A 1 544 ? -7.428 -19.792 10.081 1.00 90.62 544 LEU A CA 1
ATOM 4468 C C . LEU A 1 544 ? -8.317 -19.879 8.825 1.00 90.62 544 LEU A C 1
ATOM 4470 O O . LEU A 1 544 ? -7.835 -19.674 7.715 1.00 90.62 544 LEU A O 1
ATOM 4474 N N . SER A 1 545 ? -9.626 -20.078 8.995 1.00 91.81 545 SER A N 1
ATOM 4475 C CA . SER A 1 545 ? -10.581 -20.113 7.882 1.00 91.81 545 SER A CA 1
ATOM 4476 C C . SER A 1 545 ? -10.627 -18.788 7.119 1.00 91.81 545 SER A C 1
ATOM 4478 O O . SER A 1 545 ? -10.574 -18.780 5.892 1.00 91.81 545 SER A O 1
ATOM 4480 N N . THR A 1 546 ? -10.701 -17.657 7.823 1.00 92.88 546 THR A N 1
ATOM 4481 C CA . THR A 1 546 ? -10.713 -16.328 7.187 1.00 92.88 546 THR A CA 1
ATOM 4482 C C . THR A 1 546 ? -9.389 -16.013 6.491 1.00 92.88 546 THR A C 1
ATOM 4484 O O . THR A 1 546 ? -9.405 -15.393 5.431 1.00 92.88 546 THR A O 1
ATOM 4487 N N . PHE A 1 547 ? -8.251 -16.493 7.007 1.00 93.06 547 PHE A N 1
ATOM 4488 C CA . PHE A 1 547 ? -6.960 -16.397 6.320 1.00 93.06 547 PHE A CA 1
ATOM 4489 C C . PHE A 1 547 ? -6.992 -17.087 4.953 1.00 93.06 547 PHE A C 1
ATOM 4491 O O . PHE A 1 547 ? -6.660 -16.463 3.945 1.00 93.06 547 PHE A O 1
ATOM 4498 N N . PHE A 1 548 ? -7.407 -18.356 4.907 1.00 94.12 548 PHE A N 1
ATOM 4499 C CA . PHE A 1 548 ? -7.461 -19.117 3.657 1.00 94.12 548 PHE A CA 1
ATOM 4500 C C . PHE A 1 548 ? -8.456 -18.515 2.662 1.00 94.12 548 PHE A C 1
ATOM 4502 O O . PHE A 1 548 ? -8.112 -18.338 1.496 1.00 94.12 548 PHE A O 1
ATOM 4509 N N . LEU A 1 549 ? -9.644 -18.111 3.126 1.00 95.94 549 LEU A N 1
ATOM 4510 C CA . LEU A 1 549 ? -10.648 -17.461 2.279 1.00 95.94 549 LEU A CA 1
ATOM 4511 C C . LEU A 1 549 ? -10.115 -16.173 1.642 1.00 95.94 549 LEU A C 1
ATOM 4513 O O . LEU A 1 549 ? -10.251 -15.991 0.435 1.00 95.94 549 LEU A O 1
ATOM 4517 N N . LEU A 1 550 ? -9.463 -15.303 2.419 1.00 96.12 550 LEU A N 1
ATOM 4518 C CA . LEU A 1 550 ? -8.890 -14.064 1.892 1.00 96.12 550 LEU A CA 1
ATOM 4519 C C . LEU A 1 550 ? -7.773 -14.331 0.871 1.00 96.12 550 LEU A C 1
ATOM 4521 O O . LEU A 1 550 ? -7.723 -13.647 -0.143 1.00 96.12 550 LEU A O 1
ATOM 4525 N N . ASN A 1 551 ? -6.915 -15.333 1.083 1.00 95.62 551 ASN A N 1
ATOM 4526 C CA . ASN A 1 551 ? -5.878 -15.686 0.100 1.00 95.62 551 ASN A CA 1
ATOM 4527 C C . ASN A 1 551 ? -6.476 -16.244 -1.203 1.00 95.62 551 ASN A C 1
ATOM 4529 O O . ASN A 1 551 ? -6.033 -15.894 -2.291 1.00 95.62 551 ASN A O 1
ATOM 4533 N N . ILE A 1 552 ? -7.508 -17.087 -1.124 1.00 96.50 552 ILE A N 1
ATOM 4534 C CA . ILE A 1 552 ? -8.180 -17.592 -2.332 1.00 96.50 552 ILE A CA 1
ATOM 4535 C C . ILE A 1 552 ? -8.829 -16.429 -3.091 1.00 96.50 552 ILE A C 1
ATOM 4537 O O . ILE A 1 552 ? -8.672 -16.313 -4.306 1.00 96.50 552 ILE A O 1
ATOM 4541 N N . MET A 1 553 ? -9.502 -15.522 -2.377 1.00 97.00 553 MET A N 1
ATOM 4542 C CA . MET A 1 553 ? -10.083 -14.324 -2.982 1.00 97.00 553 MET A CA 1
ATOM 4543 C C . MET A 1 553 ? -9.022 -13.411 -3.604 1.00 97.00 553 MET A C 1
ATOM 4545 O O . MET A 1 553 ? -9.281 -12.830 -4.656 1.00 97.00 553 MET A O 1
ATOM 4549 N N . SER A 1 554 ? -7.836 -13.274 -2.999 1.00 96.69 554 SER A N 1
ATOM 4550 C CA . SER A 1 554 ? -6.774 -12.431 -3.560 1.00 96.69 554 SER A CA 1
ATOM 4551 C C . SER A 1 554 ? -6.193 -13.024 -4.841 1.00 96.69 554 SER A C 1
ATOM 4553 O O . SER A 1 554 ? -5.942 -12.277 -5.782 1.00 96.69 554 SER A O 1
ATOM 4555 N N . ILE A 1 555 ? -6.065 -14.352 -4.935 1.00 96.12 555 ILE A N 1
ATOM 4556 C CA . ILE A 1 555 ? -5.656 -15.043 -6.169 1.00 96.12 555 ILE A CA 1
ATOM 4557 C C . ILE A 1 555 ? -6.664 -14.783 -7.291 1.00 96.12 555 ILE A C 1
ATOM 4559 O O . ILE A 1 555 ? -6.278 -14.367 -8.383 1.00 96.12 555 ILE A O 1
ATOM 4563 N N . VAL A 1 556 ? -7.958 -14.970 -7.013 1.00 96.00 556 VAL A N 1
ATOM 4564 C CA . VAL A 1 556 ? -9.028 -14.714 -7.993 1.00 96.00 556 VAL A CA 1
ATOM 4565 C C . VAL A 1 556 ? -9.039 -13.241 -8.407 1.00 96.00 556 VAL A C 1
ATOM 4567 O O . VAL A 1 556 ? -9.128 -12.925 -9.590 1.00 96.00 556 VAL A O 1
ATOM 4570 N N . CYS A 1 557 ? -8.894 -12.322 -7.453 1.00 94.75 557 CYS A N 1
ATOM 4571 C CA . CYS A 1 557 ? -8.873 -10.891 -7.736 1.00 94.75 557 CYS A CA 1
ATOM 4572 C C . CYS A 1 557 ? -7.637 -10.474 -8.554 1.00 94.75 557 CYS A C 1
ATOM 4574 O O . CYS A 1 557 ? -7.766 -9.677 -9.481 1.00 94.75 557 CYS A O 1
ATOM 4576 N N . ALA A 1 558 ? -6.466 -11.063 -8.298 1.00 93.44 558 ALA A N 1
ATOM 4577 C CA . ALA A 1 558 ? -5.272 -10.841 -9.109 1.00 93.44 558 ALA A CA 1
ATOM 4578 C C . ALA A 1 558 ? -5.459 -11.320 -10.557 1.00 93.44 558 ALA A C 1
ATOM 4580 O O . ALA A 1 558 ? -5.066 -10.613 -11.482 1.00 93.44 558 ALA A O 1
ATOM 4581 N N . MET A 1 559 ? -6.131 -12.458 -10.773 1.00 91.12 559 MET A N 1
ATOM 4582 C CA . MET A 1 559 ? -6.520 -12.887 -12.122 1.00 91.12 559 MET A CA 1
ATOM 4583 C C . MET A 1 559 ? -7.471 -11.884 -12.776 1.00 91.12 559 MET A C 1
ATOM 4585 O O . MET A 1 559 ? -7.270 -11.524 -13.931 1.00 91.12 559 MET A O 1
ATOM 4589 N N . LEU A 1 560 ? -8.465 -11.369 -12.050 1.00 90.06 560 LEU A N 1
ATOM 4590 C CA . LEU A 1 560 ? -9.367 -10.343 -12.585 1.00 90.06 560 LEU A CA 1
ATOM 4591 C C . LEU A 1 560 ? -8.620 -9.057 -12.976 1.00 90.06 560 LEU A C 1
ATOM 4593 O O . LEU A 1 560 ? -8.954 -8.444 -13.990 1.00 90.06 560 LEU A O 1
ATOM 4597 N N . PHE A 1 561 ? -7.580 -8.667 -12.232 1.00 87.50 561 PHE A N 1
ATOM 4598 C CA . PHE A 1 561 ? -6.752 -7.508 -12.588 1.00 87.50 561 PHE A CA 1
ATOM 4599 C C . PHE A 1 561 ? -5.993 -7.683 -13.905 1.00 87.50 561 PHE A C 1
ATOM 4601 O O . PHE A 1 561 ? -5.844 -6.694 -14.623 1.00 87.50 561 PHE A O 1
ATOM 4608 N N . THR A 1 562 ? -5.608 -8.909 -14.281 1.00 80.25 562 THR A N 1
ATOM 4609 C CA . THR A 1 562 ? -4.985 -9.164 -15.600 1.00 80.25 562 THR A CA 1
ATOM 4610 C C . THR A 1 562 ? -5.914 -8.772 -16.754 1.00 80.25 562 THR A C 1
ATOM 4612 O O . THR A 1 562 ? -5.477 -8.187 -17.742 1.00 80.25 562 THR A O 1
ATOM 4615 N N . TYR A 1 563 ? -7.223 -8.988 -16.600 1.00 80.38 563 TYR A N 1
ATOM 4616 C CA . TYR A 1 563 ? -8.217 -8.609 -17.605 1.00 80.38 563 TYR A CA 1
ATOM 4617 C C . TYR A 1 563 ? -8.533 -7.112 -17.608 1.00 80.38 563 TYR A C 1
ATOM 4619 O O . TYR A 1 563 ? -8.976 -6.582 -18.625 1.00 80.38 563 TYR A O 1
ATOM 4627 N N . ALA A 1 564 ? -8.285 -6.407 -16.501 1.00 73.81 564 ALA A N 1
ATOM 4628 C CA . ALA A 1 564 ? -8.574 -4.980 -16.393 1.00 73.81 564 ALA A CA 1
ATOM 4629 C C . ALA A 1 564 ? -7.640 -4.098 -17.246 1.00 73.81 564 ALA A C 1
ATOM 4631 O O . ALA A 1 564 ? -7.924 -2.909 -17.371 1.00 73.81 564 ALA A O 1
ATOM 4632 N N . ARG A 1 565 ? -6.530 -4.643 -17.787 1.00 73.75 565 ARG A N 1
ATOM 4633 C CA . ARG A 1 565 ? -5.541 -3.972 -18.670 1.00 73.75 565 ARG A CA 1
ATOM 4634 C C . ARG A 1 565 ? -5.078 -2.581 -18.196 1.00 73.75 565 ARG A C 1
ATOM 4636 O O . ARG A 1 565 ? -4.617 -1.747 -18.981 1.00 73.75 565 ARG A O 1
ATOM 4643 N N . ASN A 1 566 ? -5.164 -2.322 -16.894 1.00 81.75 566 ASN A N 1
ATOM 4644 C CA . ASN A 1 566 ? -4.737 -1.082 -16.253 1.00 81.75 566 ASN A CA 1
ATOM 4645 C C . ASN A 1 566 ? -3.307 -1.208 -15.719 1.00 81.75 566 ASN A C 1
ATOM 4647 O O . ASN A 1 566 ? -2.794 -2.309 -15.542 1.00 81.75 566 ASN A O 1
ATOM 4651 N N . SER A 1 567 ? -2.636 -0.082 -15.465 1.00 86.19 567 SER A N 1
ATOM 4652 C CA . SER A 1 567 ? -1.342 -0.140 -14.779 1.00 86.19 567 SER A CA 1
ATOM 4653 C C . SER A 1 567 ? -1.534 -0.485 -13.296 1.00 86.19 567 SER A C 1
ATOM 4655 O O . SER A 1 567 ? -2.515 -0.060 -12.669 1.00 86.19 567 SER A O 1
ATOM 4657 N N . LEU A 1 568 ? -0.565 -1.197 -12.713 1.00 91.50 568 LEU A N 1
ATOM 4658 C CA . LEU A 1 568 ? -0.508 -1.502 -11.274 1.00 91.50 568 LEU A CA 1
ATOM 4659 C C . LEU A 1 568 ? -0.701 -0.247 -10.411 1.00 91.50 568 LEU A C 1
ATOM 4661 O O . LEU A 1 568 ? -1.503 -0.235 -9.474 1.00 91.50 568 LEU A O 1
ATOM 4665 N N . LEU A 1 569 ? 0.013 0.832 -10.748 1.00 91.06 569 LEU A N 1
ATOM 4666 C CA . LEU A 1 569 ? -0.009 2.062 -9.964 1.00 91.06 569 LEU A CA 1
ATOM 4667 C C . LEU A 1 569 ? -1.308 2.862 -10.154 1.00 91.06 569 LEU A C 1
ATOM 4669 O O . LEU A 1 569 ? -1.794 3.457 -9.193 1.00 91.06 569 LEU A O 1
ATOM 4673 N N . SER A 1 570 ? -1.927 2.834 -11.341 1.00 90.06 570 SER A N 1
ATOM 4674 C CA . SER A 1 570 ? -3.251 3.444 -11.529 1.00 90.06 570 SER A CA 1
ATOM 4675 C C . SER A 1 570 ? -4.325 2.750 -10.702 1.00 90.06 570 SER A C 1
ATOM 4677 O O . SER A 1 570 ? -5.154 3.443 -10.113 1.00 90.06 570 SER A O 1
ATOM 4679 N N . LEU A 1 571 ? -4.311 1.414 -10.626 1.00 91.88 571 LEU A N 1
ATOM 4680 C CA . LEU A 1 571 ? -5.237 0.668 -9.767 1.00 91.88 571 LEU A CA 1
ATOM 4681 C C . LEU A 1 571 ? -4.992 0.974 -8.287 1.00 91.88 571 LEU A C 1
ATOM 4683 O O . LEU A 1 571 ? -5.951 1.200 -7.549 1.00 91.88 571 LEU A O 1
ATOM 4687 N N . PHE A 1 572 ? -3.727 1.076 -7.861 1.00 93.38 572 PHE A N 1
ATOM 4688 C CA . PHE A 1 572 ? -3.397 1.531 -6.508 1.00 93.38 572 PHE A CA 1
ATOM 4689 C C . PHE A 1 572 ? -3.997 2.910 -6.208 1.00 93.38 572 PHE A C 1
ATOM 4691 O O . PHE A 1 572 ? -4.711 3.055 -5.215 1.00 93.38 572 PHE A O 1
ATOM 4698 N N . PHE A 1 573 ? -3.752 3.907 -7.067 1.00 92.31 573 PHE A N 1
ATOM 4699 C CA . PHE A 1 573 ? -4.320 5.244 -6.891 1.00 92.31 573 PHE A CA 1
ATOM 4700 C C . PHE A 1 573 ? -5.843 5.208 -6.876 1.00 92.31 573 PHE A C 1
ATOM 4702 O O . PHE A 1 573 ? -6.455 5.858 -6.038 1.00 92.31 573 PHE A O 1
ATOM 4709 N N . LEU A 1 574 ? -6.467 4.420 -7.750 1.00 92.81 574 LEU A N 1
ATOM 4710 C CA . LEU A 1 574 ? -7.916 4.298 -7.804 1.00 92.81 574 LEU A CA 1
ATOM 4711 C C . LEU A 1 574 ? -8.503 3.785 -6.482 1.00 92.81 574 LEU A C 1
ATOM 4713 O O . LEU A 1 574 ? -9.401 4.424 -5.934 1.00 92.81 574 LEU A O 1
ATOM 4717 N N . PHE A 1 575 ? -7.989 2.674 -5.946 1.00 93.75 575 PHE A N 1
ATOM 4718 C CA . PHE A 1 575 ? -8.467 2.123 -4.674 1.00 93.75 575 PHE A CA 1
ATOM 4719 C C . PHE A 1 575 ? -8.131 3.034 -3.495 1.00 93.75 575 PHE A C 1
ATOM 4721 O O . PHE A 1 575 ? -8.990 3.289 -2.652 1.00 93.75 575 PHE A O 1
ATOM 4728 N N . ASN A 1 576 ? -6.906 3.566 -3.449 1.00 93.75 576 ASN A N 1
ATOM 4729 C CA . ASN A 1 576 ? -6.479 4.458 -2.376 1.00 93.75 576 ASN A CA 1
ATOM 4730 C C . ASN A 1 576 ? -7.344 5.717 -2.337 1.00 93.75 576 ASN A C 1
ATOM 4732 O O . ASN A 1 576 ? -7.827 6.085 -1.276 1.00 93.75 576 ASN A O 1
ATOM 4736 N N . HIS A 1 577 ? -7.582 6.351 -3.484 1.00 93.44 577 HIS A N 1
ATOM 4737 C CA . HIS A 1 577 ? -8.282 7.630 -3.563 1.00 93.44 577 HIS A CA 1
ATOM 4738 C C . HIS A 1 577 ? -9.808 7.514 -3.486 1.00 93.44 577 HIS A C 1
ATOM 4740 O O . HIS A 1 577 ? -10.466 8.501 -3.166 1.00 93.44 577 HIS A O 1
ATOM 4746 N N . SER A 1 578 ? -10.382 6.341 -3.763 1.00 94.12 578 SER A N 1
ATOM 4747 C CA . SER A 1 578 ? -11.831 6.125 -3.644 1.00 94.12 578 SER A CA 1
ATOM 4748 C C . SER A 1 578 ? -12.267 5.675 -2.248 1.00 94.12 578 SER A C 1
ATOM 4750 O O . SER A 1 578 ? -13.366 6.024 -1.826 1.00 94.12 578 SER A O 1
ATOM 4752 N N . LEU A 1 579 ? -11.428 4.927 -1.519 1.00 94.94 579 LEU A N 1
ATOM 4753 C CA . LEU A 1 579 ? -11.830 4.279 -0.263 1.00 94.94 579 LEU A CA 1
ATOM 4754 C C . LEU A 1 579 ? -11.282 4.961 1.000 1.00 94.94 579 LEU A C 1
ATOM 4756 O O . LEU A 1 579 ? -12.024 5.115 1.968 1.00 94.94 579 LEU A O 1
ATOM 4760 N N . ASN A 1 580 ? -10.017 5.399 1.017 1.00 93.06 580 ASN A N 1
ATOM 4761 C CA . ASN A 1 580 ? -9.429 6.012 2.220 1.00 93.06 580 ASN A CA 1
ATOM 4762 C C . ASN A 1 580 ? -9.914 7.450 2.493 1.00 93.06 580 ASN A C 1
ATOM 4764 O O . ASN A 1 580 ? -10.153 7.778 3.659 1.00 93.06 580 ASN A O 1
ATOM 4768 N N . PRO A 1 581 ? -10.076 8.330 1.486 1.00 93.50 581 PRO A N 1
ATOM 4769 C CA . PRO A 1 581 ? -10.468 9.712 1.725 1.00 93.50 581 PRO A CA 1
ATOM 4770 C C . PRO A 1 581 ? -11.849 9.909 2.357 1.00 93.50 581 PRO A C 1
ATOM 4772 O O . PRO A 1 581 ? -11.930 10.759 3.241 1.00 93.50 581 PRO A O 1
ATOM 4775 N N . PRO A 1 582 ? -12.905 9.128 2.036 1.00 95.00 582 PRO A N 1
ATOM 4776 C CA . PRO A 1 582 ? -14.159 9.203 2.785 1.00 95.00 582 PRO A CA 1
ATOM 4777 C C . PRO A 1 582 ? -13.976 8.933 4.286 1.00 95.00 582 PRO A C 1
ATOM 4779 O O . PRO A 1 582 ? -14.525 9.648 5.123 1.00 95.00 582 PRO A O 1
ATOM 4782 N N . ILE A 1 583 ? -13.149 7.944 4.644 1.00 93.81 583 ILE A N 1
ATOM 4783 C CA . ILE A 1 583 ? -12.852 7.610 6.046 1.00 93.81 583 ILE A CA 1
ATOM 4784 C C . ILE A 1 583 ? -12.116 8.774 6.717 1.00 93.81 583 ILE A C 1
ATOM 4786 O O . ILE A 1 583 ? -12.475 9.206 7.814 1.00 93.81 583 ILE A O 1
ATOM 4790 N N . PHE A 1 584 ? -11.111 9.320 6.032 1.00 92.69 584 PHE A N 1
ATOM 4791 C CA . PHE A 1 584 ? -10.356 10.467 6.523 1.00 92.69 584 PHE A CA 1
ATOM 4792 C C . PHE A 1 584 ? -11.228 11.718 6.669 1.00 92.69 584 PHE A C 1
ATOM 4794 O O . PHE A 1 584 ? -11.111 12.418 7.669 1.00 92.69 584 PHE A O 1
ATOM 4801 N N . GLY A 1 585 ? -12.149 11.966 5.735 1.00 94.56 585 GLY A N 1
ATOM 4802 C CA . GLY A 1 585 ? -13.102 13.074 5.784 1.00 94.56 585 GLY A CA 1
ATOM 4803 C C . GLY A 1 585 ? -14.011 13.019 7.012 1.00 94.56 585 GLY A C 1
ATOM 4804 O O . GLY A 1 585 ? -14.212 14.039 7.668 1.00 94.56 585 GLY A O 1
ATOM 4805 N N . VAL A 1 586 ? -14.497 11.831 7.386 1.00 94.44 586 VAL A N 1
ATOM 4806 C CA . VAL A 1 586 ? -15.292 11.652 8.616 1.00 94.44 586 VAL A CA 1
ATOM 4807 C C . VAL A 1 586 ? -14.449 11.868 9.867 1.00 94.44 586 VAL A C 1
ATOM 4809 O O . VAL A 1 586 ? -14.912 12.510 10.813 1.00 94.44 586 VAL A O 1
ATOM 4812 N N . MET A 1 587 ? -13.210 11.371 9.893 1.00 91.00 587 MET A N 1
ATOM 4813 C CA . MET A 1 587 ? -12.311 11.614 11.025 1.00 91.00 587 MET A CA 1
ATOM 4814 C C . MET A 1 587 ? -11.961 13.098 11.159 1.00 91.00 587 MET A C 1
ATOM 4816 O O . MET A 1 587 ? -12.001 13.631 12.265 1.00 91.00 587 MET A O 1
ATOM 4820 N N . LEU A 1 588 ? -11.709 13.792 10.048 1.00 92.44 588 LEU A N 1
ATOM 4821 C CA . LEU A 1 588 ? -11.523 15.241 10.030 1.00 92.44 588 LEU A CA 1
ATOM 4822 C C . LEU A 1 588 ? -12.760 15.978 10.536 1.00 92.44 588 LEU A C 1
ATOM 4824 O O . LEU A 1 588 ? -12.626 16.835 11.403 1.00 92.44 588 LEU A O 1
ATOM 4828 N N . LEU A 1 589 ? -13.957 15.632 10.056 1.00 94.25 589 LEU A N 1
ATOM 4829 C CA . LEU A 1 589 ? -15.212 16.216 10.541 1.00 94.25 589 LEU A CA 1
ATOM 4830 C C . LEU A 1 589 ? -15.363 16.026 12.059 1.00 94.25 589 LEU A C 1
ATOM 4832 O O . LEU A 1 589 ? -15.738 16.960 12.765 1.00 94.25 589 LEU A O 1
ATOM 4836 N N . SER A 1 590 ? -15.029 14.834 12.556 1.00 90.19 590 SER A N 1
ATOM 4837 C CA . SER A 1 590 ? -15.109 14.474 13.976 1.00 90.19 590 SER A CA 1
ATOM 4838 C C . SER A 1 590 ? -14.175 15.307 14.859 1.00 90.19 590 SER A C 1
ATOM 4840 O O . SER A 1 590 ? -14.552 15.657 15.981 1.00 90.19 590 SER A O 1
ATOM 4842 N N . ILE A 1 591 ? -12.978 15.620 14.346 1.00 88.88 591 ILE A N 1
ATOM 4843 C CA . ILE A 1 591 ? -11.937 16.398 15.034 1.00 88.88 591 ILE A CA 1
ATOM 4844 C C . ILE A 1 591 ? -12.209 17.905 14.927 1.00 88.88 591 ILE A C 1
ATOM 4846 O O . ILE A 1 591 ? -12.095 18.621 15.917 1.00 88.88 591 ILE A O 1
ATOM 4850 N N . LEU A 1 592 ? -12.561 18.395 13.735 1.00 90.44 592 LEU A N 1
ATOM 4851 C CA . LEU A 1 592 ? -12.696 19.825 13.443 1.00 90.44 592 LEU A CA 1
ATOM 4852 C C . LEU A 1 592 ? -14.032 20.410 13.917 1.00 90.44 592 LEU A C 1
ATOM 4854 O O . LEU A 1 592 ? -14.095 21.597 14.231 1.00 90.44 592 LEU A O 1
ATOM 4858 N N . ASN A 1 593 ? -15.102 19.610 13.966 1.00 91.50 593 ASN A N 1
ATOM 4859 C CA . ASN A 1 593 ? -16.434 20.083 14.328 1.00 91.50 593 ASN A CA 1
ATOM 4860 C C . ASN A 1 593 ? -16.971 19.372 15.582 1.00 91.50 593 ASN A C 1
ATOM 4862 O O . ASN A 1 593 ? 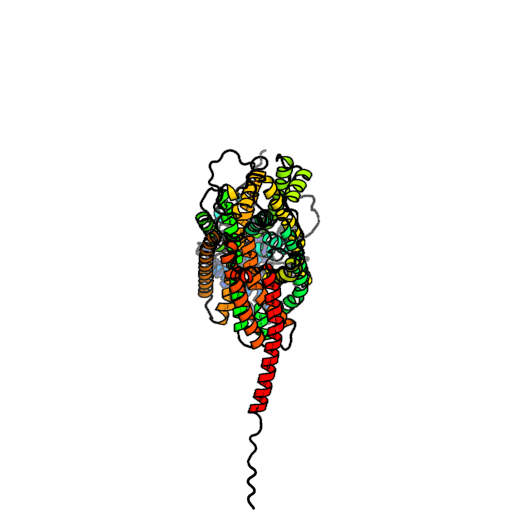-17.446 18.233 15.550 1.00 91.50 593 ASN A O 1
ATOM 4866 N N . THR A 1 594 ? -16.968 20.088 16.709 1.00 87.69 594 THR A N 1
ATOM 4867 C CA . THR A 1 594 ? -17.491 19.593 17.994 1.00 87.69 594 THR A CA 1
ATOM 4868 C C . THR A 1 594 ? -19.008 19.385 17.982 1.00 87.69 594 THR A C 1
ATOM 4870 O O . THR A 1 594 ? -19.506 18.526 18.706 1.00 87.69 594 THR A O 1
ATOM 4873 N N . LYS A 1 595 ? -19.743 20.087 17.108 1.00 87.50 595 LYS A N 1
ATOM 4874 C CA . LYS A 1 595 ? -21.204 19.965 16.944 1.00 87.50 595 LYS A CA 1
ATOM 4875 C C . LYS A 1 595 ? -21.620 18.932 15.893 1.00 87.50 595 LYS A C 1
ATOM 4877 O O . LYS A 1 595 ? -22.808 18.791 15.612 1.00 87.50 595 LYS A O 1
ATOM 4882 N N . ALA A 1 596 ? -20.669 18.236 15.267 1.00 91.19 596 ALA A N 1
ATOM 4883 C CA . ALA A 1 596 ? -21.001 17.179 14.323 1.00 91.19 596 ALA A CA 1
ATOM 4884 C C . ALA A 1 596 ? -21.719 16.027 15.041 1.00 91.19 596 ALA A C 1
ATOM 4886 O O . ALA A 1 596 ? -21.274 15.568 16.096 1.00 91.19 596 ALA A O 1
ATOM 4887 N N . ASN A 1 597 ? -22.797 15.541 14.426 1.00 91.69 597 ASN A N 1
ATOM 4888 C CA . ASN A 1 597 ? -23.641 14.466 14.937 1.00 91.69 597 ASN A CA 1
ATOM 4889 C C . ASN A 1 597 ? -23.456 13.182 14.130 1.00 91.69 597 ASN A C 1
ATOM 4891 O O . ASN A 1 597 ? -23.099 13.224 12.951 1.00 91.69 597 ASN A O 1
ATOM 4895 N N . PHE A 1 598 ? -23.790 12.044 14.748 1.00 91.62 598 PHE A N 1
ATOM 4896 C CA . PHE A 1 598 ? -23.731 10.724 14.111 1.00 91.62 598 PHE A CA 1
ATOM 4897 C C . PHE A 1 598 ? -24.467 10.696 12.766 1.00 91.62 598 PHE A C 1
ATOM 4899 O O . PHE A 1 598 ? -23.920 10.233 11.771 1.00 91.62 598 PHE A O 1
ATOM 4906 N N . PHE A 1 599 ? -25.691 11.236 12.725 1.00 90.81 599 PHE A N 1
ATOM 4907 C CA . PHE A 1 599 ? -26.530 11.217 11.528 1.00 90.81 599 PHE A CA 1
ATOM 4908 C C . PHE A 1 599 ? -25.878 11.958 10.352 1.00 90.81 599 PHE A C 1
ATOM 4910 O O . PHE A 1 599 ? -25.802 11.416 9.252 1.00 90.81 599 PHE A O 1
ATOM 4917 N N . GLY A 1 600 ? -25.353 13.167 10.580 1.00 92.44 600 GLY A N 1
ATOM 4918 C CA . GLY A 1 600 ? -24.677 13.947 9.539 1.00 92.44 600 GLY A CA 1
ATOM 4919 C C . GLY A 1 600 ? -23.381 13.287 9.063 1.00 92.44 600 GLY A C 1
ATOM 4920 O O . GLY A 1 600 ? -23.121 13.235 7.861 1.00 92.44 600 GLY A O 1
ATOM 4921 N N . ALA A 1 601 ? -22.597 12.723 9.985 1.00 94.19 601 ALA A N 1
ATOM 4922 C CA . ALA A 1 601 ? -21.357 12.025 9.654 1.00 94.19 601 ALA A CA 1
ATOM 4923 C C . ALA A 1 601 ? -21.606 10.731 8.857 1.00 94.19 601 ALA A C 1
ATOM 4925 O O . ALA A 1 601 ? -20.991 10.521 7.814 1.00 94.19 601 ALA A O 1
ATOM 4926 N N . ALA A 1 602 ? -22.539 9.884 9.300 1.00 94.06 602 ALA A N 1
ATOM 4927 C CA . ALA A 1 602 ? -22.825 8.603 8.656 1.00 94.06 602 ALA A CA 1
ATOM 4928 C C . ALA A 1 602 ? -23.471 8.768 7.272 1.00 94.06 602 ALA A C 1
ATOM 4930 O O . ALA A 1 602 ? -23.080 8.089 6.324 1.00 94.06 602 ALA A O 1
ATOM 4931 N N . THR A 1 603 ? -24.428 9.689 7.129 1.00 94.06 603 THR A N 1
ATOM 4932 C CA . THR A 1 603 ? -25.104 9.929 5.841 1.00 94.06 603 THR A CA 1
ATOM 4933 C C . THR A 1 603 ? -24.137 10.457 4.785 1.00 94.06 603 THR A C 1
ATOM 4935 O O . THR A 1 603 ? -24.078 9.916 3.682 1.00 94.06 603 THR A O 1
ATOM 4938 N N . THR A 1 604 ? -23.324 11.460 5.125 1.00 95.88 604 THR A N 1
ATOM 4939 C CA . THR A 1 604 ? -22.342 12.015 4.180 1.00 95.88 604 THR A CA 1
ATOM 4940 C C . THR A 1 604 ? -21.215 11.050 3.856 1.00 95.88 604 THR A C 1
ATOM 4942 O O . THR A 1 604 ? -20.785 11.011 2.704 1.00 95.88 604 THR A O 1
ATOM 4945 N N . PHE A 1 605 ? -20.791 10.222 4.814 1.00 96.00 605 PHE A N 1
ATOM 4946 C CA . PHE A 1 605 ? -19.859 9.129 4.554 1.00 96.00 605 PHE A CA 1
ATOM 4947 C C . PHE A 1 605 ? -20.396 8.165 3.495 1.00 96.00 605 PHE A C 1
ATOM 4949 O O . PHE A 1 605 ? -19.713 7.905 2.509 1.00 96.00 605 PHE A O 1
ATOM 4956 N N . ILE A 1 606 ? -21.624 7.665 3.673 1.00 96.25 606 ILE A N 1
ATOM 4957 C CA . ILE A 1 606 ? -22.238 6.695 2.755 1.00 96.25 606 ILE A CA 1
ATOM 4958 C C . ILE A 1 606 ? -22.409 7.306 1.361 1.00 96.25 606 ILE A C 1
ATOM 4960 O O . ILE A 1 606 ? -22.020 6.686 0.373 1.00 96.25 606 ILE A O 1
ATOM 4964 N N . ILE A 1 607 ? -22.936 8.532 1.276 1.00 96.38 607 ILE A N 1
ATOM 4965 C CA . ILE A 1 607 ? -23.128 9.231 -0.004 1.00 96.38 607 ILE A CA 1
ATOM 4966 C C . ILE A 1 607 ? -21.783 9.437 -0.708 1.00 96.38 607 ILE A C 1
ATOM 4968 O O . ILE A 1 607 ? -21.652 9.116 -1.890 1.00 96.38 607 ILE A O 1
ATOM 4972 N N . SER A 1 608 ? -20.768 9.920 0.017 1.00 96.25 608 SER A N 1
ATOM 4973 C CA . SER A 1 608 ? -19.433 10.121 -0.547 1.00 96.25 608 SER A CA 1
ATOM 4974 C C . SER A 1 608 ? -18.810 8.807 -1.005 1.00 96.25 608 SER A C 1
ATOM 4976 O O . SER A 1 608 ? -18.186 8.777 -2.060 1.00 96.25 608 SER A O 1
ATOM 4978 N N . LEU A 1 609 ? -18.966 7.728 -0.237 1.00 95.50 609 LEU A N 1
ATOM 4979 C CA . LEU A 1 609 ? -18.408 6.424 -0.572 1.00 95.50 609 LEU A CA 1
ATOM 4980 C C . LEU A 1 609 ? -19.048 5.845 -1.837 1.00 95.50 609 LEU A C 1
ATOM 4982 O O . LEU A 1 609 ? -18.334 5.395 -2.732 1.00 95.50 609 LEU A O 1
ATOM 4986 N N . ILE A 1 610 ? -20.380 5.894 -1.934 1.00 95.50 610 ILE A N 1
ATOM 4987 C CA . ILE A 1 610 ? -21.114 5.441 -3.122 1.00 95.50 610 ILE A CA 1
ATOM 4988 C C . ILE A 1 610 ? -20.666 6.242 -4.346 1.00 95.50 610 ILE A C 1
ATOM 4990 O O . ILE A 1 610 ? -20.344 5.648 -5.373 1.00 95.50 610 ILE A O 1
ATOM 4994 N N . ALA A 1 611 ? -20.570 7.570 -4.228 1.00 93.44 611 ALA A N 1
ATOM 4995 C CA . ALA A 1 611 ? -20.105 8.425 -5.316 1.00 93.44 611 ALA A CA 1
ATOM 4996 C C . ALA A 1 611 ? -18.661 8.095 -5.738 1.00 93.44 611 ALA A C 1
ATOM 4998 O O . ALA A 1 611 ? -18.377 7.968 -6.929 1.00 93.44 611 ALA A O 1
ATOM 4999 N N . SER A 1 612 ? -17.748 7.901 -4.783 1.00 92.75 612 SER A N 1
ATOM 5000 C CA . SER A 1 612 ? -16.350 7.560 -5.070 1.00 92.75 612 SER A CA 1
ATOM 5001 C C . SER A 1 612 ? -16.195 6.185 -5.728 1.00 92.75 612 SER A C 1
ATOM 5003 O O . SER A 1 612 ? -15.412 6.053 -6.669 1.00 92.75 612 SER A O 1
ATOM 5005 N N . ILE A 1 613 ? -16.945 5.172 -5.279 1.00 92.00 613 ILE A N 1
ATOM 5006 C CA . ILE A 1 613 ? -16.938 3.832 -5.887 1.00 92.00 613 ILE A CA 1
ATOM 5007 C C . ILE A 1 613 ? -17.554 3.874 -7.289 1.00 92.00 613 ILE A C 1
ATOM 5009 O O . ILE A 1 613 ? -16.994 3.287 -8.214 1.00 92.00 613 ILE A O 1
ATOM 5013 N N . TRP A 1 614 ? -18.657 4.606 -7.472 1.00 91.25 614 TRP A N 1
ATOM 5014 C CA . TRP A 1 614 ? -19.298 4.790 -8.776 1.00 91.25 614 TRP A CA 1
ATOM 5015 C C . TRP A 1 614 ? -18.333 5.392 -9.803 1.00 91.25 614 TRP A C 1
ATOM 5017 O O . TRP A 1 614 ? -18.144 4.835 -10.885 1.00 91.25 614 TRP A O 1
ATOM 5027 N N . LEU A 1 615 ? -17.647 6.479 -9.433 1.00 89.12 615 LEU A N 1
ATOM 5028 C CA . LEU A 1 615 ? -16.636 7.109 -10.283 1.00 89.12 615 LEU A CA 1
ATOM 5029 C C . LEU A 1 615 ? -15.449 6.175 -10.559 1.00 89.12 615 LEU A C 1
ATOM 5031 O O . LEU A 1 615 ? -14.944 6.139 -11.681 1.00 89.12 615 LEU A O 1
ATOM 5035 N N . ALA A 1 616 ? -15.025 5.386 -9.567 1.00 88.88 616 ALA A N 1
ATOM 5036 C CA . ALA A 1 616 ? -13.930 4.440 -9.738 1.00 88.88 616 ALA A CA 1
ATOM 5037 C C . ALA A 1 616 ? -14.264 3.319 -10.737 1.00 88.88 616 ALA A C 1
ATOM 5039 O O . ALA A 1 616 ? -13.453 3.025 -11.616 1.00 88.88 616 ALA A O 1
ATOM 5040 N N . ILE A 1 617 ? -15.458 2.725 -10.635 1.00 87.62 617 ILE A N 1
ATOM 5041 C CA . ILE A 1 617 ? -15.930 1.680 -11.558 1.00 87.62 617 ILE A CA 1
ATOM 5042 C C . ILE A 1 617 ? -16.071 2.246 -12.971 1.00 87.62 617 ILE A C 1
ATOM 5044 O O . ILE A 1 617 ? -15.562 1.649 -13.921 1.00 87.62 617 ILE A O 1
ATOM 5048 N N . ALA A 1 618 ? -16.694 3.421 -13.103 1.00 84.00 618 ALA A N 1
ATOM 5049 C CA . ALA A 1 618 ? -16.819 4.100 -14.386 1.00 84.00 618 ALA A CA 1
ATOM 5050 C C . ALA A 1 618 ? -15.442 4.295 -15.034 1.00 84.00 618 ALA A C 1
ATOM 5052 O O . ALA A 1 618 ? -15.227 3.936 -16.190 1.00 84.00 618 ALA A O 1
ATOM 5053 N N . ARG A 1 619 ? -14.463 4.772 -14.265 1.00 81.00 619 ARG A N 1
ATOM 5054 C CA . ARG A 1 619 ? -13.106 4.994 -14.759 1.00 81.00 619 ARG A CA 1
ATOM 5055 C C . ARG A 1 619 ? -12.418 3.716 -15.250 1.00 81.00 619 ARG A C 1
ATOM 5057 O O . ARG A 1 619 ? -11.744 3.780 -16.273 1.00 81.00 619 ARG A O 1
ATOM 5064 N N . ILE A 1 620 ? -12.578 2.577 -14.567 1.00 80.81 620 ILE A N 1
ATOM 5065 C CA . ILE A 1 620 ? -12.021 1.289 -15.034 1.00 80.81 620 ILE A CA 1
ATOM 5066 C C . ILE A 1 620 ? -12.594 0.927 -16.408 1.00 80.81 620 ILE A C 1
ATOM 5068 O O . ILE A 1 620 ? -11.849 0.482 -17.277 1.00 80.81 620 ILE A O 1
ATOM 5072 N N . TYR A 1 621 ? -13.895 1.145 -16.607 1.00 75.75 621 TYR A N 1
ATOM 5073 C CA . TYR A 1 621 ? -14.572 0.818 -17.859 1.00 75.75 621 TYR A CA 1
ATOM 5074 C C . TYR A 1 621 ? -14.159 1.751 -19.010 1.00 75.75 621 TYR A C 1
ATOM 5076 O O . TYR A 1 621 ? -13.886 1.287 -20.116 1.00 75.75 621 TYR A O 1
ATOM 5084 N N . TYR A 1 622 ? -14.060 3.059 -18.748 1.00 68.00 622 TYR A N 1
ATOM 5085 C CA . TYR A 1 622 ? -13.821 4.064 -19.789 1.00 68.00 622 TYR A CA 1
ATOM 5086 C C . TYR A 1 622 ? -12.335 4.291 -20.134 1.00 68.00 622 TYR A C 1
ATOM 5088 O O . TYR A 1 622 ? -12.032 4.611 -21.281 1.00 68.00 622 TYR A O 1
ATOM 5096 N N . ILE A 1 623 ? -11.385 4.083 -19.208 1.00 62.12 623 ILE A N 1
ATOM 5097 C CA . ILE A 1 623 ? -9.938 4.265 -19.488 1.00 62.12 623 ILE A CA 1
ATOM 5098 C C . ILE A 1 623 ? -9.387 3.255 -20.500 1.00 62.12 623 ILE A C 1
ATOM 5100 O O . ILE A 1 623 ? -8.383 3.537 -21.157 1.00 62.12 623 ILE A O 1
ATOM 5104 N N . ASN A 1 624 ? -10.066 2.125 -20.707 1.00 50.41 624 ASN A N 1
ATOM 5105 C CA . ASN A 1 624 ? -9.699 1.172 -21.756 1.00 50.41 624 ASN A CA 1
ATOM 5106 C C . ASN A 1 624 ? -9.717 1.786 -23.173 1.00 50.41 624 ASN A C 1
ATOM 5108 O O . ASN A 1 624 ? -9.146 1.191 -24.083 1.00 50.41 624 ASN A O 1
ATOM 5112 N N . TYR A 1 625 ? -10.303 2.979 -23.346 1.00 39.12 625 TYR A N 1
ATOM 5113 C CA . TYR A 1 625 ? -10.387 3.708 -24.615 1.00 39.12 625 TYR A CA 1
ATOM 5114 C C . TYR A 1 625 ? -9.479 4.947 -24.708 1.00 39.12 625 TYR A C 1
ATOM 5116 O O . TYR A 1 625 ? -9.416 5.573 -25.763 1.00 39.12 625 TYR A O 1
ATOM 5124 N N . SER A 1 626 ? -8.758 5.327 -23.646 1.00 41.66 626 SER A N 1
ATOM 5125 C CA . SER A 1 626 ? -7.855 6.489 -23.711 1.00 41.66 626 SER A CA 1
ATOM 5126 C C . SER A 1 626 ? -6.538 6.141 -24.415 1.00 41.66 626 SER A C 1
ATOM 5128 O O . SER A 1 626 ? -5.810 5.252 -23.969 1.00 41.66 626 SER A O 1
ATOM 5130 N N . ARG A 1 627 ? -6.225 6.866 -25.503 1.00 42.31 627 ARG A N 1
ATOM 5131 C CA . ARG A 1 627 ? -4.935 6.785 -26.211 1.00 42.31 627 ARG A CA 1
ATOM 5132 C C . ARG A 1 627 ? -3.773 7.014 -25.229 1.00 42.31 627 ARG A C 1
ATOM 5134 O O . ARG A 1 627 ? -3.923 7.830 -24.313 1.00 42.31 627 ARG A O 1
ATOM 5141 N N . PRO A 1 628 ? -2.616 6.339 -25.396 1.00 54.44 628 PRO A N 1
ATOM 5142 C CA . PRO A 1 628 ? -1.403 6.773 -24.714 1.00 54.44 628 PRO A CA 1
ATOM 5143 C C . PRO A 1 628 ? -1.178 8.254 -25.041 1.00 54.44 628 PRO A C 1
ATOM 5145 O O . PRO A 1 628 ? -1.286 8.660 -26.194 1.00 54.44 628 PRO A O 1
ATOM 5148 N N . GLU A 1 629 ? -0.934 9.072 -24.014 1.00 52.22 629 GLU A N 1
ATOM 5149 C CA . GLU A 1 629 ? -0.886 10.537 -24.155 1.00 52.22 629 GLU A CA 1
ATOM 5150 C C . GLU A 1 629 ? 0.283 11.007 -25.041 1.00 52.22 629 GLU A C 1
ATOM 5152 O O . GLU A 1 629 ? 0.295 12.136 -25.522 1.00 52.22 629 GLU A O 1
ATOM 5157 N N . PHE A 1 630 ? 1.243 10.119 -25.290 1.00 59.41 630 PHE A N 1
ATOM 5158 C CA . PHE A 1 630 ? 2.362 10.334 -26.190 1.00 59.41 630 PHE A CA 1
ATOM 5159 C C . PHE A 1 630 ? 2.406 9.198 -27.210 1.00 59.41 630 PHE A C 1
ATOM 5161 O O . PHE A 1 630 ? 2.308 8.024 -26.836 1.00 59.41 630 PHE A O 1
ATOM 5168 N N . GLU A 1 631 ? 2.549 9.557 -28.485 1.00 54.53 631 GLU A N 1
ATOM 5169 C CA . GLU A 1 631 ? 2.517 8.595 -29.579 1.00 54.53 631 GLU A CA 1
ATOM 5170 C C . GLU A 1 631 ? 3.748 7.671 -29.549 1.00 54.53 631 GLU A C 1
ATOM 5172 O O . GLU A 1 631 ? 4.884 8.145 -29.435 1.00 54.53 631 GLU A O 1
ATOM 5177 N N . PRO A 1 632 ? 3.542 6.348 -29.625 1.00 55.91 632 PRO A N 1
ATOM 5178 C CA . PRO A 1 632 ? 4.627 5.383 -29.748 1.00 55.91 632 PRO A CA 1
ATOM 5179 C C . PRO A 1 632 ? 5.262 5.435 -31.150 1.00 55.91 632 PRO A C 1
ATOM 5181 O O . PRO A 1 632 ? 4.556 5.511 -32.154 1.00 55.91 632 PRO A O 1
ATOM 5184 N N . ASN A 1 633 ? 6.598 5.384 -31.233 1.00 56.28 633 ASN A N 1
ATOM 5185 C CA . ASN A 1 633 ? 7.340 5.438 -32.499 1.00 56.28 633 ASN A CA 1
ATOM 5186 C C . ASN A 1 633 ? 7.902 4.050 -32.870 1.00 56.28 633 ASN A C 1
ATOM 5188 O O . ASN A 1 633 ? 8.616 3.442 -32.074 1.00 56.28 633 ASN A O 1
ATOM 5192 N N . THR A 1 634 ? 7.603 3.562 -34.080 1.00 57.12 634 THR A N 1
ATOM 5193 C CA . THR A 1 634 ? 8.084 2.271 -34.625 1.00 57.12 634 THR A CA 1
ATOM 5194 C C . THR A 1 634 ? 8.985 2.429 -35.847 1.00 57.12 634 THR A C 1
ATOM 5196 O O . THR A 1 634 ? 9.158 1.480 -36.612 1.00 57.12 634 THR A O 1
ATOM 5199 N N . SER A 1 635 ? 9.507 3.630 -36.107 1.00 58.81 635 SER A N 1
ATOM 5200 C CA . SER A 1 635 ? 10.255 3.919 -37.336 1.00 58.81 635 SER A CA 1
ATOM 5201 C C . SER A 1 635 ? 11.561 3.128 -37.482 1.00 58.81 635 SER A C 1
ATOM 5203 O O . SER A 1 635 ? 12.097 3.082 -38.584 1.00 58.81 635 SER A O 1
ATOM 5205 N N . LEU A 1 636 ? 12.082 2.539 -36.399 1.00 61.78 636 LEU A N 1
ATOM 5206 C CA . LEU A 1 636 ? 13.384 1.863 -36.350 1.00 61.78 636 LEU A CA 1
ATOM 5207 C C . LEU A 1 636 ? 13.279 0.344 -36.116 1.00 61.78 636 LEU A C 1
ATOM 5209 O O . LEU A 1 636 ? 14.300 -0.307 -35.916 1.00 61.78 636 LEU A O 1
ATOM 5213 N N . CYS A 1 637 ? 12.080 -0.247 -36.150 1.00 61.03 637 CYS A N 1
ATOM 5214 C CA . CYS A 1 637 ? 11.954 -1.701 -36.045 1.00 61.03 637 CYS A CA 1
ATOM 5215 C C . CYS A 1 637 ? 12.341 -2.404 -37.351 1.00 61.03 637 CYS A C 1
ATOM 5217 O O . CYS A 1 637 ? 11.685 -2.219 -38.377 1.00 61.03 637 CYS A O 1
ATOM 5219 N N . GLU A 1 638 ? 13.361 -3.262 -37.308 1.00 51.34 638 GLU A N 1
ATOM 5220 C CA . GLU A 1 638 ? 13.713 -4.120 -38.441 1.00 51.34 638 GLU A CA 1
ATOM 5221 C C . GLU A 1 638 ? 12.665 -5.220 -38.684 1.00 51.34 638 GLU A C 1
ATOM 5223 O O . GLU A 1 638 ? 12.082 -5.778 -37.750 1.00 51.34 638 GLU A O 1
ATOM 5228 N N . ASN A 1 639 ? 12.441 -5.498 -39.978 1.00 52.97 639 ASN A N 1
ATOM 5229 C CA . ASN A 1 639 ? 11.642 -6.568 -40.587 1.00 52.97 639 ASN A CA 1
ATOM 5230 C C . ASN A 1 639 ? 10.966 -7.536 -39.617 1.00 52.97 639 ASN A C 1
ATOM 5232 O O . ASN A 1 639 ? 11.418 -8.655 -39.373 1.00 52.97 639 ASN A O 1
ATOM 5236 N N . SER A 1 640 ? 9.784 -7.145 -39.173 1.00 45.00 640 SER A N 1
ATOM 5237 C CA . SER A 1 640 ? 8.836 -8.097 -38.646 1.00 45.00 640 SER A CA 1
ATOM 5238 C C . SER A 1 640 ? 7.472 -7.820 -39.254 1.00 45.00 640 SER A C 1
ATOM 5240 O O . SER A 1 640 ? 6.964 -6.700 -39.247 1.00 45.00 640 SER A O 1
ATOM 5242 N N . THR A 1 641 ? 6.901 -8.856 -39.865 1.00 41.09 641 THR A N 1
ATOM 5243 C CA . THR A 1 641 ? 5.555 -8.884 -40.444 1.00 41.09 641 THR A CA 1
ATOM 5244 C C . THR A 1 641 ? 4.507 -8.847 -39.331 1.00 41.09 641 THR A C 1
ATOM 5246 O O . THR A 1 641 ? 3.667 -9.739 -39.229 1.00 41.09 641 THR A O 1
ATOM 5249 N N . PHE A 1 642 ? 4.585 -7.864 -38.439 1.00 47.56 642 PHE A N 1
ATOM 5250 C CA . PHE A 1 642 ? 3.612 -7.691 -37.377 1.00 47.56 642 PHE A CA 1
ATOM 5251 C C . PHE A 1 642 ? 2.504 -6.769 -37.859 1.00 47.56 642 PHE A C 1
ATOM 5253 O O . PHE A 1 642 ? 2.723 -5.675 -38.382 1.00 47.56 642 PHE A O 1
ATOM 5260 N N . THR A 1 643 ? 1.284 -7.269 -37.708 1.00 40.75 643 THR A N 1
ATOM 5261 C CA . THR A 1 643 ? 0.047 -6.549 -37.961 1.00 40.75 643 THR A CA 1
ATOM 5262 C C . THR A 1 643 ? 0.062 -5.247 -37.174 1.00 40.75 643 THR A C 1
ATOM 5264 O O . THR A 1 643 ? -0.049 -5.264 -35.947 1.00 40.75 643 THR A O 1
ATOM 5267 N N . ARG A 1 644 ? 0.167 -4.113 -37.878 1.00 40.22 644 ARG A N 1
ATOM 5268 C CA . ARG A 1 644 ? -0.197 -2.815 -37.305 1.00 40.22 644 ARG A CA 1
ATOM 5269 C C . ARG A 1 644 ? -1.598 -2.972 -36.724 1.00 40.22 644 ARG A C 1
ATOM 5271 O O . ARG A 1 644 ? -2.518 -3.347 -37.451 1.00 40.22 644 ARG A O 1
ATOM 5278 N N . MET A 1 645 ? -1.782 -2.678 -35.438 1.00 38.75 645 MET A N 1
ATOM 5279 C CA . MET A 1 645 ? -3.121 -2.326 -34.985 1.00 38.75 645 MET A CA 1
ATOM 5280 C C . MET A 1 645 ? -3.513 -1.078 -35.778 1.00 38.75 645 MET A C 1
ATOM 5282 O O . MET A 1 645 ? -2.965 -0.001 -35.549 1.00 38.75 645 MET A O 1
ATOM 5286 N N . ASN A 1 646 ? -4.430 -1.228 -36.737 1.00 34.84 646 ASN A N 1
ATOM 5287 C CA . ASN A 1 646 ? -5.199 -0.100 -37.237 1.00 34.84 646 ASN A CA 1
ATOM 5288 C C . ASN A 1 646 ? -5.969 0.446 -36.032 1.00 34.84 646 ASN A C 1
ATOM 5290 O O . ASN A 1 646 ? -7.066 -0.011 -35.731 1.00 34.84 646 ASN A O 1
ATOM 5294 N N . LEU A 1 647 ? -5.401 1.432 -35.337 1.00 41.31 647 LEU A N 1
ATOM 5295 C CA . LEU A 1 647 ? -6.102 2.269 -34.360 1.00 41.31 647 LEU A CA 1
ATOM 5296 C C . LEU A 1 647 ? -7.054 3.254 -35.075 1.00 41.31 647 LEU A C 1
ATOM 5298 O O . LEU A 1 647 ? -7.223 4.388 -34.642 1.00 41.31 647 LEU A O 1
ATOM 5302 N N . ASN A 1 648 ? -7.693 2.799 -36.158 1.00 33.38 648 ASN A N 1
ATOM 5303 C CA . ASN A 1 648 ? -8.822 3.449 -36.818 1.00 33.38 648 ASN A CA 1
ATOM 5304 C C . ASN A 1 648 ? -10.124 2.831 -36.294 1.00 33.38 648 ASN A C 1
ATOM 5306 O O . ASN A 1 648 ? -11.005 2.474 -37.068 1.00 33.38 648 ASN A O 1
ATOM 5310 N N . ASN A 1 649 ? -10.231 2.650 -34.977 1.00 38.38 649 ASN A N 1
ATOM 5311 C CA . ASN A 1 649 ? -11.560 2.612 -34.393 1.00 38.38 649 ASN A CA 1
ATOM 5312 C C . ASN A 1 649 ? -11.980 4.071 -34.286 1.00 38.38 649 ASN A C 1
ATOM 5314 O O . ASN A 1 649 ? -11.298 4.850 -33.618 1.00 38.38 649 ASN A O 1
ATOM 5318 N N . ASP A 1 650 ? -13.044 4.432 -34.994 1.00 35.31 650 ASP A N 1
ATOM 5319 C CA . ASP A 1 650 ? -13.712 5.717 -34.866 1.00 35.31 650 ASP A CA 1
ATOM 5320 C C . ASP A 1 650 ? -14.069 5.923 -33.387 1.00 35.31 650 ASP A C 1
ATOM 5322 O O . ASP A 1 650 ? -15.015 5.344 -32.853 1.00 35.31 650 ASP A O 1
ATOM 5326 N N . PHE A 1 651 ? -13.232 6.683 -32.680 1.00 44.53 651 PHE A N 1
ATOM 5327 C CA . PHE A 1 651 ? -13.498 7.099 -31.312 1.00 44.53 651 PHE A CA 1
ATOM 5328 C C . PHE A 1 651 ? -14.525 8.226 -31.396 1.00 44.53 651 PHE A C 1
ATOM 5330 O O . PHE A 1 651 ? -14.161 9.400 -31.416 1.00 44.53 651 PHE A O 1
ATOM 5337 N N . GLU A 1 652 ? -15.806 7.874 -31.497 1.00 41.22 652 GLU A N 1
ATOM 5338 C CA . GLU A 1 652 ? -16.885 8.836 -31.293 1.00 41.22 652 GLU A CA 1
ATOM 5339 C C . GLU A 1 652 ? -16.771 9.384 -29.861 1.00 41.22 652 GLU A C 1
ATOM 5341 O O . GLU A 1 652 ? -17.048 8.691 -28.877 1.00 41.22 652 GLU A O 1
ATOM 5346 N N . GLU A 1 653 ? -16.315 10.633 -29.730 1.00 43.03 653 GLU A N 1
ATOM 5347 C CA . GLU A 1 653 ? -16.330 11.396 -28.482 1.00 43.03 653 GLU A CA 1
ATOM 5348 C C . GLU A 1 653 ? -17.786 11.684 -28.071 1.00 43.03 653 GLU A C 1
ATOM 5350 O O . GLU A 1 653 ? -18.283 12.797 -28.209 1.00 43.03 653 GLU A O 1
ATOM 5355 N N . ASN A 1 654 ? -18.511 10.689 -27.552 1.00 46.66 654 ASN A N 1
ATOM 5356 C CA . ASN A 1 654 ? -19.810 10.958 -26.933 1.00 46.66 654 ASN A CA 1
ATOM 5357 C C . ASN A 1 654 ? -19.621 11.871 -25.708 1.00 46.66 654 ASN A C 1
ATOM 5359 O O . ASN A 1 654 ? -18.856 11.565 -24.792 1.00 46.66 654 ASN A O 1
ATOM 5363 N N . GLU A 1 655 ? -20.381 12.964 -25.631 1.00 50.25 655 GLU A N 1
ATOM 5364 C CA . GLU A 1 655 ? -20.333 13.955 -24.541 1.00 50.25 655 GLU A CA 1
ATOM 5365 C C . GLU A 1 655 ? -20.558 13.348 -23.136 1.00 50.25 655 GLU A C 1
ATOM 5367 O O . GLU A 1 655 ? -20.088 13.888 -22.127 1.00 50.25 655 GLU A O 1
ATOM 5372 N N . ILE A 1 656 ? -21.202 12.175 -23.056 1.00 49.31 656 ILE A N 1
ATOM 5373 C CA . ILE A 1 656 ? -21.394 11.388 -21.823 1.00 49.31 656 ILE A CA 1
ATOM 5374 C C . ILE A 1 656 ? -20.047 10.903 -21.245 1.00 49.31 656 ILE A C 1
ATOM 5376 O O . ILE A 1 656 ? -19.891 10.829 -20.021 1.00 49.31 656 ILE A O 1
ATOM 5380 N N . PHE A 1 657 ? -19.032 10.655 -22.086 1.00 54.38 657 PHE A N 1
ATOM 5381 C CA . PHE A 1 657 ? -17.677 10.272 -21.656 1.00 54.38 657 PHE A CA 1
ATOM 5382 C C . PHE A 1 657 ? -16.965 11.391 -20.878 1.00 54.38 657 PHE A C 1
ATOM 5384 O O . PHE A 1 657 ? -16.043 11.142 -20.096 1.00 54.38 657 PHE A O 1
ATOM 5391 N N . SER A 1 658 ? -17.422 12.633 -21.038 1.00 57.59 658 SER A N 1
ATOM 5392 C CA . SER A 1 658 ? -16.751 13.815 -20.511 1.00 57.59 658 SER A CA 1
ATOM 5393 C C . SER A 1 658 ? -16.867 13.945 -18.980 1.00 57.59 658 SER A C 1
ATOM 5395 O O . SER A 1 658 ? -15.919 14.399 -18.336 1.00 57.59 658 SER A O 1
ATOM 5397 N N . TYR A 1 659 ? -17.957 13.464 -18.366 1.00 59.16 659 TYR A N 1
ATOM 5398 C CA . TYR A 1 659 ? -18.144 13.492 -16.905 1.00 59.16 659 TYR A CA 1
ATOM 5399 C C . TYR A 1 659 ? -17.413 12.357 -16.174 1.00 59.16 659 TYR A C 1
ATOM 5401 O O . TYR A 1 659 ? -16.959 12.539 -15.045 1.00 59.16 659 TYR A O 1
ATOM 5409 N N . TYR A 1 660 ? -17.245 11.198 -16.817 1.00 64.62 660 TYR A N 1
ATOM 5410 C CA . TYR A 1 660 ? -16.574 10.031 -16.226 1.00 64.62 660 TYR A CA 1
ATOM 5411 C C . TYR A 1 660 ? -15.049 10.034 -16.389 1.00 64.62 660 TYR A C 1
ATOM 5413 O O . TYR A 1 660 ? -14.359 9.164 -15.859 1.00 64.62 660 TYR A O 1
ATOM 5421 N N . SER A 1 661 ? -14.510 11.043 -17.071 1.00 67.88 661 SER A N 1
ATOM 5422 C CA . SER A 1 661 ? -13.074 11.215 -17.303 1.00 67.88 661 SER A CA 1
ATOM 5423 C C . SER A 1 661 ? -12.321 11.881 -16.141 1.00 67.88 661 SER A C 1
ATOM 5425 O O . SER A 1 661 ? -11.108 12.058 -16.225 1.00 67.88 661 SER A O 1
ATOM 5427 N N . VAL A 1 662 ? -12.998 12.230 -15.035 1.00 81.06 662 VAL A N 1
ATOM 5428 C CA . VAL A 1 662 ? -12.358 12.890 -13.884 1.00 81.06 662 VAL A CA 1
ATOM 5429 C C . VAL A 1 662 ? -11.206 12.044 -13.327 1.00 81.06 662 VAL A C 1
ATOM 5431 O O . VAL A 1 662 ? -11.325 10.838 -13.069 1.00 81.06 662 VAL A O 1
ATOM 5434 N N . SER A 1 663 ? -10.068 12.702 -13.108 1.00 86.25 663 SER A N 1
ATOM 5435 C CA . SER A 1 663 ? -8.865 12.098 -12.566 1.00 86.25 663 SER A CA 1
ATOM 5436 C C . SER A 1 663 ? -9.126 11.533 -11.170 1.00 86.25 663 SER A C 1
ATOM 5438 O O . SER A 1 663 ? -9.593 12.251 -10.289 1.00 86.25 663 SER A O 1
ATOM 5440 N N . SER A 1 664 ? -8.764 10.270 -10.921 1.00 88.94 664 SER A N 1
ATOM 5441 C CA . SER A 1 664 ? -8.866 9.652 -9.595 1.00 88.94 664 SER A CA 1
ATOM 5442 C C . SER A 1 664 ? -8.010 10.381 -8.562 1.00 88.94 664 SER A C 1
ATOM 5444 O O . SER A 1 664 ? -8.255 10.267 -7.367 1.00 88.94 664 SER A O 1
ATOM 5446 N N . LEU A 1 665 ? -7.029 11.173 -9.004 1.00 90.31 665 LEU A N 1
ATOM 5447 C CA . LEU A 1 665 ? -6.220 12.052 -8.161 1.00 90.31 665 LEU A CA 1
ATOM 5448 C C . LEU A 1 665 ? -7.025 13.208 -7.550 1.00 90.31 665 LEU A C 1
ATOM 5450 O O . LEU A 1 665 ? -6.594 13.745 -6.538 1.00 90.31 665 LEU A O 1
ATOM 5454 N N . TRP A 1 666 ? -8.200 13.563 -8.083 1.00 92.25 666 TRP A N 1
ATOM 5455 C CA . TRP A 1 666 ? -9.091 14.585 -7.509 1.00 92.25 666 TRP A CA 1
ATOM 5456 C C . TRP A 1 666 ? -10.079 14.044 -6.467 1.00 92.25 666 TRP A C 1
ATOM 5458 O O . TRP A 1 666 ? -10.626 14.817 -5.680 1.00 92.25 666 TRP A O 1
ATOM 5468 N N . TYR A 1 667 ? -10.306 12.728 -6.426 1.00 92.81 667 TYR A N 1
ATOM 5469 C CA . TYR A 1 667 ? -11.281 12.122 -5.512 1.00 92.81 667 TYR A CA 1
ATOM 5470 C C . TYR A 1 667 ? -10.993 12.413 -4.030 1.00 92.81 667 TYR A C 1
ATOM 5472 O O . TYR A 1 667 ? -11.960 12.659 -3.303 1.00 92.81 667 TYR A O 1
ATOM 5480 N N . PRO A 1 668 ? -9.727 12.448 -3.557 1.00 94.69 668 PRO A N 1
ATOM 5481 C CA . PRO A 1 668 ? -9.436 12.720 -2.159 1.00 94.69 668 PRO A CA 1
ATOM 5482 C C . PRO A 1 668 ? -9.948 14.079 -1.693 1.00 94.69 668 PRO A C 1
ATOM 5484 O O . PRO A 1 668 ? -10.676 14.136 -0.707 1.00 94.69 668 PRO A O 1
ATOM 5487 N N . LEU A 1 669 ? -9.641 15.150 -2.431 1.00 94.56 669 LEU A N 1
ATOM 5488 C CA . LEU A 1 669 ? -10.091 16.497 -2.087 1.00 94.56 669 LEU A CA 1
ATOM 5489 C C . LEU A 1 669 ? -11.614 16.626 -2.162 1.00 94.56 669 LEU A C 1
ATOM 5491 O O . LEU A 1 669 ? -12.221 17.218 -1.268 1.00 94.56 669 LEU A O 1
ATOM 5495 N N . LEU A 1 670 ? -12.233 16.070 -3.208 1.00 93.62 670 LEU A N 1
ATOM 5496 C CA . LEU A 1 670 ? -13.679 16.169 -3.424 1.00 93.62 670 LEU A CA 1
ATOM 5497 C C . LEU A 1 670 ? -14.460 15.449 -2.318 1.00 93.62 670 LEU A C 1
ATOM 5499 O O . LEU A 1 670 ? -15.372 16.029 -1.733 1.00 93.62 670 LEU A O 1
ATOM 5503 N N . SER A 1 671 ? -14.070 14.218 -1.987 1.00 94.81 671 SER A N 1
ATOM 5504 C CA . SER A 1 671 ? -14.730 13.411 -0.951 1.00 94.81 671 SER A CA 1
ATOM 5505 C C . SER A 1 671 ? -14.535 13.985 0.453 1.00 94.81 671 SER A C 1
ATOM 5507 O O . SER A 1 671 ? -15.512 14.158 1.185 1.00 94.81 671 SER A O 1
ATOM 5509 N N . SER A 1 672 ? -13.305 14.352 0.834 1.00 94.56 672 SER A N 1
ATOM 5510 C CA . SER A 1 672 ? -13.048 14.895 2.171 1.00 94.56 672 SER A CA 1
ATOM 5511 C C . SER A 1 672 ? -13.749 16.237 2.377 1.00 94.56 672 SER A C 1
ATOM 5513 O O . SER A 1 672 ? -14.356 16.457 3.425 1.00 94.56 672 SER A O 1
ATOM 5515 N N . SER A 1 673 ? -13.718 17.116 1.371 1.00 94.88 673 SER A N 1
ATOM 5516 C CA . SER A 1 673 ? -14.382 18.423 1.444 1.00 94.88 673 SER A CA 1
ATOM 5517 C C . SER A 1 673 ? -15.901 18.276 1.485 1.00 94.88 673 SER A C 1
ATOM 5519 O O . SER A 1 673 ? -16.555 18.947 2.283 1.00 94.88 673 SER A O 1
ATOM 5521 N N . PHE A 1 674 ? -16.465 17.359 0.689 1.00 96.25 674 PHE A N 1
ATOM 5522 C CA . PHE A 1 674 ? -17.897 17.064 0.708 1.00 96.25 674 PHE A CA 1
ATOM 5523 C C . PHE A 1 674 ? -18.363 16.645 2.108 1.00 96.25 674 PHE A C 1
ATOM 5525 O O . PHE A 1 674 ? -19.319 17.215 2.633 1.00 96.25 674 PHE A O 1
ATOM 5532 N N . ILE A 1 675 ? -17.657 15.716 2.756 1.00 96.69 675 ILE A N 1
ATOM 5533 C CA . ILE A 1 675 ? -18.024 15.234 4.096 1.00 96.69 675 ILE A CA 1
ATOM 5534 C C . ILE A 1 675 ? -17.905 16.344 5.144 1.00 96.69 675 ILE A C 1
ATOM 5536 O O . ILE A 1 675 ? -18.799 16.495 5.974 1.00 96.69 675 ILE A O 1
ATOM 5540 N N . ILE A 1 676 ? -16.847 17.156 5.107 1.00 95.75 676 ILE A N 1
ATOM 5541 C CA . ILE A 1 676 ? -16.663 18.238 6.086 1.00 95.75 676 ILE A CA 1
ATOM 5542 C C . ILE A 1 676 ? -17.775 19.287 5.956 1.00 95.75 676 ILE A C 1
ATOM 5544 O O . ILE A 1 676 ? -18.372 19.681 6.962 1.00 95.75 676 ILE A O 1
ATOM 5548 N N . ILE A 1 677 ? -18.081 19.715 4.729 1.00 95.81 677 ILE A N 1
ATOM 5549 C CA . ILE A 1 677 ? -19.066 20.771 4.461 1.00 95.81 677 ILE A CA 1
ATOM 5550 C C . ILE A 1 677 ? -20.483 20.248 4.713 1.00 95.81 677 ILE A C 1
ATOM 5552 O O . ILE A 1 677 ? -21.184 20.745 5.599 1.00 95.81 677 ILE A O 1
ATOM 5556 N N . PHE A 1 678 ? -20.906 19.214 3.984 1.00 96.12 678 PHE A N 1
ATOM 5557 C CA . PHE A 1 678 ? -22.274 18.704 4.081 1.00 96.12 678 PHE A CA 1
ATOM 5558 C C . PHE A 1 678 ? -22.525 17.979 5.401 1.00 96.12 678 PHE A C 1
ATOM 5560 O O . PHE A 1 678 ? -23.636 18.048 5.921 1.00 96.12 678 PHE A O 1
ATOM 5567 N N . GLY A 1 679 ? -21.509 17.346 5.993 1.00 95.19 679 GLY A N 1
ATOM 5568 C CA . GLY A 1 679 ? -21.640 16.688 7.292 1.00 95.19 679 GLY A CA 1
ATOM 5569 C C . GLY A 1 679 ? -21.862 17.702 8.410 1.00 95.19 679 GLY A C 1
ATOM 5570 O O . GLY A 1 679 ? -22.680 17.464 9.302 1.00 95.19 679 GLY A O 1
ATOM 5571 N N . SER A 1 680 ? -21.221 18.872 8.323 1.00 94.81 680 SER A N 1
ATOM 5572 C CA . SER A 1 680 ? -21.467 19.992 9.240 1.00 94.81 680 SER A CA 1
ATOM 5573 C C . SER A 1 680 ? -22.865 20.586 9.051 1.00 94.81 680 SER A C 1
ATOM 5575 O O . SER A 1 680 ? -23.582 20.772 10.036 1.00 94.81 680 SER A O 1
ATOM 5577 N N . ILE A 1 681 ? -23.283 20.822 7.801 1.00 94.88 681 ILE A N 1
ATOM 5578 C CA . ILE A 1 681 ? -24.613 21.368 7.477 1.00 94.88 681 ILE A CA 1
ATOM 5579 C C . ILE A 1 681 ? -25.723 20.420 7.948 1.00 94.88 681 ILE A C 1
ATOM 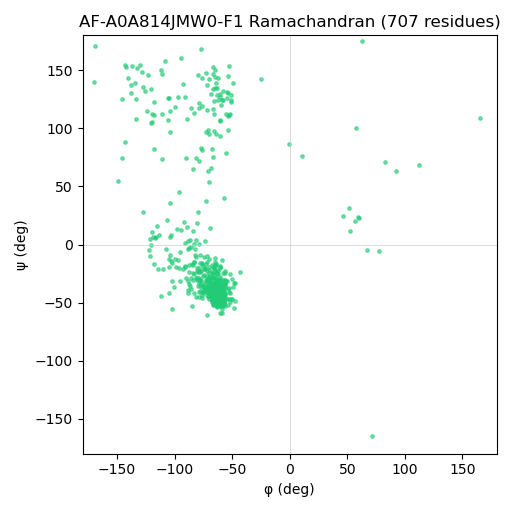5581 O O . ILE A 1 681 ? -26.637 20.845 8.652 1.00 94.88 681 ILE A O 1
ATOM 5585 N N . LEU A 1 682 ? -25.635 19.128 7.617 1.00 94.06 682 LEU A N 1
ATOM 5586 C CA . LEU A 1 682 ? -26.632 18.130 8.015 1.00 94.06 682 LEU A CA 1
ATOM 5587 C C . LEU A 1 682 ? -26.677 17.935 9.530 1.00 94.06 682 LEU A C 1
ATOM 5589 O O . LEU A 1 682 ? -27.762 17.785 10.087 1.00 94.06 682 LEU A O 1
ATOM 5593 N N . SER A 1 683 ? -25.529 17.987 10.211 1.00 93.31 683 SER A N 1
ATOM 5594 C CA . SER A 1 683 ? -25.497 17.920 11.677 1.00 93.31 683 SER A CA 1
ATOM 5595 C C . SER A 1 683 ? -26.223 19.107 12.314 1.00 93.31 683 SER A C 1
ATOM 5597 O O . SER A 1 683 ? -26.998 18.911 13.251 1.00 93.31 683 SER A O 1
ATOM 5599 N N . PHE A 1 684 ? -26.027 20.313 11.770 1.00 92.69 684 PHE A N 1
ATOM 5600 C CA . PHE A 1 684 ? -26.706 21.523 12.230 1.00 92.69 684 PHE A CA 1
ATOM 5601 C C . PHE A 1 684 ? -28.214 21.493 11.943 1.00 92.69 684 PHE A C 1
ATOM 5603 O O . PHE A 1 684 ? -29.017 21.791 12.827 1.00 92.69 684 PHE A O 1
ATOM 5610 N N . LEU A 1 685 ? -28.616 21.082 10.735 1.00 91.75 685 LEU A N 1
ATOM 5611 C CA . LEU A 1 685 ? -30.028 20.930 10.370 1.00 91.75 685 LEU A CA 1
ATOM 5612 C C . LEU A 1 685 ? -30.731 19.897 11.257 1.00 91.75 685 LEU A C 1
ATOM 5614 O O . LEU A 1 685 ? -31.848 20.140 11.710 1.00 91.75 685 LEU A O 1
ATOM 5618 N N . TYR A 1 686 ? -30.071 18.775 11.548 1.00 89.75 686 TYR A N 1
ATOM 5619 C CA . TYR A 1 686 ? -30.617 17.737 12.419 1.00 89.75 686 TYR A CA 1
ATOM 5620 C C . TYR A 1 686 ? -30.847 18.246 13.850 1.00 89.75 686 TYR A C 1
ATOM 5622 O O . TYR A 1 686 ? -31.924 18.037 14.408 1.00 89.75 686 TYR A O 1
ATOM 5630 N N . GLU A 1 687 ? -29.882 18.969 14.427 1.00 88.25 687 GLU A N 1
ATOM 5631 C CA . GLU A 1 687 ? -30.043 19.633 15.732 1.00 88.25 687 GLU A CA 1
ATOM 5632 C C . GLU A 1 687 ? -31.202 20.627 15.728 1.00 88.25 687 GLU A C 1
ATOM 5634 O O . GLU A 1 687 ? -32.052 20.602 16.619 1.00 88.25 687 GLU A O 1
ATOM 5639 N N . PHE A 1 688 ? -31.285 21.463 14.694 1.00 88.31 688 PHE A N 1
ATOM 5640 C CA . PHE A 1 688 ? -32.340 22.462 14.574 1.00 88.31 688 PHE A CA 1
ATOM 5641 C C . PHE A 1 688 ? -33.739 21.831 14.503 1.00 88.31 688 PHE A C 1
ATOM 5643 O O . PHE A 1 688 ? -34.665 22.283 15.184 1.00 88.31 688 PHE A O 1
ATOM 5650 N N . VAL A 1 689 ? -33.894 20.757 13.722 1.00 88.62 689 VAL A N 1
ATOM 5651 C CA . VAL A 1 689 ? -35.152 20.000 13.631 1.00 88.62 689 VAL A CA 1
ATOM 5652 C C . VAL A 1 689 ? -35.475 19.326 14.962 1.00 88.62 689 VAL A C 1
ATOM 5654 O O . VAL A 1 689 ? -36.617 19.406 15.414 1.00 88.62 689 VAL A O 1
ATOM 5657 N N . LYS A 1 690 ? -34.485 18.728 15.633 1.00 86.56 690 LYS A N 1
ATOM 5658 C CA . LYS A 1 690 ? -34.668 18.075 16.936 1.00 86.56 690 LYS A CA 1
ATOM 5659 C C . LYS A 1 690 ? -35.139 19.061 18.009 1.00 86.56 690 LYS A C 1
ATOM 5661 O O . LYS A 1 690 ? -36.075 18.750 18.743 1.00 86.56 690 LYS A O 1
ATOM 5666 N N . ILE A 1 691 ? -34.556 20.261 18.062 1.00 84.94 691 ILE A N 1
ATOM 5667 C CA . ILE A 1 691 ? -34.965 21.328 18.991 1.00 84.94 691 ILE A CA 1
ATOM 5668 C C . ILE A 1 691 ? -36.391 21.802 18.679 1.00 84.94 691 ILE A C 1
ATOM 5670 O O . ILE A 1 691 ? -37.216 21.910 19.588 1.00 84.94 691 ILE A O 1
ATOM 5674 N N . LYS A 1 692 ? -36.722 22.041 17.401 1.00 81.19 692 LYS A N 1
ATOM 5675 C CA . LYS A 1 692 ? -38.089 22.421 17.001 1.00 81.19 692 LYS A CA 1
ATOM 5676 C C . LYS A 1 692 ? -39.115 21.339 17.333 1.00 81.19 692 LYS A C 1
ATOM 5678 O O . LYS A 1 692 ? -40.193 21.675 17.816 1.00 81.19 692 LYS A O 1
ATOM 5683 N N . TYR A 1 693 ? -38.785 20.069 17.107 1.00 80.81 693 TYR A N 1
ATOM 5684 C CA . TYR A 1 693 ? -39.654 18.942 17.438 1.00 80.81 693 TYR A CA 1
ATOM 5685 C C . TYR A 1 693 ? -39.879 18.835 18.950 1.00 80.81 693 TYR A C 1
ATOM 5687 O O . TYR A 1 693 ? -41.022 18.738 19.389 1.00 80.81 693 TYR A O 1
ATOM 5695 N N . TYR A 1 694 ? -38.820 18.952 19.758 1.00 78.19 694 TYR A N 1
ATOM 5696 C CA . TYR A 1 694 ? -38.933 18.947 21.219 1.00 78.19 694 TYR A CA 1
ATOM 5697 C C . TYR A 1 694 ? -39.820 20.092 21.731 1.00 78.19 694 TYR A C 1
ATOM 5699 O O . TYR A 1 694 ? -40.717 19.870 22.543 1.00 78.19 694 TYR A O 1
ATOM 5707 N N . ASN A 1 695 ? -39.641 21.302 21.191 1.00 75.50 695 ASN A N 1
ATOM 5708 C CA . ASN A 1 695 ? -40.473 22.459 21.530 1.00 75.50 695 ASN A CA 1
ATOM 5709 C C . ASN A 1 695 ? -41.925 22.320 21.048 1.00 75.50 695 ASN A C 1
ATOM 5711 O O . ASN A 1 695 ? -42.819 22.913 21.643 1.00 75.50 695 ASN A O 1
ATOM 5715 N N . TYR A 1 696 ? -42.181 21.565 19.977 1.00 74.38 696 TYR A N 1
ATOM 5716 C CA . TYR A 1 696 ? -43.533 21.294 19.490 1.00 74.38 696 TYR A CA 1
ATOM 5717 C C . TYR A 1 696 ? -44.259 20.260 20.363 1.00 74.38 696 TYR A C 1
ATOM 5719 O O . TYR A 1 696 ? -45.415 20.475 20.718 1.00 74.38 696 TYR A O 1
ATOM 5727 N N . VAL A 1 697 ? -43.574 19.179 20.756 1.00 73.75 697 VAL A N 1
ATOM 5728 C CA . VAL A 1 697 ? -44.134 18.107 21.600 1.00 73.75 697 VAL A CA 1
ATOM 5729 C C . VAL A 1 697 ? -44.372 18.574 23.041 1.00 73.75 697 VAL A C 1
ATOM 5731 O O . VAL A 1 697 ? -45.375 18.196 23.639 1.00 73.75 697 VAL A O 1
ATOM 5734 N N . ASN A 1 698 ? -43.505 19.438 23.578 1.00 64.94 698 ASN A N 1
ATOM 5735 C CA . ASN A 1 698 ? -43.607 19.943 24.953 1.00 64.94 698 ASN A CA 1
ATOM 5736 C C . ASN A 1 698 ? -44.346 21.283 25.088 1.00 64.94 698 ASN A C 1
ATOM 5738 O O . ASN A 1 698 ? -44.309 21.896 26.157 1.00 64.94 698 ASN A O 1
ATOM 5742 N N . LYS A 1 699 ? -45.041 21.758 24.045 1.00 49.81 699 LYS A N 1
ATOM 5743 C CA . LYS A 1 699 ? -46.001 22.852 24.235 1.00 49.81 699 LYS A CA 1
ATOM 5744 C C . LYS A 1 699 ? -47.102 22.366 25.189 1.00 49.81 699 LYS A C 1
ATOM 5746 O O . LYS A 1 699 ? -47.728 21.348 24.889 1.00 49.81 699 LYS A O 1
ATOM 5751 N N . PRO A 1 700 ? -47.375 23.058 26.312 1.00 48.34 700 PRO A N 1
ATOM 5752 C CA . PRO A 1 700 ? -48.485 22.685 27.174 1.00 48.34 700 PRO A CA 1
ATOM 5753 C C . PRO A 1 700 ? -49.772 22.754 26.349 1.00 48.34 700 PRO A C 1
ATOM 5755 O O . PRO A 1 700 ? -50.070 23.784 25.740 1.00 48.34 700 PRO A O 1
ATOM 5758 N N . LYS A 1 701 ? -50.531 21.651 26.302 1.00 47.31 701 LYS A N 1
ATOM 5759 C CA . LYS A 1 701 ? -51.930 21.696 25.869 1.00 47.31 701 LYS A CA 1
ATOM 5760 C C . LYS A 1 701 ? -52.604 22.719 26.781 1.00 47.31 701 LYS A C 1
ATOM 5762 O O . LYS A 1 701 ? -52.661 22.489 27.986 1.00 47.31 701 LYS A O 1
ATOM 5767 N N . LEU A 1 702 ? -53.024 23.864 26.238 1.00 41.91 702 LEU A N 1
ATOM 5768 C CA . LEU A 1 702 ? -53.824 24.827 26.986 1.00 41.91 702 LEU A CA 1
ATOM 5769 C C . LEU A 1 702 ? -55.024 24.068 27.559 1.00 41.91 702 LEU A C 1
ATOM 5771 O O . LEU A 1 702 ? -55.887 23.613 26.808 1.00 41.91 702 LEU A O 1
ATOM 5775 N N . ASN A 1 703 ? -55.053 23.907 28.880 1.00 37.44 703 ASN A N 1
ATOM 5776 C CA . ASN A 1 703 ? -56.264 23.522 29.579 1.00 37.44 703 ASN A CA 1
ATOM 5777 C C . ASN A 1 703 ? -57.297 24.606 29.279 1.00 37.44 703 ASN A C 1
ATOM 5779 O O . ASN A 1 703 ? -57.074 25.781 29.572 1.00 37.44 703 ASN A O 1
ATOM 5783 N N . TYR A 1 704 ? -58.404 24.202 28.660 1.00 39.88 704 TYR A N 1
ATOM 5784 C CA . TYR A 1 704 ? -59.605 25.014 28.578 1.00 39.88 704 TYR A CA 1
ATOM 5785 C C . TYR A 1 704 ? -59.959 25.463 29.997 1.00 39.88 704 TYR A C 1
ATOM 5787 O O . TYR A 1 704 ? -60.298 24.644 30.851 1.00 39.88 704 TYR A O 1
ATOM 5795 N N . VAL A 1 705 ? -59.832 26.764 30.254 1.00 38.25 705 VAL A N 1
ATOM 5796 C CA . VAL A 1 705 ? -60.400 27.408 31.435 1.00 38.25 705 VAL A CA 1
ATOM 5797 C C . VAL A 1 705 ? -61.913 27.313 31.273 1.00 38.25 705 VAL A C 1
ATOM 5799 O O . VAL A 1 705 ? -62.523 28.084 30.536 1.00 38.25 705 VAL A O 1
ATOM 5802 N N . VAL A 1 706 ? -62.507 26.308 31.912 1.00 37.75 706 VAL A N 1
ATOM 5803 C CA . VAL A 1 706 ? -63.945 26.259 32.159 1.00 37.75 706 VAL A CA 1
ATOM 5804 C C . VAL A 1 706 ? -64.224 27.329 33.209 1.00 37.75 706 VAL A C 1
ATOM 5806 O O . VAL A 1 706 ? -63.986 27.123 34.395 1.00 37.75 706 VAL A O 1
ATOM 5809 N N . PHE A 1 707 ? -64.683 28.494 32.759 1.00 37.94 707 PHE A N 1
ATOM 5810 C CA . PHE A 1 707 ? -65.451 29.391 33.613 1.00 37.94 707 PHE A CA 1
ATOM 5811 C C . PHE A 1 707 ? -66.766 28.681 33.942 1.00 37.94 707 PHE A C 1
ATOM 5813 O O . PHE A 1 707 ? -67.588 28.478 33.053 1.00 37.94 707 PHE A O 1
ATOM 5820 N N . ASN A 1 708 ? -66.954 28.298 35.202 1.00 32.69 708 ASN A N 1
ATOM 5821 C CA . ASN A 1 708 ? -68.268 27.995 35.755 1.00 32.69 708 ASN A CA 1
ATOM 5822 C C . ASN A 1 708 ? -68.392 28.701 37.109 1.00 32.69 708 ASN A C 1
ATOM 5824 O O . ASN A 1 708 ? -67.733 28.293 38.060 1.00 32.69 708 ASN A O 1
ATOM 5828 N N . PHE A 1 709 ? -69.234 29.742 37.075 1.00 32.50 709 PHE A N 1
ATOM 5829 C CA . PHE A 1 709 ? -69.898 30.516 38.132 1.00 32.50 709 PHE A CA 1
ATOM 5830 C C . PHE A 1 709 ? -69.087 31.038 39.320 1.00 32.50 709 PHE A C 1
ATOM 5832 O O . PHE A 1 709 ? -68.724 30.246 40.215 1.00 32.50 709 PHE A O 1
#

Solvent-accessible surface area (backbone atoms only — not comparable to full-atom values): 39334 Å² total; per-residue (Å²): 137,86,86,80,88,75,79,86,79,61,73,65,66,66,50,48,61,52,50,51,49,45,36,54,48,41,75,76,42,61,94,79,59,62,70,71,53,51,53,48,43,76,44,38,70,60,54,51,52,47,48,53,33,56,74,70,67,57,77,88,43,70,68,52,58,49,52,53,48,51,51,45,53,51,45,50,60,50,42,57,69,39,68,80,52,100,45,77,72,29,56,54,50,42,54,50,46,51,53,36,42,56,52,53,53,48,47,74,75,66,77,72,88,57,65,68,60,52,59,68,66,41,74,83,79,55,73,81,77,49,79,81,62,85,74,70,85,81,58,88,66,61,66,75,60,58,53,56,53,53,57,57,52,56,70,70,59,81,81,86,69,104,74,74,95,78,75,70,88,79,68,87,72,92,84,83,81,69,69,66,60,53,57,56,56,59,70,75,64,78,79,60,74,72,68,51,51,61,64,51,51,60,49,74,71,34,68,68,48,54,43,42,44,53,51,31,73,74,55,38,25,20,59,54,24,16,42,14,39,47,17,49,49,63,16,37,26,60,56,48,46,51,57,12,46,53,50,5,52,52,50,33,54,67,51,38,62,62,54,58,63,46,50,81,81,43,96,48,82,42,52,52,55,29,72,73,49,73,66,62,63,57,63,24,46,53,43,48,52,41,50,46,53,36,51,51,53,57,34,24,42,24,43,37,26,24,9,47,50,46,24,67,80,44,91,49,60,57,63,58,29,29,49,53,48,39,53,52,19,47,55,58,47,67,49,87,70,68,67,75,52,58,71,55,32,49,60,45,50,53,50,45,54,53,43,53,53,48,33,54,51,41,40,32,72,70,43,99,64,18,49,71,69,54,40,52,49,54,35,46,77,67,54,31,62,49,46,79,37,82,70,94,51,63,49,54,70,66,26,55,63,35,24,65,67,9,37,17,54,27,40,19,26,55,55,56,62,34,68,73,45,39,52,57,51,62,70,39,92,42,72,67,54,30,45,48,52,59,56,65,43,51,65,57,53,47,52,51,50,52,52,34,43,51,47,6,50,48,50,44,60,72,34,57,32,42,38,58,82,74,71,63,76,58,98,48,78,59,41,53,36,55,48,45,54,42,64,45,18,54,86,84,36,47,68,54,43,55,52,38,54,51,43,28,35,52,42,10,34,50,50,27,21,56,45,45,54,50,48,34,50,49,48,41,66,67,61,43,52,80,77,48,89,71,55,72,72,54,48,51,48,51,44,53,52,47,38,53,53,51,48,54,51,33,36,54,49,32,49,54,49,66,73,59,77,62,49,56,42,57,53,49,45,38,45,44,21,31,37,39,14,33,50,41,12,46,52,49,31,61,71,76,33,86,74,52,36,55,66,15,42,48,52,32,35,52,54,39,36,52,51,31,47,52,52,46,56,47,32,60,66,56,54,80,72,61,73,67,87,51,85,84,47,60,88,64,56,76,96,65,98,68,76,74,78,76,82,77,65,85,78,76,82,52,74,76,56,63,74,55,42,53,21,52,42,43,38,15,42,54,32,22,50,47,26,39,54,51,11,45,51,43,14,50,52,50,51,53,51,52,52,51,48,52,57,59,72,67,51,78,77,79,73,78,81,76,85,76,135

InterPro domains:
  IPR001734 Sodium/solute symporter [PF00474] (212-607)
  IPR001734 Sodium/solute symporter [PS50283] (212-622)
  IPR038377 Sodium/glucose symporter superfamily [G3DSA:1.20.1730.10] (206-703)
  IPR051163 Sodium:Solute Symporter (SSF) [PTHR42985] (208-692)

Mean predicted aligned error: 17.49 Å

Nearest PDB structures (foldseek):
  7uuy-assembly1_A  TM=9.279E-01  e=1.209E-15  Rattus norvegicus
  7uv0-assembly1_A  TM=8.977E-01  e=4.616E-15  Rattus norvegicus
  7sl9-assembly1_A  TM=9.107E-01  e=1.113E-14  Homo sapiens
  7uuz-assembly1_A  TM=8.892E-01  e=2.899E-14  Rattus norvegicus
  5nva-assembly1_A  TM=7.922E-01  e=5.827E-09  Proteus mirabilis HI4320